Protein AF-A0A9E4B5H1-F1 (afdb_monomer)

Solvent-accessible surface area (backbone atoms only — not comparable to full-atom values): 24694 Å² total; per-residue (Å²): 133,57,71,57,37,45,56,37,97,91,52,79,76,68,51,70,69,56,51,49,55,53,29,56,76,71,68,49,90,57,67,35,64,59,59,46,33,34,41,17,22,42,55,63,68,22,49,75,60,59,65,84,78,33,46,67,73,70,45,76,66,69,77,55,51,50,101,87,58,30,25,60,34,47,54,96,86,67,48,84,44,74,36,77,46,66,65,58,36,51,49,43,36,69,74,55,54,51,64,65,60,54,51,47,52,53,49,26,52,51,26,48,54,46,21,67,71,60,50,68,58,85,73,42,48,52,97,44,33,59,45,23,28,45,40,51,51,49,42,54,52,72,42,93,77,54,56,63,36,58,88,77,44,76,49,58,62,30,71,81,52,66,28,52,62,59,21,50,58,50,41,54,51,37,52,54,61,71,66,52,49,76,60,54,47,57,58,71,54,69,84,82,68,70,87,64,82,88,50,76,65,53,59,30,56,49,54,43,50,50,49,46,47,33,73,74,43,49,48,46,21,51,55,43,22,59,54,47,71,72,36,76,82,69,64,78,61,56,48,74,45,77,42,85,29,94,83,26,89,44,76,44,78,41,63,39,89,52,81,86,51,59,85,36,43,46,70,73,58,67,71,41,57,68,70,61,36,52,49,29,49,75,68,35,69,35,52,24,58,40,32,23,37,75,48,75,26,30,23,33,38,38,36,41,37,52,27,21,46,75,36,66,47,86,63,40,50,33,46,51,46,2,54,51,51,46,58,40,44,36,16,56,73,57,24,24,32,41,37,38,27,42,29,23,69,49,71,55,72,80,44,72,24,68,41,51,69,41,37,35,54,51,52,58,47,61,74,71,57,80,44,74,33,64,63,65,32,60,49,64,42,50,53,57,46,49,56,51,48,55,55,56,49,70,72,60,65,47,40,76,44,33,40,37,40,35,37,63,39,91,58,79,45,85,89,59,57,64,75,81,41,72,83,37,25,28,30,27,41,17,37,75,33,71,39,68,67,52,27,50,50,9,43,70,41,66,36,47,44,43,59,48,97

Structure (mmCIF, N/CA/C/O backbone):
data_AF-A0A9E4B5H1-F1
#
_entry.id   AF-A0A9E4B5H1-F1
#
loop_
_atom_site.group_PDB
_atom_site.id
_atom_site.type_symbol
_atom_site.label_atom_id
_atom_site.label_alt_id
_atom_site.label_comp_id
_atom_site.label_asym_id
_atom_site.label_entity_id
_atom_site.label_seq_id
_atom_site.pdbx_PDB_ins_code
_atom_site.Cartn_x
_atom_site.Cartn_y
_atom_site.Cartn_z
_atom_site.occupancy
_atom_site.B_iso_or_equiv
_atom_site.auth_seq_id
_atom_site.auth_comp_id
_atom_site.auth_asym_id
_atom_site.auth_atom_id
_atom_site.pdbx_PDB_model_num
ATOM 1 N N . MET A 1 1 ? 11.920 0.984 -40.456 1.00 54.81 1 MET A N 1
ATOM 2 C CA . MET A 1 1 ? 11.664 -0.473 -40.418 1.00 54.81 1 MET A CA 1
ATOM 3 C C . MET A 1 1 ? 12.478 -1.022 -39.274 1.00 54.81 1 MET A C 1
ATOM 5 O O . MET A 1 1 ? 13.676 -0.773 -39.239 1.00 54.81 1 MET A O 1
ATOM 9 N N . THR A 1 2 ? 11.833 -1.721 -38.351 1.00 74.06 2 THR A N 1
ATOM 10 C CA . THR A 1 2 ? 12.506 -2.410 -37.251 1.00 74.06 2 THR A CA 1
ATOM 11 C C . THR A 1 2 ? 13.273 -3.606 -37.791 1.00 74.06 2 THR A C 1
ATOM 13 O O . THR A 1 2 ? 12.749 -4.369 -38.599 1.00 74.06 2 THR A O 1
ATOM 16 N N . PHE A 1 3 ? 14.520 -3.772 -37.362 1.00 84.19 3 PHE A N 1
ATOM 17 C CA . PHE A 1 3 ? 15.346 -4.907 -37.779 1.00 84.19 3 PHE A CA 1
ATOM 18 C C . PHE A 1 3 ? 15.515 -5.963 -36.680 1.00 84.19 3 PHE A C 1
ATOM 20 O O . PHE A 1 3 ? 16.004 -7.053 -36.958 1.00 84.19 3 PHE A O 1
ATOM 27 N N . ARG A 1 4 ? 15.122 -5.654 -35.437 1.00 89.00 4 ARG A N 1
ATOM 28 C CA . ARG A 1 4 ? 15.210 -6.563 -34.280 1.00 89.00 4 ARG A CA 1
ATOM 29 C C . ARG A 1 4 ? 13.940 -7.385 -34.078 1.00 89.00 4 ARG A C 1
ATOM 31 O O . ARG A 1 4 ? 13.999 -8.462 -33.496 1.00 89.00 4 ARG A O 1
ATOM 38 N N . THR A 1 5 ? 12.803 -6.887 -34.549 1.00 93.12 5 THR A N 1
ATOM 39 C CA . THR A 1 5 ? 11.483 -7.479 -34.315 1.00 93.12 5 THR A CA 1
ATOM 40 C C . THR A 1 5 ? 10.727 -7.680 -35.619 1.00 93.12 5 THR A C 1
ATOM 42 O O . THR A 1 5 ? 10.898 -6.924 -36.582 1.00 93.12 5 THR A O 1
ATOM 45 N N . LYS A 1 6 ? 9.867 -8.699 -35.634 1.00 93.94 6 LYS A N 1
ATOM 46 C CA . LYS A 1 6 ? 8.944 -8.982 -36.728 1.00 93.94 6 LYS A CA 1
ATOM 47 C C . LYS A 1 6 ? 7.506 -8.757 -36.244 1.00 93.94 6 LYS A C 1
ATOM 49 O O . LYS A 1 6 ? 7.066 -9.494 -35.359 1.00 93.94 6 LYS A O 1
ATOM 54 N N . PRO A 1 7 ? 6.768 -7.776 -36.797 1.00 93.00 7 PRO A N 1
ATOM 55 C CA . PRO A 1 7 ? 5.369 -7.574 -36.436 1.00 93.00 7 PRO A CA 1
ATOM 56 C C . PRO A 1 7 ? 4.504 -8.755 -36.905 1.00 93.00 7 PRO A C 1
ATOM 58 O O . PRO A 1 7 ? 4.847 -9.424 -37.890 1.00 93.00 7 PRO A O 1
ATOM 61 N N . PRO A 1 8 ? 3.366 -9.013 -36.243 1.00 94.12 8 PRO A N 1
ATOM 62 C CA . PRO A 1 8 ? 2.399 -9.988 -36.723 1.00 94.12 8 PRO A CA 1
ATOM 63 C C . PRO A 1 8 ? 1.731 -9.495 -38.015 1.00 94.12 8 PRO A C 1
ATOM 65 O O . PRO A 1 8 ? 1.671 -8.301 -38.293 1.00 94.12 8 PRO A O 1
ATOM 68 N N . ILE A 1 9 ? 1.182 -10.422 -38.806 1.00 93.44 9 ILE A N 1
ATOM 69 C CA . ILE A 1 9 ? 0.656 -10.150 -40.164 1.00 93.44 9 ILE A CA 1
ATOM 70 C C . ILE A 1 9 ? -0.420 -9.049 -40.183 1.00 93.44 9 ILE A C 1
ATOM 72 O O . ILE A 1 9 ? -0.563 -8.333 -41.168 1.00 93.44 9 ILE A O 1
ATOM 76 N N . HIS A 1 10 ? -1.180 -8.919 -39.098 1.00 92.75 10 HIS A N 1
ATOM 77 C CA . HIS A 1 10 ? -2.293 -7.983 -38.972 1.00 92.75 10 HIS A CA 1
ATOM 78 C C . HIS A 1 10 ? -1.895 -6.629 -38.360 1.00 92.75 10 HIS A C 1
ATOM 80 O O . HIS A 1 10 ? -2.763 -5.781 -38.166 1.00 92.75 10 HIS A O 1
ATOM 86 N N . TYR A 1 11 ? -0.614 -6.417 -38.042 1.00 93.31 11 TYR A N 1
ATOM 87 C CA . TYR A 1 11 ? -0.126 -5.186 -37.431 1.00 93.31 11 TYR A CA 1
ATOM 88 C C . TYR A 1 11 ? 0.875 -4.481 -38.341 1.00 93.31 11 TYR A C 1
ATOM 90 O O . TYR A 1 11 ? 1.849 -5.069 -38.812 1.00 93.31 11 TYR A O 1
ATOM 98 N N . ILE A 1 12 ? 0.640 -3.193 -38.567 1.00 93.38 12 ILE A N 1
ATOM 99 C CA . ILE A 1 12 ? 1.554 -2.328 -39.306 1.00 93.38 12 ILE A CA 1
ATOM 100 C C . ILE A 1 12 ? 2.384 -1.574 -38.273 1.00 93.38 12 ILE A C 1
ATOM 102 O O . ILE A 1 12 ? 1.826 -0.878 -37.425 1.00 93.38 12 ILE A O 1
ATOM 106 N N . SER A 1 13 ? 3.709 -1.720 -38.340 1.00 91.94 13 SER A N 1
ATOM 107 C CA . SER A 1 13 ? 4.610 -1.002 -37.440 1.00 91.94 13 SER A CA 1
ATOM 108 C C . SER A 1 13 ? 4.390 0.512 -37.549 1.00 91.94 13 SER A C 1
ATOM 110 O O . SER A 1 13 ? 4.266 1.028 -38.665 1.00 91.94 13 SER A O 1
ATOM 112 N N . PRO A 1 14 ? 4.380 1.230 -36.417 1.00 92.62 14 PRO A N 1
ATOM 113 C CA . PRO A 1 14 ? 4.049 2.644 -36.393 1.00 92.62 14 PRO A CA 1
ATOM 114 C C . PRO A 1 14 ? 5.117 3.479 -37.105 1.00 92.62 14 PRO A C 1
ATOM 116 O O . PRO A 1 14 ? 6.317 3.191 -37.063 1.00 92.62 14 PRO A O 1
ATOM 119 N N . THR A 1 15 ? 4.672 4.543 -37.762 1.00 92.56 15 THR A N 1
ATOM 120 C CA . THR A 1 15 ? 5.540 5.514 -38.429 1.00 92.56 15 THR A CA 1
ATOM 121 C C . THR A 1 15 ? 6.195 6.462 -37.415 1.00 92.56 15 THR A C 1
ATOM 123 O O . THR A 1 15 ? 5.629 6.720 -36.350 1.00 92.56 15 THR A O 1
ATOM 126 N N . PRO A 1 16 ? 7.359 7.068 -37.728 1.00 89.50 16 PRO A N 1
ATOM 127 C CA . PRO A 1 16 ? 8.006 8.034 -36.831 1.00 89.50 16 PRO A CA 1
ATOM 128 C C . PRO A 1 16 ? 7.109 9.218 -36.436 1.00 89.50 16 PRO A C 1
ATOM 130 O O . PRO A 1 16 ? 7.220 9.738 -35.328 1.00 89.50 16 PRO A O 1
ATOM 133 N N . THR A 1 17 ? 6.201 9.634 -37.324 1.00 90.50 17 THR A N 1
ATOM 134 C CA . THR A 1 17 ? 5.218 10.695 -37.068 1.00 90.50 17 THR A CA 1
ATOM 135 C C . THR A 1 17 ? 4.154 10.277 -36.057 1.00 90.50 17 THR A C 1
ATOM 137 O O . THR A 1 17 ? 3.824 11.061 -35.171 1.00 90.50 17 THR A O 1
ATOM 140 N N . GLU A 1 18 ? 3.656 9.040 -36.139 1.00 91.50 18 GLU A N 1
ATOM 141 C CA . GLU A 1 18 ? 2.694 8.495 -35.169 1.00 91.50 18 GLU A CA 1
ATOM 142 C C . GLU A 1 18 ? 3.345 8.298 -33.800 1.00 91.50 18 GLU A C 1
ATOM 144 O O . GLU A 1 18 ? 2.758 8.655 -32.778 1.00 91.50 18 GLU A O 1
ATOM 149 N N . ILE A 1 19 ? 4.586 7.799 -33.781 1.00 90.94 19 ILE A N 1
ATOM 150 C CA . ILE A 1 19 ? 5.362 7.650 -32.548 1.00 90.94 19 ILE A CA 1
ATOM 151 C C . ILE A 1 19 ? 5.563 9.009 -31.875 1.00 90.94 19 ILE A C 1
ATOM 153 O O . ILE A 1 19 ? 5.353 9.127 -30.669 1.00 90.94 19 ILE A O 1
ATOM 157 N N . ARG A 1 20 ? 5.921 10.047 -32.643 1.00 89.81 20 ARG A N 1
ATOM 158 C CA . ARG A 1 20 ? 6.095 11.402 -32.110 1.00 89.81 20 ARG A CA 1
ATOM 159 C C . ARG A 1 20 ? 4.811 11.930 -31.475 1.00 89.81 20 ARG A C 1
ATOM 161 O O . ARG A 1 20 ? 4.860 12.391 -30.340 1.00 89.81 20 ARG A O 1
ATOM 168 N N . GLY A 1 21 ? 3.673 11.797 -32.159 1.00 89.69 21 GLY A N 1
ATOM 169 C CA . GLY A 1 21 ? 2.380 12.221 -31.616 1.00 89.69 21 GLY A CA 1
ATOM 170 C C . GLY A 1 21 ? 2.005 11.481 -30.326 1.00 89.69 21 GLY A C 1
ATOM 171 O O . GLY A 1 21 ? 1.551 12.099 -29.364 1.00 89.69 21 GLY A O 1
ATOM 172 N N . ALA A 1 22 ? 2.253 10.169 -30.262 1.00 87.44 22 ALA A N 1
ATOM 173 C CA . ALA A 1 22 ? 2.010 9.378 -29.056 1.00 87.44 22 ALA A CA 1
ATOM 174 C C . ALA A 1 22 ? 2.952 9.766 -27.899 1.00 87.44 22 ALA A C 1
ATOM 176 O O . ALA A 1 22 ? 2.508 9.903 -26.759 1.00 87.44 22 ALA A O 1
ATOM 177 N N . ALA A 1 23 ? 4.237 9.996 -28.183 1.00 87.31 23 ALA A N 1
ATOM 178 C CA . ALA A 1 23 ? 5.224 10.431 -27.195 1.00 87.31 23 ALA A CA 1
ATOM 179 C C . ALA A 1 23 ? 4.901 11.822 -26.620 1.00 87.31 23 ALA A C 1
ATOM 181 O O . ALA A 1 23 ? 5.008 12.028 -25.408 1.00 87.31 23 ALA A O 1
ATOM 182 N N . GLU A 1 24 ? 4.457 12.759 -27.462 1.00 87.12 24 GLU A N 1
ATOM 183 C CA . GLU A 1 24 ? 4.010 14.093 -27.043 1.00 87.12 24 GLU A CA 1
ATOM 184 C C . GLU A 1 24 ? 2.784 14.019 -26.125 1.00 87.12 24 GLU A C 1
ATOM 186 O O . GLU A 1 24 ? 2.758 14.689 -25.090 1.00 87.12 24 GLU A O 1
ATOM 191 N N . ALA A 1 25 ? 1.818 13.143 -26.429 1.00 85.00 25 ALA A N 1
ATOM 192 C CA . ALA A 1 25 ? 0.627 12.944 -25.599 1.00 85.00 25 ALA A CA 1
ATOM 193 C C . ALA A 1 25 ? 0.961 12.483 -24.166 1.00 85.00 25 ALA A C 1
ATOM 195 O O . ALA A 1 25 ? 0.274 12.852 -23.215 1.00 85.00 25 ALA A O 1
ATOM 196 N N . VAL A 1 26 ? 2.045 11.720 -23.998 1.00 81.31 26 VAL A N 1
ATOM 197 C CA . VAL A 1 26 ? 2.517 11.203 -22.699 1.00 81.31 26 VAL A CA 1
ATOM 198 C C . VAL A 1 26 ? 3.633 12.083 -22.095 1.00 81.31 26 VAL A C 1
ATOM 200 O O . VAL A 1 26 ? 4.179 11.791 -21.030 1.00 81.31 26 VAL A O 1
ATOM 203 N N . LYS A 1 27 ? 3.961 13.217 -22.736 1.00 84.69 27 LYS A N 1
ATOM 204 C CA . LYS A 1 27 ? 5.029 14.152 -22.326 1.00 84.69 27 LYS A CA 1
ATOM 205 C C . LYS A 1 27 ? 6.405 13.476 -22.205 1.00 84.69 27 LYS A C 1
ATOM 207 O O . LYS A 1 27 ? 7.203 13.806 -21.320 1.00 84.69 27 LYS A O 1
ATOM 212 N N . LEU A 1 28 ? 6.699 12.518 -23.084 1.00 81.81 28 LEU A N 1
ATOM 213 C CA . LEU A 1 28 ? 7.984 11.825 -23.132 1.00 81.81 28 LEU A CA 1
ATOM 214 C C . LEU A 1 28 ? 9.022 12.695 -23.861 1.00 81.81 28 LEU A C 1
ATOM 216 O O . LEU A 1 28 ? 8.929 12.920 -25.064 1.00 81.81 28 LEU A O 1
ATOM 220 N N . LYS A 1 29 ? 10.029 13.193 -23.132 1.00 80.06 29 LYS A N 1
ATOM 221 C CA . LYS A 1 29 ? 11.012 14.161 -23.665 1.00 80.06 29 LYS A CA 1
ATOM 222 C C . LYS A 1 29 ? 12.040 13.551 -24.621 1.00 80.06 29 LYS A C 1
ATOM 224 O O . LYS A 1 29 ? 12.571 14.262 -25.467 1.00 80.06 29 LYS A O 1
ATOM 229 N N . LYS A 1 30 ? 12.380 12.272 -24.444 1.00 81.50 30 LYS A N 1
ATOM 230 C CA . LYS A 1 30 ? 13.423 11.581 -25.215 1.00 81.50 30 LYS A CA 1
ATOM 231 C C . LY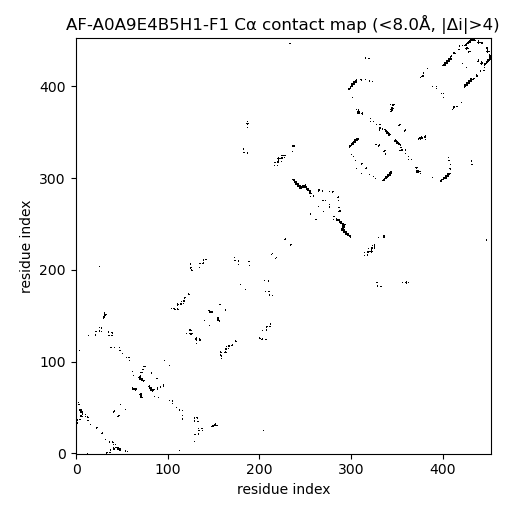S A 1 30 ? 13.003 10.147 -25.502 1.00 81.50 30 LYS A C 1
ATOM 233 O O . LYS A 1 30 ? 12.592 9.444 -24.584 1.00 81.50 30 LYS A O 1
ATOM 238 N N . TRP A 1 31 ? 13.143 9.721 -26.751 1.00 82.31 31 TRP A N 1
ATOM 239 C CA . TRP A 1 31 ? 12.804 8.374 -27.206 1.00 82.31 31 TRP A CA 1
ATOM 240 C C . TRP A 1 31 ? 13.576 8.030 -28.485 1.00 82.31 31 TRP A C 1
ATOM 242 O O . TRP A 1 31 ? 14.011 8.920 -29.214 1.00 82.31 31 TRP A O 1
ATOM 252 N N . SER A 1 32 ? 13.747 6.733 -28.748 1.00 85.00 32 SER A N 1
ATOM 253 C CA . SER A 1 32 ? 14.332 6.219 -29.991 1.00 85.00 32 SER A CA 1
ATOM 254 C C . SER A 1 32 ? 13.217 5.628 -30.863 1.00 85.00 32 SER A C 1
ATOM 256 O O . SER A 1 32 ? 12.546 4.701 -30.399 1.00 85.00 32 SER A O 1
ATOM 258 N N . PRO A 1 33 ? 12.991 6.128 -32.096 1.00 86.81 33 PRO A N 1
ATOM 259 C CA . PRO A 1 33 ? 11.915 5.646 -32.966 1.00 86.81 33 PRO A CA 1
ATOM 260 C C . PRO A 1 33 ? 11.960 4.142 -33.211 1.00 86.81 33 PRO A C 1
ATOM 262 O O . PRO A 1 33 ? 10.936 3.470 -33.118 1.00 86.81 33 PRO A O 1
ATOM 265 N N . ASP A 1 34 ? 13.155 3.609 -33.460 1.00 87.75 34 ASP A N 1
ATOM 266 C CA . ASP A 1 34 ? 13.329 2.187 -33.738 1.00 87.75 34 ASP A CA 1
ATOM 267 C C . ASP A 1 34 ? 13.012 1.336 -32.509 1.00 87.75 34 ASP A C 1
ATOM 269 O O . ASP A 1 34 ? 12.398 0.282 -32.637 1.00 87.75 34 ASP A O 1
ATOM 273 N N . PHE A 1 35 ? 13.375 1.802 -31.309 1.00 88.88 35 PHE A N 1
ATOM 274 C CA . PHE A 1 35 ? 13.068 1.076 -30.078 1.00 88.88 35 PHE A CA 1
ATOM 275 C C . PHE A 1 35 ? 11.575 1.113 -29.736 1.00 88.88 35 PHE A C 1
ATOM 277 O O . PHE A 1 35 ? 11.018 0.090 -29.351 1.00 88.88 35 PHE A O 1
ATOM 284 N N . VAL A 1 36 ? 10.902 2.254 -29.930 1.00 90.88 36 VAL A N 1
ATOM 285 C CA . VAL A 1 36 ? 9.443 2.337 -29.738 1.00 90.88 36 VAL A CA 1
ATOM 286 C C . VAL A 1 36 ? 8.723 1.411 -30.716 1.00 90.8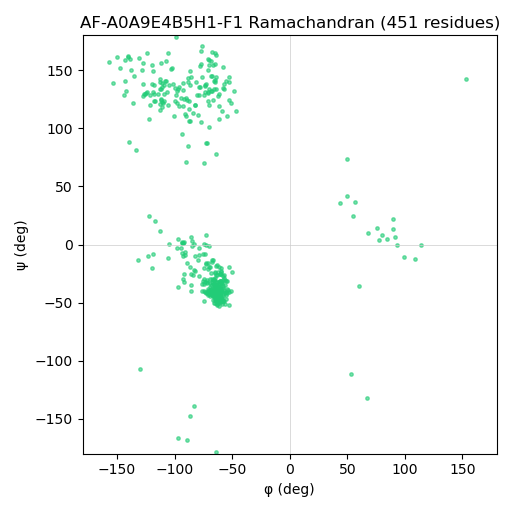8 36 VAL A C 1
ATOM 288 O O . VAL A 1 36 ? 7.789 0.715 -30.329 1.00 90.88 36 VAL A O 1
ATOM 291 N N . ALA A 1 37 ? 9.163 1.376 -31.976 1.00 92.25 37 ALA A N 1
ATOM 292 C CA . ALA A 1 37 ? 8.588 0.486 -32.973 1.00 92.25 37 ALA A CA 1
ATOM 293 C C . ALA A 1 37 ? 8.833 -0.994 -32.628 1.00 92.25 37 ALA A C 1
ATOM 295 O O . ALA A 1 37 ? 7.928 -1.807 -32.798 1.00 92.25 37 ALA A O 1
ATOM 296 N N . ASP A 1 38 ? 10.010 -1.342 -32.094 1.00 93.06 38 ASP A N 1
ATOM 297 C CA . ASP A 1 38 ? 10.290 -2.696 -31.609 1.00 93.06 38 ASP A CA 1
ATOM 298 C C . ASP A 1 38 ? 9.362 -3.092 -30.451 1.00 93.06 38 ASP A C 1
ATOM 300 O O . ASP A 1 38 ? 8.757 -4.162 -30.493 1.00 93.06 38 ASP A O 1
ATOM 304 N N . LEU A 1 39 ? 9.185 -2.211 -29.462 1.00 93.62 39 LEU A N 1
ATOM 305 C CA . LEU A 1 39 ? 8.251 -2.425 -28.353 1.00 93.62 39 LEU A CA 1
ATOM 306 C C . LEU A 1 39 ? 6.809 -2.574 -28.844 1.00 93.62 39 LEU A C 1
ATOM 308 O O . LEU A 1 39 ? 6.105 -3.480 -28.412 1.00 93.62 39 LEU A O 1
ATOM 312 N N . ALA A 1 40 ? 6.374 -1.723 -29.774 1.00 94.69 40 ALA A N 1
ATOM 313 C CA . ALA A 1 40 ? 5.023 -1.772 -30.322 1.00 94.69 40 ALA A CA 1
ATOM 314 C C . ALA A 1 40 ? 4.771 -3.065 -31.117 1.00 94.69 40 ALA A C 1
ATOM 316 O O . ALA A 1 40 ? 3.686 -3.638 -31.034 1.00 94.69 40 ALA A O 1
ATOM 317 N N . ASN A 1 41 ? 5.776 -3.560 -31.846 1.00 94.94 41 ASN A N 1
ATOM 318 C CA . ASN A 1 41 ? 5.690 -4.839 -32.545 1.00 94.94 41 ASN A CA 1
ATOM 319 C C . ASN A 1 41 ? 5.545 -6.011 -31.570 1.00 94.94 41 ASN A C 1
ATOM 321 O O . ASN A 1 41 ? 4.712 -6.882 -31.805 1.00 94.94 41 ASN A O 1
ATOM 325 N N . VAL A 1 42 ? 6.326 -6.033 -30.483 1.00 95.44 42 VAL A N 1
ATOM 326 C CA . VAL A 1 42 ? 6.225 -7.081 -29.452 1.00 95.44 42 VAL A CA 1
ATOM 327 C C . VAL A 1 42 ? 4.885 -6.991 -28.721 1.00 95.44 42 VAL A C 1
ATOM 329 O O . VAL A 1 42 ? 4.194 -7.997 -28.602 1.00 95.44 42 VAL A O 1
ATOM 332 N N . ALA A 1 43 ? 4.449 -5.787 -28.340 1.00 94.50 43 ALA A N 1
ATOM 333 C CA . ALA A 1 43 ? 3.151 -5.554 -27.704 1.00 94.50 43 ALA A CA 1
ATOM 334 C C . ALA A 1 43 ? 1.956 -5.977 -28.582 1.00 94.50 43 ALA A C 1
ATOM 336 O O . ALA A 1 43 ? 0.889 -6.295 -28.062 1.00 94.50 43 ALA A O 1
ATOM 337 N N . ALA A 1 44 ? 2.119 -5.994 -29.910 1.00 95.00 44 ALA A N 1
ATOM 338 C CA . ALA A 1 44 ? 1.118 -6.503 -30.847 1.00 95.00 44 ALA A CA 1
ATOM 339 C C . ALA A 1 44 ? 1.097 -8.044 -30.954 1.00 95.00 44 ALA A C 1
ATOM 341 O O . ALA A 1 44 ? 0.267 -8.583 -31.681 1.00 95.00 44 ALA A O 1
ATOM 342 N N . GLY A 1 45 ? 1.995 -8.759 -30.266 1.00 94.38 45 GLY A N 1
ATOM 343 C CA . GLY A 1 45 ? 2.186 -10.209 -30.394 1.00 94.38 45 GLY A CA 1
ATOM 344 C C . GLY A 1 45 ? 3.209 -10.605 -31.464 1.00 94.38 45 GLY A C 1
ATOM 345 O O . GLY A 1 45 ? 3.147 -11.707 -32.005 1.00 94.38 45 GLY A O 1
ATOM 346 N N . GLY A 1 46 ? 4.109 -9.690 -31.831 1.00 94.06 46 GLY A N 1
ATOM 347 C CA . GLY A 1 46 ? 5.231 -9.960 -32.727 1.00 94.06 46 GLY A CA 1
ATOM 348 C C . GLY A 1 46 ? 6.365 -10.731 -32.051 1.00 94.06 46 GLY A C 1
ATOM 349 O O . GLY A 1 46 ? 6.401 -10.901 -30.836 1.00 94.06 46 GLY A O 1
ATOM 350 N N . GLU A 1 47 ? 7.329 -11.175 -32.853 1.00 94.38 47 GLU A N 1
ATOM 351 C CA . GLU A 1 47 ? 8.461 -11.978 -32.380 1.00 94.38 47 GLU A CA 1
ATOM 352 C C . GLU A 1 47 ? 9.764 -11.169 -32.379 1.00 94.38 47 GLU A C 1
ATOM 354 O O . GLU A 1 47 ? 10.060 -10.415 -33.315 1.00 94.38 47 GLU A O 1
ATOM 359 N N . VAL A 1 48 ? 10.585 -11.366 -31.344 1.00 94.44 48 VAL A N 1
ATOM 360 C CA . VAL A 1 48 ? 11.953 -10.836 -31.286 1.00 94.44 48 VAL A CA 1
ATOM 361 C C . VAL A 1 48 ? 12.882 -11.763 -32.061 1.00 94.44 48 VAL A C 1
ATOM 363 O O . VAL A 1 48 ? 13.052 -12.932 -31.709 1.00 94.44 48 VAL A O 1
ATOM 366 N N . LEU A 1 49 ? 13.537 -11.235 -33.092 1.00 93.44 49 LEU A N 1
ATOM 367 C CA . LEU A 1 49 ? 14.390 -12.025 -33.966 1.00 93.44 49 LEU A CA 1
ATOM 368 C C . LEU A 1 49 ? 15.654 -12.517 -33.226 1.00 93.44 49 LEU A C 1
ATOM 370 O O . LEU A 1 49 ? 16.213 -11.818 -32.371 1.00 93.44 49 LEU A O 1
ATOM 374 N N . PRO A 1 50 ? 16.146 -13.729 -33.530 1.00 91.19 50 PRO A N 1
ATOM 375 C CA . PRO A 1 50 ? 17.397 -14.237 -32.975 1.00 91.19 50 PRO A CA 1
ATOM 376 C C . PRO A 1 50 ? 18.609 -13.486 -33.547 1.00 91.19 50 PRO A C 1
ATOM 378 O O . PRO A 1 50 ? 18.566 -12.995 -34.676 1.00 91.19 50 PRO A O 1
ATOM 381 N N . SER A 1 51 ? 19.721 -13.452 -32.799 1.00 87.06 51 SER A N 1
ATOM 382 C CA . SER A 1 51 ? 20.897 -12.627 -33.128 1.00 87.06 51 SER A CA 1
ATOM 383 C C . SER A 1 51 ? 21.398 -12.811 -34.560 1.00 87.06 51 SER A C 1
ATOM 385 O O . SER A 1 51 ? 21.704 -11.834 -35.230 1.00 87.06 51 SER A O 1
ATOM 387 N N . HIS A 1 52 ? 21.406 -14.033 -35.096 1.00 87.44 52 HIS A N 1
ATOM 388 C CA . HIS A 1 52 ? 21.879 -14.292 -36.462 1.00 87.44 52 HIS A CA 1
ATOM 389 C C . HIS A 1 52 ? 21.080 -13.559 -37.561 1.00 87.44 52 HIS A C 1
ATOM 391 O O . HIS A 1 52 ? 21.627 -13.283 -38.627 1.00 87.44 52 HIS A O 1
ATOM 397 N N . GLN A 1 53 ? 19.811 -13.211 -37.318 1.00 87.12 53 GLN A N 1
ATOM 398 C CA . GLN A 1 53 ? 18.954 -12.557 -38.315 1.00 87.12 53 GLN A CA 1
ATOM 399 C C . GLN A 1 53 ? 19.154 -11.049 -38.398 1.00 87.12 53 GLN A C 1
ATOM 401 O O . GLN A 1 53 ? 18.853 -10.467 -39.432 1.00 87.12 53 GLN A O 1
ATOM 406 N N . TRP A 1 54 ? 19.682 -10.415 -37.354 1.00 86.31 54 TRP A N 1
ATOM 407 C CA . TRP A 1 54 ? 19.872 -8.964 -37.334 1.00 86.31 54 TRP A CA 1
ATOM 408 C C . TRP A 1 54 ? 21.329 -8.545 -37.172 1.00 86.31 54 TRP A C 1
ATOM 410 O O . TRP A 1 54 ? 21.697 -7.432 -37.540 1.00 86.31 54 TRP A O 1
ATOM 420 N N . ARG A 1 55 ? 22.190 -9.430 -36.663 1.00 82.75 55 ARG A N 1
ATOM 421 C CA . ARG A 1 55 ? 23.596 -9.128 -36.386 1.00 82.75 55 ARG A CA 1
ATOM 422 C C . ARG A 1 55 ? 24.345 -8.657 -37.624 1.00 82.75 55 ARG A C 1
ATOM 424 O O . ARG A 1 55 ? 25.111 -7.716 -37.519 1.00 82.75 55 ARG A O 1
ATOM 431 N N . HIS A 1 56 ? 24.036 -9.200 -38.800 1.00 80.50 56 HIS A N 1
ATOM 432 C CA . HIS A 1 56 ? 24.618 -8.762 -40.074 1.00 80.50 56 HIS A CA 1
ATOM 433 C C . HIS A 1 56 ? 24.197 -7.344 -40.519 1.00 80.50 56 HIS A C 1
ATOM 435 O O . HIS A 1 56 ? 24.768 -6.820 -41.470 1.00 80.50 56 HIS A O 1
ATOM 441 N N . LEU A 1 57 ? 23.168 -6.756 -39.896 1.00 77.75 57 LEU A N 1
ATOM 442 C CA . LEU A 1 57 ? 22.705 -5.383 -40.142 1.00 77.75 57 LEU A CA 1
ATOM 443 C C . LEU A 1 57 ? 23.367 -4.380 -39.188 1.00 77.75 57 LEU A C 1
ATOM 445 O O . LEU A 1 57 ? 23.543 -3.221 -39.554 1.00 77.75 57 LEU A O 1
ATOM 449 N N . VAL A 1 58 ? 23.719 -4.829 -37.977 1.00 73.50 58 VAL A N 1
ATOM 450 C CA . VAL A 1 58 ? 24.432 -4.045 -36.950 1.00 73.50 58 VAL A CA 1
ATOM 451 C C . VAL A 1 58 ? 25.939 -4.110 -37.168 1.00 73.50 58 VAL A C 1
ATOM 453 O O . VAL A 1 58 ? 26.644 -3.109 -37.043 1.00 73.50 58 VAL A O 1
ATOM 456 N N . GLU A 1 59 ? 26.439 -5.288 -37.529 1.00 71.44 59 GLU A N 1
ATOM 457 C CA . GLU A 1 59 ? 27.762 -5.423 -38.103 1.00 71.44 59 GLU A CA 1
ATOM 458 C C . GLU A 1 59 ? 27.754 -4.617 -39.397 1.00 71.44 59 GLU A C 1
ATOM 460 O O . GLU A 1 59 ? 26.925 -4.893 -40.265 1.00 71.44 59 GLU A O 1
ATOM 465 N N . PRO A 1 60 ? 28.608 -3.583 -39.531 1.00 62.78 60 PRO A N 1
ATOM 466 C CA . PRO A 1 60 ? 28.599 -2.748 -40.716 1.00 62.78 60 PRO A CA 1
ATOM 467 C C . PRO A 1 60 ? 28.679 -3.679 -41.917 1.00 62.78 60 PRO A C 1
ATOM 469 O O . PRO A 1 60 ? 29.614 -4.485 -41.993 1.00 62.78 60 PRO A O 1
ATOM 472 N N . THR A 1 61 ? 27.686 -3.599 -42.813 1.00 50.16 61 THR A N 1
ATOM 473 C CA . THR A 1 61 ? 27.693 -4.317 -44.091 1.00 50.16 61 THR A CA 1
ATOM 474 C C . THR A 1 61 ? 28.849 -3.801 -44.929 1.00 50.16 61 THR A C 1
ATOM 476 O O . THR A 1 61 ? 28.697 -2.986 -45.833 1.00 50.16 61 THR A O 1
ATOM 479 N N . ALA A 1 62 ? 30.037 -4.268 -44.591 1.00 41.84 62 ALA A N 1
ATOM 480 C CA . ALA A 1 62 ? 31.227 -4.122 -45.377 1.00 41.84 62 ALA A CA 1
ATOM 481 C C . ALA A 1 62 ? 31.055 -4.978 -46.626 1.00 41.84 62 ALA A C 1
ATOM 483 O O . ALA A 1 62 ? 30.654 -6.140 -46.549 1.00 41.84 62 ALA A O 1
ATOM 484 N N . GLY A 1 63 ? 31.348 -4.384 -47.776 1.00 48.12 63 GLY A N 1
ATOM 485 C CA . GLY A 1 63 ? 31.246 -5.073 -49.056 1.00 48.12 63 GLY A CA 1
ATOM 486 C C . GLY A 1 63 ? 29.917 -4.890 -49.780 1.00 48.12 63 GLY A C 1
ATOM 487 O O . GLY A 1 63 ? 29.792 -5.392 -50.895 1.00 48.12 63 GLY A O 1
ATOM 488 N N . LYS A 1 64 ? 28.948 -4.142 -49.226 1.00 51.41 64 LYS A N 1
ATOM 489 C CA . LYS A 1 64 ? 27.859 -3.628 -50.063 1.00 51.41 64 LYS A CA 1
ATOM 490 C C . LYS A 1 64 ? 28.445 -2.559 -50.971 1.00 51.41 64 LYS A C 1
ATOM 492 O O . LYS A 1 64 ? 28.703 -1.440 -50.539 1.00 51.41 64 LYS A O 1
ATOM 497 N N . ARG A 1 65 ? 28.692 -2.962 -52.213 1.00 55.00 65 ARG A N 1
ATOM 498 C CA . ARG A 1 65 ? 28.895 -2.034 -53.314 1.00 55.00 65 ARG A CA 1
ATOM 499 C C . ARG A 1 65 ? 27.662 -1.148 -53.403 1.00 55.00 65 ARG A C 1
ATOM 501 O O . ARG A 1 65 ? 26.537 -1.652 -53.320 1.00 55.00 65 ARG A O 1
ATOM 508 N N . ASP A 1 66 ? 27.871 0.149 -53.543 1.00 69.06 66 ASP A N 1
ATOM 509 C CA . ASP A 1 66 ? 26.797 1.011 -54.011 1.00 69.06 66 ASP A CA 1
ATOM 510 C C . ASP A 1 66 ? 26.405 0.635 -55.457 1.00 69.06 66 ASP A C 1
ATOM 512 O O . ASP A 1 66 ? 26.927 -0.315 -56.054 1.00 69.06 66 ASP A O 1
ATOM 516 N N . ARG A 1 67 ? 25.444 1.362 -56.031 1.00 69.94 67 ARG A N 1
ATOM 517 C CA . ARG A 1 67 ? 25.023 1.127 -57.422 1.00 69.94 67 ARG A CA 1
ATOM 518 C C . ARG A 1 67 ? 26.155 1.356 -58.434 1.00 69.94 67 ARG A C 1
ATOM 520 O O . ARG A 1 67 ? 26.067 0.817 -59.534 1.00 69.94 67 ARG A O 1
ATOM 527 N N . ASP A 1 68 ? 27.200 2.081 -58.042 1.00 76.75 68 ASP A N 1
ATOM 528 C CA . ASP A 1 68 ? 28.340 2.475 -58.867 1.00 76.75 68 ASP A CA 1
ATOM 529 C C . ASP A 1 68 ? 29.567 1.558 -58.673 1.00 76.75 68 ASP A C 1
ATOM 531 O O . ASP A 1 68 ? 30.557 1.674 -59.400 1.00 76.75 68 ASP A O 1
ATOM 535 N N . GLY A 1 69 ? 29.477 0.578 -57.766 1.00 75.25 69 GLY A N 1
ATOM 536 C CA . GLY A 1 69 ? 30.519 -0.411 -57.504 1.00 75.25 69 GLY A CA 1
ATOM 537 C C . GLY A 1 69 ? 31.512 -0.027 -56.406 1.00 75.25 69 GLY A C 1
ATOM 538 O O . GLY A 1 69 ? 32.472 -0.774 -56.195 1.00 75.25 69 GLY A O 1
ATOM 539 N N . ASP A 1 70 ? 31.287 1.081 -55.699 1.00 77.19 70 ASP A N 1
ATOM 540 C CA . ASP A 1 70 ? 32.205 1.613 -54.698 1.00 77.19 70 ASP A CA 1
ATOM 541 C C . ASP A 1 70 ? 31.933 1.004 -53.310 1.00 77.19 70 ASP A C 1
ATOM 543 O O . ASP A 1 70 ? 30.799 0.733 -52.905 1.00 77.19 70 ASP A O 1
ATOM 547 N N . TYR A 1 71 ? 33.006 0.772 -52.559 1.00 72.38 71 TYR A N 1
ATOM 548 C CA . TYR A 1 71 ? 33.004 0.270 -51.192 1.00 72.38 71 TYR A CA 1
ATOM 549 C C . TYR A 1 71 ? 32.997 1.430 -50.199 1.00 72.38 71 TYR A C 1
ATOM 551 O O . TYR A 1 71 ? 33.894 2.273 -50.201 1.00 72.38 71 TYR A O 1
ATOM 559 N N . PHE A 1 72 ? 32.018 1.434 -49.299 1.00 71.38 72 PHE A N 1
ATOM 560 C CA . PHE A 1 72 ? 31.950 2.384 -48.193 1.00 71.38 72 PHE A CA 1
ATOM 561 C C . PHE A 1 72 ? 32.892 1.992 -47.040 1.00 71.38 72 PHE A C 1
ATOM 563 O O . PHE A 1 72 ? 32.908 0.835 -46.610 1.00 71.38 72 PHE A O 1
ATOM 570 N N . TYR A 1 73 ? 33.629 2.958 -46.491 1.00 69.19 73 TYR A N 1
ATOM 571 C CA . TYR A 1 73 ? 34.398 2.830 -45.250 1.00 69.19 73 TYR A CA 1
ATOM 572 C C . TYR A 1 73 ? 34.352 4.139 -44.442 1.00 69.19 73 TYR A C 1
ATOM 574 O O . TYR A 1 73 ? 34.066 5.200 -44.988 1.00 69.19 73 TYR A O 1
ATOM 582 N N . ARG A 1 74 ? 34.622 4.072 -43.132 1.00 63.41 74 ARG A N 1
ATOM 583 C CA . ARG A 1 74 ? 34.801 5.259 -42.276 1.00 63.41 74 ARG A CA 1
ATOM 584 C C . ARG A 1 74 ? 36.265 5.400 -41.887 1.00 63.41 74 ARG A C 1
ATOM 586 O O . ARG A 1 74 ? 36.925 4.389 -41.642 1.00 63.41 74 ARG A O 1
ATOM 593 N N . ASP A 1 75 ? 36.760 6.626 -41.865 1.00 62.31 75 ASP A N 1
ATOM 594 C CA . ASP A 1 75 ? 38.126 6.952 -41.461 1.00 62.31 75 ASP A CA 1
ATOM 595 C C . ASP A 1 75 ? 38.192 7.406 -39.983 1.00 62.31 75 ASP A C 1
ATOM 597 O O . ASP A 1 75 ? 37.254 7.201 -39.206 1.00 62.31 75 ASP A O 1
ATOM 601 N N . GLU A 1 76 ? 39.320 7.996 -39.573 1.00 58.97 76 GLU A N 1
ATOM 602 C CA . GLU A 1 76 ? 39.561 8.463 -38.198 1.00 58.97 76 GLU A CA 1
ATOM 603 C C . GLU A 1 76 ? 38.614 9.588 -37.760 1.00 58.97 76 GLU A C 1
ATOM 605 O O . GLU A 1 76 ? 38.334 9.705 -36.564 1.00 58.97 76 GLU A O 1
ATOM 610 N N . THR A 1 77 ? 38.079 10.384 -38.695 1.00 58.66 77 THR A N 1
ATOM 611 C CA . THR A 1 77 ? 37.155 11.487 -38.385 1.00 58.66 77 THR A CA 1
ATOM 612 C C . THR A 1 77 ? 35.705 11.021 -38.263 1.00 58.66 77 THR A C 1
ATOM 614 O O . THR A 1 77 ? 34.841 11.808 -37.881 1.00 58.66 77 THR A O 1
ATOM 617 N N . ARG A 1 78 ? 35.444 9.718 -38.472 1.00 56.66 78 ARG A N 1
ATOM 618 C CA . ARG A 1 78 ? 34.113 9.085 -38.568 1.00 56.66 78 ARG A CA 1
ATOM 619 C C . ARG A 1 78 ? 33.328 9.492 -39.816 1.00 56.66 78 ARG A C 1
ATOM 621 O O . ARG A 1 78 ? 32.155 9.116 -39.920 1.00 56.66 78 ARG A O 1
ATOM 628 N N . ASP A 1 79 ? 33.961 10.179 -40.761 1.00 60.16 79 ASP A N 1
ATOM 629 C CA . ASP A 1 79 ? 33.327 10.574 -42.008 1.00 60.16 79 ASP A CA 1
ATOM 630 C C . ASP A 1 79 ? 33.223 9.376 -42.958 1.00 60.16 79 ASP A C 1
ATOM 632 O O . ASP A 1 79 ? 34.039 8.450 -42.966 1.00 60.16 79 ASP A O 1
ATOM 636 N N . GLY A 1 80 ? 32.129 9.339 -43.715 1.00 69.56 80 GLY A N 1
ATOM 637 C CA . GLY A 1 80 ? 31.860 8.274 -44.670 1.00 69.56 80 GLY A CA 1
ATOM 638 C C . GLY A 1 80 ? 32.594 8.512 -45.985 1.00 69.56 80 GLY A C 1
ATOM 639 O O . GLY A 1 80 ? 32.319 9.496 -46.667 1.00 69.56 80 GLY A O 1
ATOM 640 N N . HIS A 1 81 ? 33.468 7.589 -46.374 1.00 71.62 81 HIS A N 1
ATOM 641 C CA . HIS A 1 81 ? 34.214 7.635 -47.628 1.00 71.62 81 HIS A CA 1
ATOM 642 C C . HIS A 1 81 ? 33.889 6.434 -48.515 1.00 71.62 81 HIS A C 1
ATOM 644 O O . HIS A 1 81 ? 33.611 5.336 -48.034 1.00 71.62 81 HIS A O 1
ATOM 650 N N . TYR A 1 82 ? 33.959 6.645 -49.827 1.00 78.62 82 TYR A N 1
ATOM 651 C CA . TYR A 1 82 ? 33.756 5.611 -50.837 1.00 78.62 82 TYR A CA 1
ATOM 652 C C . TYR A 1 82 ? 35.072 5.340 -51.565 1.00 78.62 82 TYR A C 1
ATOM 654 O O . TYR A 1 82 ? 35.848 6.256 -51.848 1.00 78.62 82 TYR A O 1
ATOM 662 N N . THR A 1 83 ? 35.359 4.074 -51.853 1.00 76.94 83 THR A N 1
ATOM 663 C CA . THR A 1 83 ? 36.520 3.681 -52.652 1.00 76.94 83 THR A 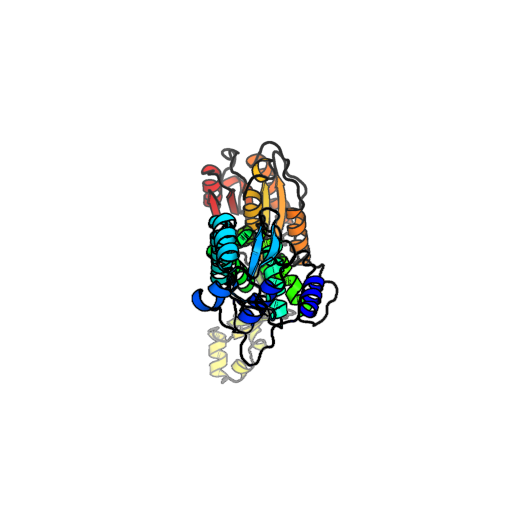CA 1
ATOM 664 C C . THR A 1 83 ? 36.204 2.496 -53.547 1.00 76.94 83 THR A C 1
ATOM 666 O O . THR A 1 83 ? 35.549 1.553 -53.132 1.00 76.94 83 THR A O 1
ATOM 669 N N . ARG A 1 84 ? 36.716 2.504 -54.776 1.00 78.12 84 ARG A N 1
ATOM 670 C CA . ARG A 1 84 ? 36.626 1.359 -55.702 1.00 78.12 84 ARG A CA 1
ATOM 671 C C . ARG A 1 84 ? 37.539 0.201 -55.327 1.00 78.12 84 ARG A C 1
ATOM 673 O O . ARG A 1 84 ? 37.372 -0.908 -55.828 1.00 78.12 84 ARG A O 1
ATOM 680 N N . ASP A 1 85 ? 38.513 0.471 -54.470 1.00 78.56 85 ASP A N 1
ATOM 681 C CA . ASP A 1 85 ? 39.534 -0.482 -54.084 1.00 78.56 85 ASP A CA 1
ATOM 682 C C . ASP A 1 85 ? 39.049 -1.321 -52.894 1.00 78.56 85 ASP A C 1
ATOM 684 O O . ASP A 1 85 ? 38.969 -0.857 -51.752 1.00 78.56 85 ASP A O 1
ATOM 688 N N . ALA A 1 86 ? 38.709 -2.575 -53.193 1.00 73.19 86 ALA A N 1
ATOM 689 C CA . ALA A 1 86 ? 38.222 -3.536 -52.215 1.00 73.19 86 ALA A CA 1
ATOM 690 C C . ALA A 1 86 ? 39.247 -3.798 -51.102 1.00 73.19 86 ALA A C 1
ATOM 692 O O . ALA A 1 86 ? 38.856 -3.930 -49.943 1.00 73.19 86 ALA A O 1
ATOM 693 N N . GLU A 1 87 ? 40.542 -3.843 -51.429 1.00 74.50 87 GLU A N 1
ATOM 694 C CA . GLU A 1 87 ? 41.606 -4.101 -50.456 1.00 74.50 87 GLU A CA 1
ATOM 695 C C . GLU A 1 87 ? 41.796 -2.899 -49.536 1.00 74.50 87 GLU A C 1
ATOM 697 O O . GLU A 1 87 ? 41.888 -3.056 -48.317 1.00 74.50 87 GLU A O 1
ATOM 702 N N . LYS A 1 88 ? 41.750 -1.683 -50.091 1.00 74.06 88 LYS A N 1
ATOM 703 C CA . LYS A 1 88 ? 41.829 -0.445 -49.308 1.00 74.06 88 LYS A CA 1
ATOM 704 C C . LYS A 1 88 ? 40.636 -0.280 -48.369 1.00 74.06 88 LYS A C 1
ATOM 706 O O . LYS A 1 88 ? 40.830 0.072 -47.206 1.00 74.06 88 LYS A O 1
ATOM 711 N N . ALA A 1 89 ? 39.418 -0.576 -48.823 1.00 69.25 89 ALA A N 1
ATOM 712 C CA . ALA A 1 89 ? 38.234 -0.566 -47.963 1.00 69.25 89 ALA A CA 1
ATOM 713 C C . ALA A 1 89 ? 38.351 -1.587 -46.818 1.00 69.25 89 ALA A C 1
ATOM 715 O O . ALA A 1 89 ? 38.005 -1.282 -45.674 1.00 69.25 89 ALA A O 1
ATOM 716 N N . LEU A 1 90 ? 38.883 -2.784 -47.100 1.00 68.31 90 LEU A N 1
ATOM 717 C CA . LEU A 1 90 ? 39.092 -3.829 -46.095 1.00 68.31 90 LEU A CA 1
ATOM 718 C C . LEU A 1 90 ? 40.183 -3.455 -45.081 1.00 68.31 90 LEU A C 1
ATOM 720 O O . LEU A 1 90 ? 40.002 -3.671 -43.884 1.00 68.31 90 LEU A O 1
ATOM 724 N N . ALA A 1 91 ? 41.285 -2.862 -45.542 1.00 68.12 91 ALA A N 1
ATOM 725 C CA . ALA A 1 91 ? 42.399 -2.430 -44.703 1.00 68.12 91 ALA A CA 1
ATOM 726 C C . ALA A 1 91 ? 42.020 -1.235 -43.815 1.00 68.12 91 ALA A C 1
ATOM 728 O O . ALA A 1 91 ? 42.291 -1.251 -42.615 1.00 68.12 91 ALA A O 1
ATOM 729 N N . MET A 1 92 ? 41.331 -0.227 -44.365 1.00 66.94 92 MET A N 1
ATOM 730 C CA . MET A 1 92 ? 40.825 0.913 -43.587 1.00 66.94 92 MET A CA 1
ATOM 731 C C . MET A 1 92 ? 39.774 0.453 -42.573 1.00 66.94 92 MET A C 1
ATOM 733 O O . MET A 1 92 ? 39.772 0.916 -41.436 1.00 66.94 92 MET A O 1
ATOM 737 N N . ARG A 1 93 ? 38.949 -0.542 -42.923 1.00 65.75 93 ARG A N 1
ATOM 738 C CA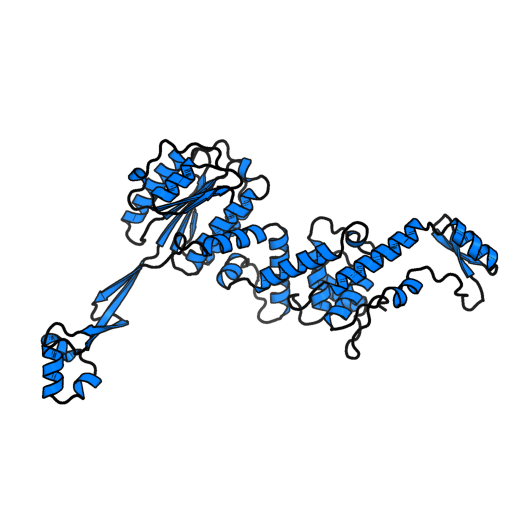 . ARG A 1 93 ? 38.062 -1.201 -41.962 1.00 65.75 93 ARG A CA 1
ATOM 739 C C . ARG A 1 93 ? 38.850 -1.887 -40.853 1.00 65.75 93 ARG A C 1
ATOM 741 O O . ARG A 1 93 ? 38.563 -1.609 -39.707 1.00 65.75 93 ARG A O 1
ATOM 748 N N . GLN A 1 94 ? 39.829 -2.742 -41.141 1.00 65.06 94 GLN A N 1
ATOM 749 C CA . GLN A 1 94 ? 40.614 -3.401 -40.084 1.00 65.06 94 GLN A CA 1
ATOM 750 C C . GLN A 1 94 ? 41.341 -2.397 -39.179 1.00 65.06 94 GLN A C 1
ATOM 752 O O . GLN A 1 94 ? 41.488 -2.635 -37.983 1.00 65.06 94 GLN A O 1
ATOM 757 N N . LYS A 1 95 ? 41.757 -1.262 -39.747 1.00 61.38 95 LYS A N 1
ATOM 758 C CA . LYS A 1 95 ? 42.463 -0.191 -39.045 1.00 61.38 95 LYS A CA 1
ATOM 759 C C . LYS A 1 95 ? 41.545 0.671 -38.164 1.00 61.38 95 LYS A C 1
ATOM 761 O O . LYS A 1 95 ? 41.981 1.100 -37.100 1.00 61.38 95 LYS A O 1
ATOM 766 N N . TYR A 1 96 ? 40.292 0.900 -38.575 1.00 56.28 96 TYR A N 1
ATOM 767 C CA . TYR A 1 96 ? 39.361 1.836 -37.915 1.00 56.28 96 TYR A CA 1
ATOM 768 C C . TYR A 1 96 ? 38.082 1.205 -37.358 1.00 56.28 96 TYR A C 1
ATOM 770 O O . TYR A 1 96 ? 37.351 1.846 -36.601 1.00 56.28 96 TYR A O 1
ATOM 778 N N . SER A 1 97 ? 37.818 -0.072 -37.643 1.00 59.12 97 SER A N 1
ATOM 779 C CA . SER A 1 97 ? 36.843 -0.868 -36.907 1.00 59.12 97 SER A CA 1
ATOM 780 C C . SER A 1 97 ? 37.452 -1.154 -35.549 1.00 59.12 97 SER A C 1
ATOM 782 O O . SER A 1 97 ? 38.133 -2.155 -35.360 1.00 59.12 97 SER A O 1
ATOM 784 N N . ASN A 1 98 ? 37.255 -0.251 -34.598 1.00 61.84 98 ASN A N 1
ATOM 785 C CA . ASN A 1 98 ? 37.574 -0.546 -33.217 1.00 61.84 98 ASN A CA 1
ATOM 786 C C . ASN A 1 98 ? 36.689 -1.741 -32.806 1.00 61.84 98 ASN A C 1
ATOM 788 O O . ASN A 1 98 ? 35.474 -1.560 -32.669 1.00 61.84 98 ASN A O 1
ATOM 792 N N . PRO A 1 99 ? 37.244 -2.959 -32.635 1.00 66.44 99 PRO A N 1
ATOM 793 C CA . PRO A 1 99 ? 36.446 -4.148 -32.345 1.00 66.44 99 PRO A CA 1
ATOM 794 C C . PRO A 1 99 ? 35.659 -3.975 -31.043 1.00 66.44 99 PRO A C 1
ATOM 796 O O . PRO A 1 99 ? 34.597 -4.564 -30.885 1.00 66.44 99 PRO A O 1
ATOM 799 N N . LYS A 1 100 ? 36.125 -3.095 -30.145 1.00 67.12 100 LYS A N 1
ATOM 800 C CA . LYS A 1 100 ? 35.403 -2.725 -28.928 1.00 67.12 100 LYS A CA 1
ATOM 801 C C . LYS A 1 100 ? 34.090 -2.003 -29.227 1.00 67.12 100 LYS A C 1
ATOM 803 O O . LYS A 1 100 ? 33.086 -2.366 -28.641 1.00 67.12 100 LYS A O 1
ATOM 808 N N . ILE A 1 101 ? 34.063 -1.045 -30.159 1.00 66.75 101 ILE A N 1
ATOM 809 C CA . ILE A 1 101 ? 32.838 -0.294 -30.502 1.00 66.75 101 ILE A CA 1
ATOM 810 C C . ILE A 1 101 ? 31.815 -1.217 -31.168 1.00 66.75 101 ILE A C 1
ATOM 812 O O . ILE A 1 101 ? 30.631 -1.155 -30.854 1.00 66.75 101 ILE A O 1
ATOM 816 N N . LEU A 1 102 ? 32.278 -2.098 -32.058 1.00 70.00 102 LEU A N 1
ATOM 817 C CA . LEU A 1 102 ? 31.411 -3.075 -32.711 1.00 70.00 102 LEU A CA 1
ATOM 818 C C . LEU A 1 102 ? 30.825 -4.073 -31.706 1.00 70.00 102 LEU A C 1
ATOM 820 O O . LEU A 1 102 ? 29.620 -4.302 -31.705 1.00 70.00 102 LEU A O 1
ATOM 824 N N . ASN A 1 103 ? 31.669 -4.639 -30.840 1.00 75.88 103 ASN A N 1
ATOM 825 C CA . ASN A 1 103 ? 31.222 -5.564 -29.804 1.00 75.88 103 ASN A CA 1
ATOM 826 C C . ASN A 1 103 ? 30.268 -4.882 -28.823 1.00 75.88 103 ASN A C 1
ATOM 828 O O . ASN A 1 103 ? 29.261 -5.484 -28.475 1.00 75.88 103 ASN A O 1
ATOM 832 N N . MET A 1 104 ? 30.529 -3.625 -28.448 1.00 74.38 104 MET A N 1
ATOM 833 C CA . MET A 1 104 ? 29.603 -2.832 -27.639 1.00 74.38 104 MET A CA 1
ATOM 834 C C . MET A 1 104 ? 28.260 -2.659 -28.348 1.00 74.38 104 MET A C 1
ATOM 836 O O . MET A 1 104 ? 27.240 -2.957 -27.750 1.00 74.38 104 MET A O 1
ATOM 840 N N . ALA A 1 105 ? 28.234 -2.273 -29.628 1.00 75.69 105 ALA A N 1
ATOM 841 C CA . ALA A 1 105 ? 26.981 -2.123 -30.370 1.00 75.69 105 ALA A CA 1
ATOM 842 C C . ALA A 1 105 ? 26.192 -3.442 -30.447 1.00 75.69 105 ALA A C 1
ATOM 844 O O . ALA A 1 105 ? 24.998 -3.467 -30.148 1.00 75.69 105 ALA A O 1
ATOM 845 N N . VAL A 1 106 ? 26.853 -4.553 -30.792 1.00 82.69 106 VAL A N 1
ATOM 846 C CA . VAL A 1 106 ? 26.222 -5.883 -30.823 1.00 82.69 106 VAL A CA 1
ATOM 847 C C . VAL A 1 106 ? 25.684 -6.259 -29.444 1.00 82.69 106 VAL A C 1
ATOM 849 O O . VAL A 1 106 ? 24.524 -6.645 -29.344 1.00 82.69 106 VAL A O 1
ATOM 852 N N . GLN A 1 107 ? 26.478 -6.082 -28.387 1.00 83.75 107 GLN A N 1
ATOM 853 C CA . GLN A 1 107 ? 26.074 -6.359 -27.009 1.00 83.75 107 GLN A CA 1
ATOM 854 C C . GLN A 1 107 ? 24.875 -5.504 -26.586 1.00 83.75 107 GLN A C 1
ATOM 856 O O . GLN A 1 107 ? 23.925 -6.017 -26.005 1.00 83.75 107 GLN A O 1
ATOM 861 N N . THR A 1 108 ? 24.855 -4.221 -26.943 1.00 81.94 108 THR A N 1
ATOM 862 C CA . THR A 1 108 ? 23.723 -3.335 -26.670 1.00 81.94 108 THR A CA 1
ATOM 863 C C . THR A 1 108 ? 22.456 -3.797 -27.393 1.00 81.94 108 THR A C 1
ATOM 865 O O . THR A 1 108 ? 21.380 -3.820 -26.799 1.00 81.94 108 THR A O 1
ATOM 868 N N . HIS A 1 109 ? 22.548 -4.213 -28.659 1.00 85.69 109 HIS A N 1
ATOM 869 C CA . HIS A 1 109 ? 21.393 -4.753 -29.382 1.00 85.69 109 HIS A CA 1
ATOM 870 C C . HIS A 1 109 ? 20.947 -6.125 -28.850 1.00 85.69 109 HIS A C 1
ATOM 872 O O . HIS A 1 109 ? 19.745 -6.396 -28.831 1.00 85.69 109 HIS A O 1
ATOM 878 N N . GLU A 1 110 ? 21.870 -6.967 -28.376 1.00 88.00 110 GLU A N 1
ATOM 879 C CA . GLU A 1 110 ? 21.550 -8.215 -27.672 1.00 88.00 110 GLU A CA 1
ATOM 880 C C . GLU A 1 110 ? 20.814 -7.939 -26.357 1.00 88.00 110 GLU A C 1
ATOM 882 O O . GLU A 1 110 ? 19.789 -8.568 -26.101 1.00 88.00 110 GLU A O 1
ATOM 887 N N . ASN A 1 111 ? 21.265 -6.951 -25.585 1.00 88.44 111 ASN A N 1
ATOM 888 C CA . ASN A 1 111 ? 20.613 -6.492 -24.361 1.00 88.44 111 ASN A CA 1
ATOM 889 C C . ASN A 1 111 ? 19.201 -5.959 -24.635 1.00 88.44 111 ASN A C 1
ATOM 891 O O . ASN A 1 111 ? 18.258 -6.351 -23.954 1.00 88.44 111 ASN A O 1
ATOM 895 N N . VAL A 1 112 ? 19.020 -5.157 -25.692 1.00 88.56 112 VAL A N 1
ATOM 896 C CA . VAL A 1 112 ? 17.684 -4.726 -26.138 1.00 88.56 112 VAL A CA 1
ATOM 897 C C . VAL A 1 112 ? 16.806 -5.929 -26.486 1.00 88.56 112 VAL A C 1
ATOM 899 O O . VAL A 1 112 ? 15.659 -5.991 -26.063 1.00 88.56 112 VAL A O 1
ATOM 902 N N . CYS A 1 113 ? 17.320 -6.907 -27.236 1.00 90.50 113 CYS A N 1
ATOM 903 C CA . CYS A 1 113 ? 16.543 -8.101 -27.575 1.00 90.50 113 CYS A CA 1
ATOM 904 C C . CYS A 1 113 ? 16.212 -8.952 -26.343 1.00 90.50 113 CYS A C 1
ATOM 906 O O . CYS A 1 113 ? 15.150 -9.566 -26.316 1.00 90.50 113 CYS A O 1
ATOM 908 N N . ARG A 1 114 ? 17.101 -9.011 -25.341 1.00 90.56 114 ARG A N 1
ATOM 909 C CA . ARG A 1 114 ? 16.838 -9.697 -24.070 1.00 90.56 114 ARG A CA 1
ATOM 910 C C . ARG A 1 114 ? 15.708 -8.996 -23.318 1.00 90.56 114 ARG A C 1
ATOM 912 O O . ARG A 1 114 ? 14.718 -9.649 -23.024 1.00 90.56 114 ARG A O 1
ATOM 919 N N . PHE A 1 115 ? 15.794 -7.676 -23.149 1.00 91.62 115 PHE A N 1
ATOM 920 C CA . PHE A 1 115 ? 14.727 -6.858 -22.564 1.00 91.62 115 PHE A CA 1
ATOM 921 C C . PHE A 1 115 ? 13.380 -7.087 -23.261 1.00 91.62 115 PHE A C 1
ATOM 923 O O . PHE A 1 115 ? 12.400 -7.443 -22.619 1.00 91.62 115 PHE A O 1
ATOM 930 N N . LEU A 1 116 ? 13.346 -6.984 -24.595 1.00 92.19 116 LEU A N 1
ATOM 931 C CA . LEU A 1 116 ? 12.127 -7.172 -25.389 1.00 92.19 116 LEU A CA 1
ATOM 932 C C . LEU A 1 116 ? 11.491 -8.563 -25.240 1.00 92.19 116 LEU A C 1
ATOM 934 O O . LEU A 1 116 ? 10.302 -8.701 -25.498 1.00 92.19 116 LEU A O 1
ATOM 938 N N . ARG A 1 117 ? 12.263 -9.596 -24.884 1.00 93.31 117 ARG A N 1
ATOM 939 C CA . ARG A 1 117 ? 11.734 -10.950 -24.644 1.00 93.31 117 ARG A CA 1
ATOM 940 C C . ARG A 1 117 ? 11.190 -11.134 -23.232 1.00 93.31 117 ARG A C 1
ATOM 942 O O . ARG A 1 117 ? 10.369 -12.022 -23.040 1.00 93.31 117 ARG A O 1
ATOM 949 N N . THR A 1 118 ? 11.687 -10.358 -22.275 1.00 92.75 118 THR A N 1
ATOM 950 C CA . THR A 1 118 ? 11.336 -10.482 -20.856 1.00 92.75 118 THR A CA 1
ATOM 951 C C . THR A 1 118 ? 10.159 -9.590 -20.472 1.00 92.75 118 THR A C 1
ATOM 953 O O . THR A 1 118 ? 9.379 -9.964 -19.604 1.00 92.75 118 THR A O 1
ATOM 956 N N . VAL A 1 119 ? 10.009 -8.425 -21.107 1.00 92.25 119 VAL A N 1
ATOM 957 C CA . VAL A 1 119 ? 8.909 -7.493 -20.812 1.00 92.25 119 VAL A CA 1
ATOM 958 C C . VAL A 1 119 ? 7.551 -8.125 -21.098 1.00 92.25 119 VAL A C 1
ATOM 960 O O . VAL A 1 119 ? 7.307 -8.598 -22.211 1.00 92.25 119 VAL A O 1
ATOM 963 N N . ASP A 1 120 ? 6.650 -8.036 -20.121 1.00 91.88 120 ASP A N 1
ATOM 964 C CA . ASP A 1 120 ? 5.236 -8.340 -20.295 1.00 91.88 120 ASP A CA 1
ATOM 965 C C . ASP A 1 120 ? 4.428 -7.055 -20.558 1.00 91.88 120 ASP A C 1
ATOM 967 O O . ASP A 1 120 ? 4.609 -6.014 -19.929 1.00 91.88 120 ASP A O 1
ATOM 971 N N . PHE A 1 121 ? 3.524 -7.121 -21.536 1.00 89.94 121 PHE A N 1
ATOM 972 C CA . PHE A 1 121 ? 2.650 -6.021 -21.946 1.00 89.94 121 PHE A CA 1
ATOM 973 C C . PHE A 1 121 ? 1.199 -6.191 -21.480 1.00 89.94 121 PHE A C 1
ATOM 975 O O . PHE A 1 121 ? 0.354 -5.345 -21.812 1.00 89.94 121 PHE A O 1
ATOM 982 N N . THR A 1 122 ? 0.876 -7.274 -20.769 1.00 87.88 122 THR A N 1
ATOM 983 C CA . THR A 1 122 ? -0.473 -7.553 -20.253 1.00 87.88 122 THR A CA 1
ATOM 984 C C . THR A 1 122 ? -0.977 -6.405 -19.375 1.00 87.88 122 THR A C 1
ATOM 986 O O . THR A 1 122 ? -2.014 -5.828 -19.718 1.00 87.88 122 THR A O 1
ATOM 989 N N . GLY A 1 123 ? -0.187 -5.977 -18.384 1.00 82.00 123 GLY A N 1
ATOM 990 C CA . GLY A 1 123 ? -0.538 -4.898 -17.450 1.00 82.00 123 GLY A CA 1
ATOM 991 C C . GLY A 1 123 ? -0.112 -3.483 -17.830 1.00 82.00 123 GLY A C 1
ATOM 992 O O . GLY A 1 123 ? -0.378 -2.515 -17.114 1.00 82.00 123 GLY A O 1
ATOM 993 N N . VAL A 1 124 ? 0.511 -3.311 -18.996 1.00 87.88 124 VAL A N 1
ATOM 994 C CA . VAL A 1 124 ? 0.919 -1.984 -19.467 1.00 87.88 124 VAL A CA 1
ATOM 995 C C . VAL A 1 124 ? -0.305 -1.199 -19.946 1.00 87.88 124 VAL A C 1
ATOM 997 O O . VAL A 1 124 ? -1.047 -1.677 -20.815 1.00 87.88 124 VAL A O 1
ATOM 1000 N N . PRO A 1 125 ? -0.512 0.039 -19.464 1.00 85.31 125 PRO A N 1
ATOM 1001 C CA . PRO A 1 125 ? -1.681 0.813 -19.836 1.00 85.31 125 PRO A CA 1
ATOM 1002 C C . PRO A 1 125 ? -1.612 1.295 -21.296 1.00 85.31 125 PRO A C 1
ATOM 1004 O O . PRO A 1 125 ? -0.628 1.898 -21.735 1.00 85.31 125 PRO A O 1
ATOM 1007 N N . GLY A 1 126 ? -2.695 1.076 -22.041 1.00 85.69 126 GLY A N 1
ATOM 1008 C CA . GLY A 1 126 ? -2.877 1.559 -23.412 1.00 85.69 126 GLY A CA 1
ATOM 1009 C C . GLY A 1 126 ? -3.828 0.672 -24.215 1.00 85.69 126 GLY A C 1
ATOM 1010 O O . GLY A 1 126 ? -3.796 -0.551 -24.083 1.00 85.69 126 GLY A O 1
ATOM 1011 N N . ASP A 1 127 ? -4.649 1.287 -25.070 1.00 89.44 127 ASP A N 1
ATOM 1012 C CA . ASP A 1 127 ? -5.622 0.572 -25.910 1.00 89.44 127 ASP A CA 1
ATOM 1013 C C . ASP A 1 127 ? -4.972 0.010 -27.185 1.00 89.44 127 ASP A C 1
ATOM 1015 O O . ASP A 1 127 ? -5.474 -0.934 -27.794 1.00 89.44 127 ASP A O 1
ATOM 1019 N N . SER A 1 128 ? -3.839 0.586 -27.601 1.00 92.50 128 SER A N 1
ATOM 1020 C CA . SER A 1 128 ? -3.075 0.145 -28.768 1.00 92.50 128 SER A CA 1
ATOM 1021 C C . SER A 1 128 ? -1.648 -0.280 -28.399 1.00 92.50 128 SER A C 1
ATOM 1023 O O . SER A 1 128 ? -1.085 0.239 -27.431 1.00 92.50 128 SER A O 1
ATOM 1025 N N . PRO A 1 129 ? -1.005 -1.160 -29.195 1.00 94.50 129 PRO A N 1
ATOM 1026 C CA . PRO A 1 129 ? 0.383 -1.569 -28.960 1.00 94.50 129 PRO A CA 1
ATOM 1027 C C . PRO A 1 129 ? 1.366 -0.390 -28.899 1.00 94.50 129 PRO A C 1
ATOM 1029 O O . PRO A 1 129 ? 2.292 -0.388 -28.092 1.00 94.50 129 PRO A O 1
ATOM 1032 N N . LEU A 1 130 ? 1.124 0.655 -29.699 1.00 93.81 130 LEU A N 1
ATOM 1033 C CA . LEU A 1 130 ? 1.917 1.885 -29.671 1.00 93.81 130 LEU A CA 1
ATOM 1034 C C . LEU A 1 130 ? 1.731 2.653 -28.356 1.00 93.81 130 LEU A C 1
ATOM 1036 O O . LEU A 1 130 ? 2.709 3.121 -27.780 1.00 93.81 130 LEU A O 1
ATOM 1040 N N . GLN A 1 131 ? 0.492 2.781 -27.873 1.00 91.62 131 GLN A N 1
ATOM 1041 C CA . GLN A 1 131 ? 0.230 3.440 -26.593 1.00 91.62 131 GLN A CA 1
ATOM 1042 C C . GLN A 1 131 ? 0.886 2.679 -25.444 1.00 91.62 131 GLN A C 1
ATOM 1044 O O . GLN A 1 131 ? 1.554 3.304 -24.629 1.00 91.62 131 GLN A O 1
ATOM 1049 N N . LYS A 1 132 ? 0.785 1.343 -25.431 1.00 92.38 132 LYS A N 1
ATOM 1050 C CA . LYS A 1 132 ? 1.465 0.509 -24.433 1.00 92.38 132 LYS A CA 1
ATOM 1051 C C . LYS A 1 132 ? 2.980 0.724 -24.460 1.00 92.38 132 LYS A C 1
ATOM 1053 O O . LYS A 1 132 ? 3.578 1.005 -23.427 1.00 92.38 132 LYS A O 1
ATOM 1058 N N . ALA A 1 133 ? 3.595 0.692 -25.643 1.00 92.12 133 ALA A N 1
ATOM 1059 C CA . ALA A 1 133 ? 5.028 0.934 -25.804 1.00 92.12 133 ALA A CA 1
ATOM 1060 C C . ALA A 1 133 ? 5.473 2.309 -25.268 1.00 92.12 133 ALA A C 1
ATOM 1062 O O . ALA A 1 133 ? 6.484 2.410 -24.575 1.00 92.12 133 ALA A O 1
ATOM 1063 N N . VAL A 1 134 ? 4.717 3.373 -25.555 1.00 90.75 134 VAL A N 1
ATOM 1064 C CA . VAL A 1 134 ? 5.043 4.730 -25.083 1.00 90.75 134 VAL A CA 1
ATOM 1065 C C . VAL A 1 134 ? 4.824 4.876 -23.576 1.00 90.75 134 VAL A C 1
ATOM 1067 O O . VAL A 1 134 ? 5.651 5.491 -22.903 1.00 90.75 134 VAL A O 1
ATOM 1070 N N . SER A 1 135 ? 3.753 4.295 -23.033 1.00 89.44 135 SER A N 1
ATOM 1071 C CA . SER A 1 135 ? 3.482 4.267 -21.592 1.00 89.44 135 SER A CA 1
ATOM 1072 C C . SER A 1 135 ? 4.594 3.559 -20.822 1.00 89.44 135 SER A C 1
ATOM 1074 O O . SER A 1 135 ? 5.091 4.101 -19.837 1.00 89.44 135 SER A O 1
ATOM 1076 N N . LEU A 1 136 ? 5.048 2.402 -21.310 1.00 89.62 136 LEU A N 1
ATOM 1077 C CA . LEU A 1 136 ? 6.171 1.669 -20.731 1.00 89.62 136 LEU A CA 1
ATOM 1078 C C . LEU A 1 136 ? 7.440 2.528 -20.702 1.00 89.62 136 LEU A C 1
ATOM 1080 O O . LEU A 1 136 ? 8.074 2.682 -19.662 1.00 89.62 136 LEU A O 1
ATOM 1084 N N . LEU A 1 137 ? 7.774 3.166 -21.828 1.00 87.56 137 LEU A N 1
ATOM 1085 C CA . LEU A 1 137 ? 8.925 4.065 -21.910 1.00 87.56 137 LEU A CA 1
ATOM 1086 C C . LEU A 1 137 ? 8.807 5.260 -20.971 1.00 87.56 137 LEU A C 1
ATOM 1088 O O . LEU A 1 137 ? 9.817 5.721 -20.444 1.00 87.56 137 LEU A O 1
ATOM 1092 N N . LYS A 1 138 ? 7.594 5.771 -20.752 1.00 87.31 138 LYS A N 1
ATOM 1093 C CA . LYS A 1 138 ? 7.372 6.850 -19.793 1.00 87.31 138 LYS A CA 1
ATOM 1094 C C . LYS A 1 138 ? 7.663 6.401 -18.366 1.00 87.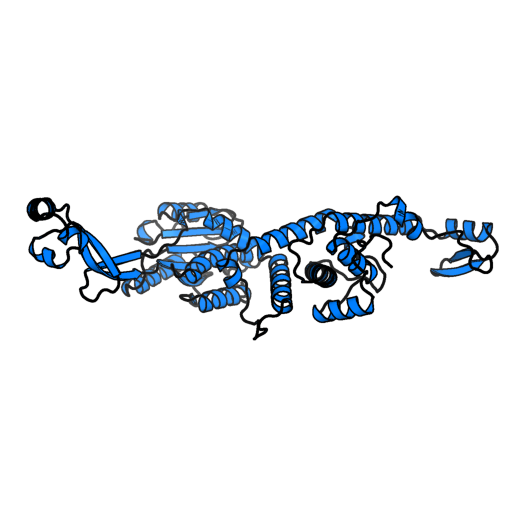31 138 LYS A C 1
ATOM 1096 O O . LYS A 1 138 ? 8.327 7.152 -17.653 1.00 87.31 138 LYS A O 1
ATOM 1101 N N . ILE A 1 139 ? 7.226 5.202 -17.983 1.00 85.69 139 ILE A N 1
ATOM 1102 C CA . ILE A 1 139 ? 7.523 4.611 -16.670 1.00 85.69 139 ILE A CA 1
ATOM 1103 C C . ILE A 1 139 ? 9.039 4.449 -16.508 1.00 85.69 139 ILE A C 1
ATOM 1105 O O . ILE A 1 139 ? 9.610 4.952 -15.545 1.00 85.69 139 ILE A O 1
ATOM 1109 N N . MET A 1 140 ? 9.714 3.866 -17.505 1.00 83.00 140 MET A N 1
ATOM 1110 C CA . MET A 1 140 ? 11.173 3.704 -17.482 1.00 83.00 140 MET A CA 1
ATOM 1111 C C . MET A 1 140 ? 11.926 5.039 -17.439 1.00 83.00 140 MET A C 1
ATOM 1113 O O . MET A 1 140 ? 13.000 5.123 -16.851 1.00 83.00 140 MET A O 1
ATOM 1117 N N . SER A 1 141 ? 11.380 6.091 -18.060 1.00 80.50 141 SER A N 1
ATOM 1118 C CA . SER A 1 141 ? 12.082 7.370 -18.188 1.00 80.50 141 SER A CA 1
ATOM 1119 C C . SER A 1 141 ? 12.268 8.154 -16.891 1.00 80.50 141 SER A C 1
ATOM 1121 O O . SER A 1 141 ? 13.123 9.036 -16.857 1.00 80.50 141 SER A O 1
ATOM 1123 N N . GLU A 1 142 ? 11.482 7.855 -15.855 1.00 74.75 142 GLU A N 1
ATOM 1124 C CA . GLU A 1 142 ? 11.597 8.499 -14.539 1.00 74.75 142 GLU A CA 1
ATOM 1125 C C . GLU A 1 142 ? 12.508 7.726 -13.576 1.00 74.75 142 GLU A C 1
ATOM 1127 O O . GLU A 1 142 ? 12.845 8.241 -12.514 1.00 74.75 142 GLU A O 1
ATOM 1132 N N . ARG A 1 143 ? 12.931 6.505 -13.925 1.00 71.81 143 ARG A N 1
ATOM 1133 C CA . ARG A 1 143 ? 13.870 5.739 -13.102 1.00 71.81 143 ARG A CA 1
ATOM 1134 C C . ARG A 1 143 ? 15.258 6.381 -13.188 1.00 71.81 143 ARG A C 1
ATOM 1136 O O . ARG A 1 143 ? 15.758 6.672 -14.283 1.00 71.81 143 ARG A O 1
ATOM 1143 N N . ASP A 1 144 ? 15.878 6.613 -12.031 1.00 52.97 144 ASP A N 1
ATOM 1144 C CA . ASP A 1 144 ? 17.209 7.214 -11.935 1.00 52.97 144 ASP A CA 1
ATOM 1145 C C . ASP A 1 144 ? 18.217 6.450 -12.808 1.00 52.97 144 ASP A C 1
ATOM 1147 O O . ASP A 1 144 ? 18.377 5.238 -12.698 1.00 52.97 144 ASP A O 1
ATOM 1151 N N . GLY A 1 145 ? 18.885 7.170 -13.715 1.00 54.75 145 GLY A N 1
ATOM 1152 C CA . GLY A 1 145 ? 19.807 6.588 -14.701 1.00 54.75 145 GLY A CA 1
ATOM 1153 C C . GLY A 1 145 ? 19.294 6.605 -16.144 1.00 54.75 145 GLY A C 1
ATOM 1154 O O . GLY A 1 145 ? 20.097 6.472 -17.073 1.00 54.75 145 GLY A O 1
ATOM 1155 N N . TRP A 1 146 ? 18.006 6.888 -16.378 1.00 52.81 146 TRP A N 1
ATOM 1156 C CA . TRP A 1 146 ? 17.482 7.069 -17.732 1.00 52.81 146 TRP A CA 1
ATOM 1157 C C . TRP A 1 146 ? 17.934 8.398 -18.359 1.00 52.81 146 TRP A C 1
ATOM 1159 O O . TRP A 1 146 ? 17.259 9.429 -18.335 1.00 52.81 146 TRP A O 1
ATOM 1169 N N . ARG A 1 147 ? 19.103 8.390 -19.000 1.00 51.47 147 ARG A N 1
ATOM 1170 C CA . ARG A 1 147 ? 19.511 9.466 -19.912 1.00 51.47 147 ARG A CA 1
ATOM 1171 C C . ARG A 1 147 ? 19.111 9.063 -21.319 1.00 51.47 147 ARG A C 1
ATOM 1173 O O . ARG A 1 147 ? 19.850 8.354 -21.979 1.00 51.47 147 ARG A O 1
ATOM 1180 N N . GLY A 1 148 ? 17.949 9.503 -21.798 1.00 49.19 148 GLY A N 1
ATOM 1181 C CA . GLY A 1 148 ? 17.559 9.227 -23.186 1.00 49.19 148 GLY A CA 1
ATOM 1182 C C . GLY A 1 148 ? 18.693 9.569 -24.168 1.00 49.19 148 GLY A C 1
ATOM 1183 O O . GLY A 1 148 ? 19.306 10.641 -24.050 1.00 49.19 148 GLY A O 1
ATOM 1184 N N . GLY A 1 149 ? 18.981 8.634 -25.078 1.00 47.25 149 GLY A N 1
ATOM 1185 C CA . GLY A 1 149 ? 19.968 8.793 -26.145 1.00 47.25 149 GLY A CA 1
ATOM 1186 C C . GLY A 1 149 ? 19.559 9.879 -27.140 1.00 47.25 149 GLY A C 1
ATOM 1187 O O . GLY A 1 149 ? 18.410 10.333 -27.145 1.00 47.25 149 GLY A O 1
ATOM 1188 N N . ALA A 1 150 ? 20.511 10.325 -27.961 1.00 44.94 150 ALA A N 1
ATOM 1189 C CA . ALA A 1 150 ? 20.197 11.130 -29.136 1.00 44.94 150 ALA A CA 1
ATOM 1190 C C . ALA A 1 150 ? 19.359 10.307 -30.135 1.00 44.94 150 ALA A C 1
ATOM 1192 O O . ALA A 1 150 ? 19.277 9.082 -30.038 1.00 44.94 150 ALA A O 1
ATOM 1193 N N . GLU A 1 151 ? 18.706 10.984 -31.079 1.00 41.12 151 GLU A N 1
ATOM 1194 C CA . GLU A 1 151 ? 17.870 10.358 -32.107 1.00 41.12 151 GLU A CA 1
ATOM 1195 C C . GLU A 1 151 ? 18.676 9.281 -32.865 1.00 41.12 151 GLU A C 1
ATOM 1197 O O . GLU A 1 151 ? 19.631 9.593 -33.572 1.00 41.12 151 GLU A O 1
ATOM 1202 N N . GLY A 1 152 ? 18.324 8.005 -32.666 1.00 44.59 152 GLY A N 1
ATOM 1203 C CA . GLY A 1 152 ? 18.991 6.854 -33.292 1.00 44.59 152 GLY A CA 1
ATOM 1204 C C . GLY A 1 152 ? 20.026 6.115 -32.432 1.00 44.59 152 GLY A C 1
ATOM 1205 O O . GLY A 1 152 ? 20.403 5.004 -32.802 1.00 44.59 152 GLY A O 1
ATOM 1206 N N . ASP A 1 153 ? 20.430 6.645 -31.273 1.00 53.12 153 ASP A N 1
ATOM 1207 C CA . ASP A 1 153 ? 21.361 5.943 -30.381 1.00 53.12 153 ASP A CA 1
ATOM 1208 C C . ASP A 1 153 ? 20.620 4.988 -29.425 1.00 53.12 153 ASP A C 1
ATOM 1210 O O . ASP A 1 153 ? 19.570 5.340 -28.867 1.00 53.12 153 ASP A O 1
ATOM 1214 N N . PRO A 1 154 ? 21.134 3.760 -29.216 1.00 52.66 154 PRO A N 1
ATOM 1215 C CA . PRO A 1 154 ? 20.563 2.838 -28.249 1.00 52.66 154 PRO A CA 1
ATOM 1216 C C . PRO A 1 154 ? 20.687 3.401 -26.825 1.00 52.66 154 PRO A C 1
ATOM 1218 O O . PRO A 1 154 ? 21.649 4.086 -26.479 1.00 52.66 154 PRO A O 1
ATOM 1221 N N . LEU A 1 155 ? 19.669 3.142 -26.004 1.00 64.38 155 LEU A N 1
ATOM 1222 C CA . LEU A 1 155 ? 19.523 3.763 -24.688 1.00 64.38 155 LEU A CA 1
ATOM 1223 C C . LEU A 1 155 ? 20.665 3.341 -23.740 1.00 64.38 155 LEU A C 1
ATOM 1225 O O . LEU A 1 155 ? 21.013 2.158 -23.724 1.00 64.38 155 LEU A O 1
ATOM 1229 N N . PRO A 1 156 ? 21.212 4.254 -22.908 1.00 56.97 156 PRO A N 1
ATOM 1230 C CA . PRO A 1 156 ? 22.363 3.964 -22.043 1.00 56.97 156 PRO A CA 1
ATOM 1231 C C . PRO A 1 156 ? 22.154 2.806 -21.067 1.00 56.97 156 PRO A C 1
ATOM 1233 O O . PRO A 1 156 ? 23.114 2.120 -20.734 1.00 56.97 156 PRO A O 1
ATOM 1236 N N . ILE A 1 157 ? 20.905 2.539 -20.668 1.00 65.50 157 ILE A N 1
ATOM 1237 C CA . ILE A 1 157 ? 20.552 1.404 -19.802 1.00 65.50 157 ILE A CA 1
ATOM 1238 C C . ILE A 1 157 ? 20.993 0.049 -20.381 1.00 65.50 157 ILE A C 1
ATOM 1240 O O . ILE A 1 157 ? 21.279 -0.880 -19.636 1.00 65.50 157 ILE A O 1
ATOM 1244 N N . PHE A 1 158 ? 21.124 -0.056 -21.707 1.00 70.31 158 PHE A N 1
ATOM 1245 C CA . PHE A 1 158 ? 21.513 -1.287 -22.392 1.00 70.31 158 PHE A CA 1
ATOM 1246 C C . PHE A 1 158 ? 23.019 -1.380 -22.671 1.00 70.31 158 PHE A C 1
ATOM 1248 O O . PHE A 1 158 ? 23.469 -2.386 -23.225 1.00 70.31 158 PHE A O 1
ATOM 1255 N N . ALA A 1 159 ? 23.799 -0.345 -22.339 1.00 65.56 159 ALA A N 1
ATOM 1256 C CA . ALA A 1 159 ? 25.240 -0.313 -22.580 1.00 65.56 159 ALA A CA 1
ATOM 1257 C C . ALA A 1 159 ? 26.047 -0.973 -21.450 1.00 65.56 159 ALA A C 1
ATOM 1259 O O . ALA A 1 159 ? 27.063 -1.604 -21.732 1.00 65.56 159 ALA A O 1
ATOM 1260 N N . GLU A 1 160 ? 25.598 -0.846 -20.197 1.00 62.59 160 GLU A N 1
ATOM 1261 C CA . GLU A 1 160 ? 26.390 -1.236 -19.015 1.00 62.59 160 GLU A CA 1
ATOM 1262 C C . GLU A 1 160 ? 25.629 -2.103 -17.990 1.00 62.59 160 GLU A C 1
ATOM 1264 O O . GLU A 1 160 ? 26.274 -2.711 -17.139 1.00 62.59 160 GLU A O 1
ATOM 1269 N N . GLY A 1 161 ? 24.294 -2.208 -18.073 1.00 64.00 161 GLY A N 1
ATOM 1270 C CA . GLY A 1 161 ? 23.457 -2.963 -17.124 1.00 64.00 161 GLY A CA 1
ATOM 1271 C C . GLY A 1 161 ? 22.907 -4.290 -17.663 1.00 64.00 161 GLY A C 1
ATOM 1272 O O . GLY A 1 161 ? 22.906 -4.528 -18.877 1.00 64.00 161 GLY A O 1
ATOM 1273 N N . ASP A 1 162 ? 22.416 -5.149 -16.758 1.00 75.06 162 ASP A N 1
ATOM 1274 C CA . ASP A 1 162 ? 21.647 -6.335 -17.144 1.00 75.06 162 ASP A CA 1
ATOM 1275 C C . ASP A 1 162 ? 20.220 -5.923 -17.515 1.00 75.06 162 ASP A C 1
ATOM 1277 O O . ASP A 1 162 ? 19.382 -5.575 -16.686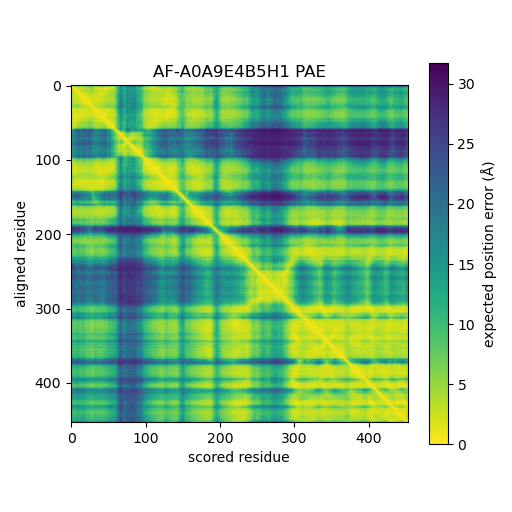 1.00 75.06 162 ASP A O 1
ATOM 1281 N N . ALA A 1 163 ? 19.957 -5.926 -18.816 1.00 79.94 163 ALA A N 1
ATOM 1282 C CA . ALA A 1 163 ? 18.672 -5.555 -19.382 1.00 79.94 163 ALA A CA 1
ATOM 1283 C C . ALA A 1 163 ? 17.531 -6.493 -18.950 1.00 79.94 163 ALA A C 1
ATOM 1285 O O . ALA A 1 163 ? 16.366 -6.146 -19.119 1.00 79.94 163 ALA A O 1
ATOM 1286 N N . GLN A 1 164 ? 17.857 -7.684 -18.443 1.00 83.94 164 GLN A N 1
ATOM 1287 C CA . GLN A 1 164 ? 16.870 -8.619 -17.923 1.00 83.94 164 GLN A CA 1
ATOM 1288 C C . GLN A 1 164 ? 16.333 -8.176 -16.560 1.00 83.94 164 GLN A C 1
ATOM 1290 O O . GLN A 1 164 ? 15.119 -8.079 -16.415 1.00 83.94 164 GLN A O 1
ATOM 1295 N N . ASP A 1 165 ? 17.211 -7.825 -15.620 1.00 83.94 165 ASP A N 1
ATOM 1296 C CA . ASP A 1 165 ? 16.828 -7.371 -14.276 1.00 83.94 165 ASP A CA 1
ATOM 1297 C C . ASP A 1 165 ? 15.917 -6.129 -14.342 1.00 83.94 165 ASP A C 1
ATOM 1299 O O . ASP A 1 165 ? 14.942 -5.990 -13.603 1.00 83.94 165 ASP A O 1
ATOM 1303 N N . GLU A 1 166 ? 16.188 -5.226 -15.288 1.00 83.50 166 GLU A N 1
ATOM 1304 C CA . GLU A 1 166 ? 15.350 -4.046 -15.540 1.00 83.50 166 GLU A CA 1
ATOM 1305 C C . GLU A 1 166 ? 13.960 -4.400 -16.094 1.00 83.50 166 GLU A C 1
ATOM 1307 O O . GLU A 1 166 ? 12.983 -3.722 -15.782 1.00 83.50 166 GLU A O 1
ATOM 1312 N N . ALA A 1 167 ? 13.842 -5.457 -16.901 1.00 86.12 167 ALA A N 1
ATOM 1313 C CA . ALA A 1 167 ? 12.544 -5.932 -17.375 1.00 86.12 167 ALA A CA 1
ATOM 1314 C C . ALA A 1 167 ? 11.762 -6.649 -16.264 1.00 86.12 167 ALA A C 1
ATOM 1316 O O . ALA A 1 167 ? 10.564 -6.426 -16.134 1.00 86.12 167 ALA A O 1
ATOM 1317 N N . GLU A 1 168 ? 12.434 -7.470 -15.454 1.00 87.75 168 GLU A N 1
ATOM 1318 C CA . GLU A 1 168 ? 11.818 -8.190 -14.331 1.00 87.75 168 GLU A CA 1
ATOM 1319 C C . GLU A 1 168 ? 11.284 -7.211 -13.282 1.00 87.75 168 GLU A C 1
ATOM 1321 O O . GLU A 1 168 ? 10.100 -7.241 -12.970 1.00 87.75 168 GLU A O 1
ATOM 1326 N N . THR A 1 169 ? 12.100 -6.245 -12.854 1.00 85.50 169 THR A N 1
ATOM 1327 C CA . THR A 1 169 ? 11.662 -5.201 -11.905 1.00 85.50 169 THR A CA 1
ATOM 1328 C C . THR A 1 169 ? 10.497 -4.355 -12.429 1.00 85.50 169 THR A C 1
ATOM 1330 O O . THR A 1 169 ? 9.674 -3.878 -11.651 1.00 85.50 169 THR A O 1
ATOM 1333 N N . LEU A 1 170 ? 10.410 -4.149 -13.746 1.00 86.38 170 LEU A N 1
ATOM 1334 C CA . LEU A 1 170 ? 9.297 -3.435 -14.366 1.00 86.38 170 LEU A CA 1
ATOM 1335 C C . LEU A 1 170 ? 8.019 -4.278 -14.402 1.00 86.38 170 LEU A C 1
ATOM 1337 O O . LEU A 1 170 ? 6.943 -3.737 -14.161 1.00 86.38 170 LEU A O 1
ATOM 1341 N N . ASN A 1 171 ? 8.138 -5.574 -14.691 1.00 89.69 171 ASN A N 1
ATOM 1342 C CA . ASN A 1 171 ? 7.013 -6.503 -14.633 1.00 89.69 171 ASN A CA 1
ATOM 1343 C C . ASN A 1 171 ? 6.487 -6.619 -13.195 1.00 89.69 171 ASN A C 1
ATOM 1345 O O . ASN A 1 171 ? 5.292 -6.441 -12.991 1.00 89.69 171 ASN A O 1
ATOM 1349 N N . ASP A 1 172 ? 7.372 -6.789 -12.205 1.00 88.31 172 ASP A N 1
ATOM 1350 C CA . ASP A 1 172 ? 7.005 -6.853 -10.782 1.00 88.31 172 ASP A CA 1
ATOM 1351 C C . ASP A 1 172 ? 6.232 -5.598 -10.344 1.00 88.31 172 ASP A C 1
ATOM 1353 O O . ASP A 1 172 ? 5.211 -5.682 -9.663 1.00 88.31 172 ASP A O 1
ATOM 1357 N N . LEU A 1 173 ? 6.674 -4.419 -10.795 1.00 86.62 173 LEU A N 1
ATOM 1358 C CA . LEU A 1 173 ? 5.989 -3.160 -10.514 1.00 86.62 173 LEU A CA 1
ATOM 1359 C C . LEU A 1 173 ? 4.593 -3.097 -11.149 1.00 86.62 173 LEU A C 1
ATOM 1361 O O . LEU A 1 173 ? 3.660 -2.575 -10.539 1.00 86.62 173 LEU A O 1
ATOM 1365 N N . LEU A 1 174 ? 4.437 -3.583 -12.382 1.00 87.12 174 LEU A N 1
ATOM 1366 C CA . LEU A 1 174 ? 3.135 -3.611 -13.050 1.00 87.12 174 LEU A CA 1
ATOM 1367 C C . LEU A 1 174 ? 2.187 -4.600 -12.365 1.00 87.12 174 LEU A C 1
ATOM 1369 O O . LEU A 1 174 ? 1.035 -4.242 -12.118 1.00 87.12 174 LEU A O 1
ATOM 1373 N N . ASP A 1 175 ? 2.681 -5.773 -11.979 1.00 88.81 175 ASP A N 1
ATOM 1374 C CA . ASP A 1 175 ? 1.933 -6.768 -11.207 1.00 88.81 175 ASP A CA 1
ATOM 1375 C C . ASP A 1 175 ? 1.491 -6.203 -9.844 1.00 88.81 175 ASP A C 1
ATOM 1377 O O . ASP A 1 175 ? 0.364 -6.425 -9.383 1.00 88.81 175 ASP A O 1
ATOM 1381 N N . ASP A 1 176 ? 2.342 -5.401 -9.200 1.00 86.44 176 ASP A N 1
ATOM 1382 C CA . ASP A 1 176 ? 1.994 -4.718 -7.958 1.00 86.44 176 ASP A CA 1
ATOM 1383 C C . ASP A 1 176 ? 0.874 -3.691 -8.144 1.00 86.44 176 ASP A C 1
ATOM 1385 O O . ASP A 1 176 ? -0.003 -3.600 -7.283 1.00 86.44 176 ASP A O 1
ATOM 1389 N N . ILE A 1 177 ? 0.851 -2.968 -9.269 1.00 86.25 177 ILE A N 1
ATOM 1390 C CA . ILE A 1 177 ? -0.240 -2.041 -9.609 1.00 86.25 177 ILE A CA 1
ATOM 1391 C C . ILE A 1 177 ? -1.535 -2.793 -9.907 1.00 86.25 177 ILE A C 1
ATOM 1393 O O . ILE A 1 177 ? -2.604 -2.369 -9.467 1.00 86.25 177 ILE A O 1
ATOM 1397 N N . GLU A 1 178 ? -1.463 -3.894 -10.653 1.00 86.12 178 GLU A N 1
ATOM 1398 C CA . GLU A 1 178 ? -2.640 -4.708 -10.963 1.00 86.12 178 GLU A CA 1
ATOM 1399 C C . GLU A 1 178 ? -3.234 -5.378 -9.721 1.00 86.12 178 GLU A C 1
ATOM 1401 O O . GLU A 1 178 ? -4.448 -5.575 -9.644 1.00 86.12 178 GLU A O 1
ATOM 1406 N N . SER A 1 179 ? -2.396 -5.697 -8.734 1.00 88.62 179 SER A N 1
ATOM 1407 C CA . SER A 1 179 ? -2.816 -6.325 -7.480 1.00 88.62 179 SER A CA 1
ATOM 1408 C C . SER A 1 179 ? -3.347 -5.347 -6.423 1.00 88.62 179 SER A C 1
ATOM 1410 O O . SER A 1 179 ? -3.696 -5.787 -5.322 1.00 88.62 179 SER A O 1
ATOM 1412 N N . LEU A 1 180 ? -3.405 -4.040 -6.708 1.00 88.12 180 LEU A N 1
ATOM 1413 C CA . LEU A 1 180 ? -3.938 -3.048 -5.771 1.00 88.12 180 LEU A CA 1
ATOM 1414 C C . LEU A 1 180 ? -5.423 -3.270 -5.500 1.00 88.12 180 LEU A C 1
ATOM 1416 O O . LEU A 1 180 ? -6.230 -3.428 -6.417 1.00 88.12 180 LEU A O 1
ATOM 1420 N N . ASP A 1 181 ? -5.794 -3.224 -4.221 1.00 88.50 181 ASP A N 1
ATOM 1421 C CA . ASP A 1 181 ? -7.202 -3.241 -3.837 1.00 88.50 181 ASP A CA 1
ATOM 1422 C C . ASP A 1 181 ? -7.871 -1.862 -4.052 1.00 88.50 181 ASP A C 1
ATOM 1424 O O . ASP A 1 181 ? -7.215 -0.833 -4.268 1.00 88.50 181 ASP A O 1
ATOM 1428 N N . ASP A 1 182 ? -9.206 -1.825 -4.007 1.00 86.50 182 ASP A N 1
ATOM 1429 C CA . ASP A 1 182 ? -9.972 -0.588 -4.218 1.00 86.50 182 ASP A CA 1
ATOM 1430 C C . ASP A 1 182 ? -9.639 0.499 -3.178 1.00 86.50 182 ASP A C 1
ATOM 1432 O O . ASP A 1 182 ? -9.697 1.691 -3.486 1.00 86.50 182 ASP A O 1
ATOM 1436 N N . LEU A 1 183 ? -9.289 0.116 -1.944 1.00 87.81 183 LEU A N 1
ATOM 1437 C CA . LEU A 1 183 ? -8.954 1.052 -0.865 1.00 87.81 183 LEU A CA 1
ATOM 1438 C C . LEU A 1 183 ? -7.552 1.640 -1.068 1.00 87.81 183 LEU A C 1
ATOM 1440 O O . LEU A 1 183 ? -7.339 2.833 -0.850 1.00 87.81 183 LEU A O 1
ATOM 1444 N N . GLU A 1 184 ? -6.606 0.811 -1.500 1.00 88.69 184 GLU A N 1
ATOM 1445 C CA . GLU A 1 184 ? -5.233 1.178 -1.833 1.00 88.69 184 GLU A CA 1
ATOM 1446 C C . GLU A 1 184 ? -5.215 2.133 -3.020 1.00 88.69 184 GLU A C 1
ATOM 1448 O O . GLU A 1 184 ? -4.596 3.196 -2.948 1.00 88.69 184 GLU A O 1
ATOM 1453 N N . THR A 1 185 ? -5.977 1.804 -4.064 1.00 86.06 185 THR A N 1
ATOM 1454 C CA . THR A 1 185 ? -6.155 2.661 -5.237 1.00 86.06 185 THR A CA 1
ATOM 1455 C C . THR A 1 185 ? -6.727 4.015 -4.827 1.00 86.06 185 THR A C 1
ATOM 1457 O O . THR A 1 185 ? -6.168 5.049 -5.179 1.00 86.06 185 THR A O 1
ATOM 1460 N N . GLN A 1 186 ? -7.781 4.041 -4.004 1.00 84.94 186 GLN A N 1
ATOM 1461 C CA . GLN A 1 186 ? -8.365 5.300 -3.538 1.00 84.94 186 GLN A CA 1
ATOM 1462 C C . GLN A 1 186 ? -7.368 6.169 -2.760 1.00 84.94 186 GLN A C 1
ATOM 1464 O O . GLN A 1 186 ? -7.374 7.384 -2.940 1.00 84.94 186 GLN A O 1
ATOM 1469 N N . LEU A 1 187 ? -6.521 5.589 -1.905 1.00 85.25 187 LEU A N 1
ATOM 1470 C CA . LEU A 1 187 ? -5.556 6.354 -1.105 1.00 85.25 187 LEU A CA 1
ATOM 1471 C C . LEU A 1 187 ? -4.352 6.859 -1.904 1.00 85.25 187 LEU A C 1
ATOM 1473 O O . LEU A 1 187 ? -3.793 7.899 -1.551 1.00 85.25 187 LEU A O 1
ATOM 1477 N N . LEU A 1 188 ? -3.933 6.122 -2.934 1.00 84.06 188 LEU A N 1
ATOM 1478 C CA . LEU A 1 188 ? -2.803 6.499 -3.782 1.00 84.06 188 LEU A CA 1
ATOM 1479 C C . LEU A 1 188 ? -3.212 7.443 -4.920 1.00 84.06 188 LEU A C 1
ATOM 1481 O O . LEU A 1 188 ? -2.386 8.226 -5.380 1.00 84.06 188 LEU A O 1
ATOM 1485 N N . GLU A 1 189 ? -4.475 7.421 -5.349 1.00 78.56 189 GLU A N 1
ATOM 1486 C CA . GLU A 1 189 ? -4.985 8.352 -6.352 1.00 78.56 189 GLU A CA 1
ATOM 1487 C C . GLU A 1 189 ? -5.104 9.785 -5.803 1.00 78.56 189 GLU A C 1
ATOM 1489 O O . GLU A 1 189 ? -5.895 10.067 -4.895 1.00 78.56 189 GLU A O 1
ATOM 1494 N N . GLU A 1 190 ? -4.383 10.721 -6.425 1.00 67.06 190 GLU A N 1
ATOM 1495 C CA . GLU A 1 190 ? -4.627 12.154 -6.252 1.00 67.06 190 GLU A CA 1
ATOM 1496 C C . GLU A 1 190 ? -5.907 12.597 -6.980 1.00 67.06 190 GLU A C 1
ATOM 1498 O O . GLU A 1 190 ? -6.151 12.224 -8.130 1.00 67.06 190 GLU A O 1
ATOM 1503 N N . ASP A 1 191 ? -6.709 13.442 -6.324 1.00 58.53 191 ASP A N 1
ATOM 1504 C CA . ASP A 1 191 ? -8.005 13.924 -6.831 1.00 58.53 191 ASP A CA 1
ATOM 1505 C C . ASP A 1 191 ? -7.885 14.907 -8.023 1.00 58.53 191 ASP A C 1
ATOM 1507 O O . ASP A 1 191 ? -8.896 15.309 -8.598 1.00 58.53 191 ASP A O 1
ATOM 1511 N N . ASP A 1 192 ? -6.664 15.240 -8.458 1.00 49.88 192 ASP A N 1
ATOM 1512 C CA . ASP A 1 192 ? -6.378 16.165 -9.569 1.00 49.88 192 ASP A CA 1
ATOM 1513 C C . ASP A 1 192 ? -6.696 15.592 -10.966 1.00 49.88 192 ASP A C 1
ATOM 1515 O O . ASP A 1 192 ? -6.414 16.219 -11.990 1.00 49.88 192 ASP A O 1
ATOM 1519 N N . ALA A 1 193 ? -7.339 14.423 -11.051 1.00 47.69 193 ALA A N 1
ATOM 1520 C CA . ALA A 1 193 ? -7.982 13.979 -12.284 1.00 47.69 193 ALA A CA 1
ATOM 1521 C C . ALA A 1 193 ? -9.282 14.773 -12.516 1.00 47.69 193 ALA A C 1
ATOM 1523 O O . ALA A 1 193 ? -10.395 14.247 -12.429 1.00 47.69 193 ALA A O 1
ATOM 1524 N N . GLU A 1 194 ? -9.136 16.061 -12.835 1.00 43.31 194 GLU A N 1
ATOM 1525 C CA . GLU A 1 194 ? -10.192 16.876 -13.418 1.00 43.31 194 GLU A CA 1
ATOM 1526 C C . GLU A 1 194 ? -10.863 16.115 -14.573 1.00 43.31 194 GLU A C 1
ATOM 1528 O O . GLU A 1 194 ? -10.252 15.841 -15.601 1.00 43.31 194 GLU A O 1
ATOM 1533 N N . LYS A 1 195 ? -12.149 15.790 -14.399 1.00 41.28 195 LYS A N 1
ATOM 1534 C CA . LYS A 1 195 ? -13.204 15.811 -15.434 1.00 41.28 195 LYS A CA 1
ATOM 1535 C C . LYS A 1 195 ? -12.854 15.240 -16.824 1.00 41.28 195 LYS A C 1
ATOM 1537 O O . LYS A 1 195 ? -13.385 15.700 -17.831 1.00 41.28 195 LYS A O 1
ATOM 1542 N N . GLY A 1 196 ? -12.051 14.185 -16.899 1.00 41.50 196 GLY A N 1
ATOM 1543 C CA . GLY A 1 196 ? -11.874 13.373 -18.101 1.00 41.50 196 GLY A CA 1
ATOM 1544 C C . GLY A 1 196 ? -12.877 12.226 -18.124 1.00 41.50 196 GLY A C 1
ATOM 1545 O O . GLY A 1 196 ? -12.512 11.078 -17.890 1.00 41.50 196 GLY A O 1
ATOM 1546 N N . ALA A 1 197 ? -14.157 12.529 -18.339 1.00 38.19 197 ALA A N 1
ATOM 1547 C CA . ALA A 1 197 ? -15.198 11.514 -18.443 1.00 38.19 197 ALA A CA 1
ATOM 1548 C C . ALA A 1 197 ? -14.894 10.532 -19.597 1.00 38.19 197 ALA A C 1
ATOM 1550 O O . ALA A 1 197 ? -14.907 10.906 -20.766 1.00 38.19 197 ALA A O 1
ATOM 1551 N N . GLY A 1 198 ? -14.648 9.264 -19.262 1.00 43.06 198 GLY A N 1
ATOM 1552 C CA . GLY A 1 198 ? -14.957 8.124 -20.129 1.00 43.06 198 GLY A CA 1
ATOM 1553 C C . GLY A 1 198 ? -14.001 7.763 -21.273 1.00 43.06 198 GLY A C 1
ATOM 1554 O O . GLY A 1 198 ? -14.365 6.887 -22.051 1.00 43.06 198 GLY A O 1
ATOM 1555 N N . SER A 1 199 ? -12.807 8.354 -21.402 1.00 47.91 199 SER A N 1
ATOM 1556 C CA . SER A 1 199 ? -11.829 7.920 -22.419 1.00 47.91 199 SER A CA 1
ATOM 1557 C C . SER A 1 199 ? -10.672 7.123 -21.798 1.00 47.91 199 SER A C 1
ATOM 1559 O O . SER A 1 199 ? -10.135 7.500 -20.755 1.00 47.91 199 SER A O 1
ATOM 1561 N N . GLY A 1 200 ? -10.260 6.020 -22.443 1.00 54.00 200 GLY A N 1
ATOM 1562 C CA . GLY A 1 200 ? -9.158 5.144 -21.998 1.00 54.00 200 GLY A CA 1
ATOM 1563 C C . GLY A 1 200 ? -7.835 5.876 -21.715 1.00 54.00 200 GLY A C 1
ATOM 1564 O O . GLY A 1 200 ? -7.013 5.417 -20.923 1.00 54.00 200 GLY A O 1
ATOM 1565 N N . HIS A 1 201 ? -7.677 7.089 -22.253 1.00 57.56 201 HIS A N 1
ATOM 1566 C CA . HIS A 1 201 ? -6.531 7.965 -22.024 1.00 57.56 201 HIS A CA 1
ATOM 1567 C C . HIS A 1 201 ? -6.375 8.423 -20.561 1.00 57.56 201 HIS A C 1
ATOM 1569 O O . HIS A 1 201 ? -5.252 8.535 -20.073 1.00 57.56 201 HIS A O 1
ATOM 1575 N N . GLY A 1 202 ? -7.480 8.644 -19.837 1.00 62.28 202 GLY A N 1
ATOM 1576 C CA . GLY A 1 202 ? -7.433 9.061 -18.429 1.00 62.28 202 GLY A CA 1
ATOM 1577 C C . GLY A 1 202 ? -6.920 7.953 -17.506 1.00 62.28 202 GLY A C 1
ATOM 1578 O O . GLY A 1 202 ? -6.109 8.206 -16.619 1.00 62.28 202 GLY A O 1
ATOM 1579 N N . ARG A 1 203 ? -7.325 6.702 -17.762 1.00 67.88 203 ARG A N 1
ATOM 1580 C CA . ARG A 1 203 ? -6.828 5.531 -17.022 1.00 67.88 203 ARG A CA 1
ATOM 1581 C C . ARG A 1 203 ? -5.334 5.319 -17.266 1.00 67.88 203 ARG A C 1
ATOM 1583 O O . ARG A 1 203 ? -4.598 5.051 -16.325 1.00 67.88 203 ARG A O 1
ATOM 1590 N N . MET A 1 204 ? -4.882 5.518 -18.504 1.00 69.75 204 MET A N 1
ATOM 1591 C CA . MET A 1 204 ? -3.475 5.369 -18.866 1.00 69.75 204 MET A CA 1
ATOM 1592 C C . MET A 1 204 ? -2.567 6.347 -18.117 1.00 69.75 204 MET A C 1
ATOM 1594 O O . MET A 1 204 ? -1.567 5.933 -17.537 1.00 69.75 204 MET A O 1
ATOM 1598 N N . GLN A 1 205 ? -2.932 7.630 -18.072 1.00 73.56 205 GLN A N 1
ATOM 1599 C CA . GLN A 1 205 ? -2.151 8.631 -17.340 1.00 73.56 205 GLN A CA 1
ATOM 1600 C C . GLN A 1 205 ? -2.110 8.348 -15.833 1.00 73.56 205 GLN A C 1
ATOM 1602 O O . GLN A 1 205 ? -1.064 8.532 -15.214 1.00 73.56 205 GLN A O 1
ATOM 1607 N N . LYS A 1 206 ? -3.212 7.851 -15.257 1.00 76.88 206 LYS A N 1
ATOM 1608 C CA . LYS A 1 206 ? -3.271 7.452 -13.844 1.00 76.88 206 LYS A CA 1
ATOM 1609 C C . LYS A 1 206 ? -2.321 6.302 -13.523 1.00 76.88 206 LYS A C 1
ATOM 1611 O O . LYS A 1 206 ? -1.515 6.432 -12.612 1.00 76.88 206 LYS A O 1
ATOM 1616 N N . THR A 1 207 ? -2.378 5.210 -14.285 1.00 77.88 207 THR A N 1
ATOM 1617 C CA . THR A 1 207 ? -1.516 4.037 -14.068 1.00 77.88 207 THR A CA 1
ATOM 1618 C C . THR A 1 207 ? -0.041 4.386 -14.244 1.00 77.88 207 THR A C 1
ATOM 1620 O O . THR A 1 207 ? 0.781 4.002 -13.420 1.00 77.88 207 THR A O 1
ATOM 1623 N N . VAL A 1 208 ? 0.299 5.172 -15.271 1.00 80.19 208 VAL A N 1
ATOM 1624 C CA . VAL A 1 208 ? 1.678 5.637 -15.481 1.00 80.19 208 VAL A CA 1
ATOM 1625 C C . VAL A 1 208 ? 2.148 6.498 -14.311 1.00 80.19 208 VAL A C 1
ATOM 1627 O O . VAL A 1 208 ? 3.264 6.321 -13.841 1.00 80.19 208 VAL A O 1
ATOM 1630 N N . ARG A 1 209 ? 1.309 7.406 -13.807 1.00 81.56 209 ARG A N 1
ATOM 1631 C CA . ARG A 1 209 ? 1.654 8.236 -12.650 1.00 81.56 209 ARG A CA 1
ATOM 1632 C C . ARG A 1 209 ? 1.847 7.400 -11.383 1.00 81.56 209 ARG A C 1
ATOM 1634 O O . ARG A 1 209 ? 2.818 7.593 -10.664 1.00 81.56 209 ARG A O 1
ATOM 1641 N N . LEU A 1 210 ? 0.956 6.448 -11.137 1.00 82.88 210 LEU A N 1
ATOM 1642 C CA . LEU A 1 210 ? 1.049 5.547 -9.993 1.00 82.88 210 LEU A CA 1
ATOM 1643 C C . LEU A 1 210 ? 2.328 4.700 -10.042 1.00 82.88 210 LEU A C 1
ATOM 1645 O O . LEU A 1 210 ? 3.025 4.590 -9.038 1.00 82.88 210 LEU A O 1
ATOM 1649 N N . ALA A 1 211 ? 2.685 4.196 -11.226 1.00 82.62 211 ALA A N 1
ATOM 1650 C CA . ALA A 1 211 ? 3.949 3.507 -11.463 1.00 82.62 211 ALA A CA 1
ATOM 1651 C C . ALA A 1 211 ? 5.165 4.386 -11.137 1.00 82.62 211 ALA A C 1
ATOM 1653 O O . ALA A 1 211 ? 6.109 3.933 -10.495 1.00 82.62 211 ALA A O 1
ATOM 1654 N N . GLN A 1 212 ? 5.131 5.663 -11.525 1.00 81.44 212 GLN A N 1
ATOM 1655 C CA . GLN A 1 212 ? 6.195 6.617 -11.194 1.00 81.44 212 GLN A CA 1
ATOM 1656 C C . GLN A 1 212 ? 6.321 6.832 -9.683 1.00 81.44 212 GLN A C 1
ATOM 1658 O O . GLN A 1 212 ? 7.425 6.887 -9.148 1.00 81.44 212 GLN A O 1
ATOM 1663 N N . GLU A 1 213 ? 5.197 6.924 -8.981 1.00 81.94 213 GLU A N 1
ATOM 1664 C CA . GLU A 1 213 ? 5.183 7.111 -7.532 1.00 81.94 213 GLU A CA 1
ATOM 1665 C C . GLU A 1 213 ? 5.613 5.842 -6.769 1.00 81.94 213 GLU A C 1
ATOM 1667 O O . GLU A 1 213 ? 6.231 5.929 -5.705 1.00 81.94 213 GLU A O 1
ATOM 1672 N N . MET A 1 214 ? 5.343 4.653 -7.314 1.00 82.75 214 MET A N 1
ATOM 1673 C CA . MET A 1 214 ? 5.883 3.396 -6.788 1.00 82.75 214 MET A CA 1
ATOM 1674 C C . MET A 1 214 ? 7.404 3.338 -6.927 1.00 82.75 214 MET A C 1
ATOM 1676 O O . MET A 1 214 ? 8.072 3.059 -5.930 1.00 82.75 214 MET A O 1
ATOM 1680 N N . LEU A 1 215 ? 7.945 3.717 -8.094 1.00 79.75 215 LEU A N 1
ATOM 1681 C CA . LEU A 1 215 ? 9.394 3.820 -8.323 1.00 79.75 215 LEU A CA 1
ATOM 1682 C C . LEU A 1 215 ? 10.073 4.808 -7.367 1.00 79.75 215 LEU A C 1
ATOM 1684 O O . LEU A 1 215 ? 11.215 4.587 -6.975 1.00 79.75 215 LEU A O 1
ATOM 1688 N N . SER A 1 216 ? 9.382 5.874 -6.948 1.00 78.00 216 SER A N 1
ATOM 1689 C CA . SER A 1 216 ? 9.927 6.824 -5.970 1.00 78.00 216 SER A CA 1
ATOM 1690 C C . SER A 1 216 ? 9.951 6.294 -4.528 1.00 78.00 216 SER A C 1
ATOM 1692 O O . SER A 1 216 ? 10.356 7.024 -3.633 1.00 78.00 216 SER A O 1
ATOM 1694 N N . GLY A 1 217 ? 9.507 5.057 -4.273 1.00 80.44 217 GLY A N 1
ATOM 1695 C CA . GLY A 1 217 ? 9.570 4.406 -2.959 1.00 80.44 217 GLY A CA 1
ATOM 1696 C C . GLY A 1 217 ? 8.216 4.121 -2.302 1.00 80.44 217 GLY A C 1
ATOM 1697 O O . GLY A 1 217 ? 8.188 3.525 -1.223 1.00 80.44 217 GLY A O 1
ATOM 1698 N N . LYS A 1 218 ? 7.079 4.481 -2.926 1.00 86.06 218 LYS A N 1
ATOM 1699 C CA . LYS A 1 218 ? 5.749 4.132 -2.379 1.00 86.06 218 LYS A CA 1
ATOM 1700 C C . LYS A 1 218 ? 5.459 2.630 -2.417 1.00 86.06 218 LYS A C 1
ATOM 1702 O O . LYS A 1 218 ? 4.579 2.179 -1.691 1.00 86.06 218 LYS A O 1
ATOM 1707 N N . GLU A 1 219 ? 6.216 1.840 -3.176 1.00 86.81 219 GLU A N 1
ATOM 1708 C CA . GLU A 1 219 ? 6.156 0.371 -3.120 1.00 86.81 219 GLU A CA 1
ATOM 1709 C C . GLU A 1 219 ? 6.332 -0.150 -1.680 1.00 86.81 219 GLU A C 1
ATOM 1711 O O . GLU A 1 219 ? 5.569 -0.989 -1.200 1.00 86.81 219 GLU A O 1
ATOM 1716 N N . ILE A 1 220 ? 7.257 0.452 -0.925 1.00 90.12 220 ILE A N 1
ATOM 1717 C CA . ILE A 1 220 ? 7.523 0.103 0.478 1.00 90.12 220 ILE A CA 1
ATOM 1718 C C . ILE A 1 220 ? 6.273 0.317 1.344 1.00 90.12 220 ILE A C 1
ATOM 1720 O O . ILE A 1 220 ? 6.044 -0.426 2.301 1.00 90.12 220 ILE A O 1
ATOM 1724 N N . TRP A 1 221 ? 5.426 1.297 1.009 1.00 90.75 221 TRP A N 1
ATOM 1725 C CA . TRP A 1 221 ? 4.184 1.541 1.747 1.00 90.75 221 TRP A CA 1
ATOM 1726 C C . TRP A 1 221 ? 3.246 0.348 1.644 1.00 90.75 221 TRP A C 1
ATOM 1728 O O . TRP A 1 221 ? 2.673 -0.081 2.647 1.00 90.75 221 TRP A O 1
ATOM 1738 N N . LEU A 1 222 ? 3.117 -0.196 0.435 1.00 90.94 222 LEU A N 1
ATOM 1739 C CA . LEU A 1 222 ? 2.256 -1.331 0.141 1.00 90.94 222 LEU A CA 1
ATOM 1740 C C . LEU A 1 222 ? 2.809 -2.607 0.750 1.00 90.94 222 LEU A C 1
ATOM 1742 O O . LEU A 1 222 ? 2.059 -3.339 1.391 1.00 90.94 222 LEU A O 1
ATOM 1746 N N . GLN A 1 223 ? 4.117 -2.841 0.639 1.00 91.69 223 GLN A N 1
ATOM 1747 C CA . GLN A 1 223 ? 4.764 -3.988 1.271 1.00 91.69 223 GLN A CA 1
ATOM 1748 C C . GLN A 1 223 ? 4.527 -4.000 2.789 1.00 91.69 223 GLN A C 1
ATOM 1750 O O . GLN A 1 223 ? 4.079 -5.010 3.343 1.00 91.69 223 GLN A O 1
ATOM 1755 N N . VAL A 1 224 ? 4.749 -2.863 3.462 1.00 93.50 224 VAL A N 1
ATOM 1756 C CA . VAL A 1 224 ? 4.493 -2.721 4.903 1.00 93.50 224 VAL A CA 1
ATOM 1757 C C . VAL A 1 224 ? 3.005 -2.878 5.205 1.00 93.50 224 VAL A C 1
ATOM 1759 O O . VAL A 1 224 ? 2.646 -3.659 6.084 1.00 93.50 224 VAL A O 1
ATOM 1762 N N . SER A 1 225 ? 2.121 -2.207 4.467 1.00 93.56 225 SER A N 1
ATOM 1763 C CA . SER A 1 225 ? 0.676 -2.294 4.697 1.00 93.56 225 SER A CA 1
ATOM 1764 C C . SER A 1 225 ? 0.149 -3.723 4.554 1.00 93.56 225 SER A C 1
ATOM 1766 O O . SER A 1 225 ? -0.497 -4.240 5.467 1.00 93.56 225 SER A O 1
ATOM 1768 N N . ARG A 1 226 ? 0.501 -4.414 3.467 1.00 92.62 226 ARG A N 1
ATOM 1769 C CA . ARG A 1 226 ? 0.127 -5.815 3.223 1.00 92.62 226 ARG A CA 1
ATOM 1770 C C . ARG A 1 226 ? 0.728 -6.753 4.273 1.00 92.62 226 ARG A C 1
ATOM 1772 O O . ARG A 1 226 ? 0.113 -7.761 4.625 1.00 92.62 226 ARG A O 1
ATOM 1779 N N . HIS A 1 227 ? 1.915 -6.447 4.806 1.00 93.56 227 HIS A N 1
ATOM 1780 C CA . HIS A 1 227 ? 2.478 -7.185 5.938 1.00 93.56 227 HIS A CA 1
ATOM 1781 C C . HIS A 1 227 ? 1.637 -6.998 7.211 1.00 93.56 227 HIS A C 1
ATOM 1783 O O . HIS A 1 227 ? 1.332 -7.980 7.891 1.00 93.56 227 HIS A O 1
ATOM 1789 N N . LEU A 1 228 ? 1.204 -5.769 7.506 1.00 92.50 228 LEU A N 1
ATOM 1790 C CA . LEU A 1 228 ? 0.364 -5.467 8.668 1.00 92.50 228 LEU A CA 1
ATOM 1791 C C . LEU A 1 228 ? -1.045 -6.064 8.563 1.00 92.50 228 LEU A C 1
ATOM 1793 O O . LEU A 1 228 ? -1.584 -6.503 9.579 1.00 92.50 228 LEU A O 1
ATOM 1797 N N . ASP A 1 229 ? -1.612 -6.181 7.360 1.00 90.38 229 ASP A N 1
ATOM 1798 C CA . ASP A 1 229 ? -2.925 -6.810 7.130 1.00 90.38 229 ASP A CA 1
ATOM 1799 C C . ASP A 1 229 ? -2.953 -8.305 7.512 1.00 90.38 229 ASP A C 1
ATOM 1801 O O . ASP A 1 229 ? -3.992 -8.851 7.915 1.00 90.38 229 ASP A O 1
ATOM 1805 N N . LYS A 1 230 ? -1.791 -8.975 7.477 1.00 91.38 230 LYS A N 1
ATOM 1806 C CA . LYS A 1 230 ? -1.634 -10.365 7.944 1.00 91.38 230 LYS A CA 1
ATOM 1807 C C . LYS A 1 230 ? -1.743 -10.480 9.469 1.00 91.38 230 LYS A C 1
ATOM 1809 O O . LYS A 1 230 ? -2.011 -11.564 9.989 1.00 91.38 230 LYS A O 1
ATOM 1814 N N . LEU A 1 231 ? -1.566 -9.383 10.206 1.00 91.44 231 LEU A N 1
ATOM 1815 C CA . LEU A 1 231 ? -1.576 -9.374 11.665 1.00 91.44 231 LEU A CA 1
ATOM 1816 C C . LEU A 1 231 ? -3.007 -9.226 12.187 1.00 91.44 231 LEU A C 1
ATOM 1818 O O . LEU A 1 231 ? -3.585 -8.143 12.203 1.00 91.44 231 LEU A O 1
ATOM 1822 N N . ALA A 1 232 ? -3.571 -10.316 12.714 1.00 84.06 232 ALA A N 1
ATOM 1823 C CA . ALA A 1 232 ? -4.946 -10.334 13.225 1.00 84.06 232 ALA A CA 1
ATOM 1824 C C . ALA A 1 232 ? -5.234 -9.251 14.287 1.00 84.06 232 ALA A C 1
ATOM 1826 O O . ALA A 1 232 ? -6.351 -8.746 14.368 1.00 84.06 232 ALA A O 1
ATOM 1827 N N . ARG A 1 233 ? -4.225 -8.871 15.082 1.00 87.81 233 ARG A N 1
ATOM 1828 C CA . ARG A 1 233 ? -4.333 -7.837 16.126 1.00 87.81 233 ARG A CA 1
ATOM 1829 C C . ARG A 1 233 ? -4.419 -6.407 15.587 1.00 87.81 233 ARG A C 1
ATOM 1831 O O . ARG A 1 233 ? -4.806 -5.530 16.344 1.00 87.81 233 ARG A O 1
ATOM 1838 N N . MET A 1 234 ? -4.071 -6.188 14.319 1.00 88.44 234 MET A N 1
ATOM 1839 C CA . MET A 1 234 ? -4.166 -4.890 13.645 1.00 88.44 234 MET A CA 1
ATOM 1840 C C . MET A 1 234 ? -5.520 -4.695 12.945 1.00 88.44 234 MET A C 1
ATOM 1842 O O . MET A 1 234 ? -5.789 -3.609 12.433 1.00 88.44 234 MET A O 1
ATOM 1846 N N . ARG A 1 235 ? -6.381 -5.721 12.894 1.00 87.94 235 ARG A N 1
ATOM 1847 C CA . ARG A 1 235 ? -7.683 -5.627 12.223 1.00 87.94 235 ARG A CA 1
ATOM 1848 C C . ARG A 1 235 ? -8.640 -4.735 13.008 1.00 87.94 235 ARG A C 1
ATOM 1850 O O . ARG A 1 235 ? -8.943 -5.002 14.174 1.00 87.94 235 ARG A O 1
ATOM 1857 N N . THR A 1 236 ? -9.141 -3.709 12.337 1.00 86.75 236 THR A N 1
ATOM 1858 C CA . THR A 1 236 ? -10.159 -2.795 12.854 1.00 86.75 236 THR A CA 1
ATOM 1859 C C . THR A 1 236 ? -11.552 -3.339 12.588 1.00 86.75 236 THR A C 1
ATOM 1861 O O . THR A 1 236 ? -11.769 -4.058 11.615 1.00 86.75 236 THR A O 1
ATOM 1864 N N . ALA A 1 237 ? -12.501 -3.022 13.465 1.00 84.19 237 ALA A N 1
ATOM 1865 C CA . ALA A 1 237 ? -13.900 -3.376 13.250 1.00 84.19 237 ALA A CA 1
ATOM 1866 C C . ALA A 1 237 ? -14.828 -2.400 13.971 1.00 84.19 237 ALA A C 1
ATOM 1868 O O . ALA A 1 237 ? -14.605 -2.077 15.144 1.00 84.19 237 ALA A O 1
ATOM 1869 N N . LYS A 1 238 ? -15.921 -2.011 13.306 1.00 85.12 238 LYS A N 1
ATOM 1870 C CA . LYS A 1 238 ? -16.993 -1.236 13.939 1.00 85.12 238 LYS A CA 1
ATOM 1871 C C . LYS A 1 238 ? -17.674 -2.061 15.016 1.00 85.12 238 LYS A C 1
ATOM 1873 O O . LYS A 1 238 ? -17.939 -3.256 14.856 1.00 85.12 238 LYS A O 1
ATOM 1878 N N . ARG A 1 239 ? -18.024 -1.409 16.120 1.00 82.81 239 ARG A N 1
ATOM 1879 C CA . ARG A 1 239 ? -18.895 -2.007 17.126 1.00 82.81 239 ARG A CA 1
ATOM 1880 C C . ARG A 1 239 ? -20.336 -1.662 16.788 1.00 82.81 239 ARG A C 1
ATOM 1882 O O . ARG A 1 239 ? -20.752 -0.524 16.967 1.00 82.81 239 ARG A O 1
ATOM 1889 N N . VAL A 1 240 ? -21.103 -2.664 16.376 1.00 82.62 240 VAL A N 1
ATOM 1890 C CA . VAL A 1 240 ? -22.547 -2.524 16.162 1.00 82.62 240 VAL A CA 1
ATOM 1891 C C . VAL A 1 240 ? -23.267 -2.875 17.461 1.00 82.62 240 VAL A C 1
ATOM 1893 O O . VAL A 1 240 ? -23.235 -4.023 17.911 1.00 82.62 240 VAL A O 1
ATOM 1896 N N . LYS A 1 241 ? -23.892 -1.886 18.103 1.00 82.06 241 LYS A N 1
ATOM 1897 C CA . LYS A 1 241 ? -24.848 -2.124 19.189 1.00 82.06 241 LYS A CA 1
ATOM 1898 C C . LYS A 1 241 ? -26.255 -2.056 18.619 1.00 82.06 241 LYS A C 1
ATOM 1900 O O . LYS A 1 241 ? -26.595 -1.138 17.885 1.00 82.06 241 LYS A O 1
ATOM 1905 N N . VAL A 1 242 ? -27.063 -3.050 18.958 1.00 82.88 242 VAL A N 1
ATOM 1906 C CA . VAL A 1 242 ? -28.438 -3.169 18.480 1.00 82.88 242 VAL A CA 1
ATOM 1907 C C . VAL A 1 242 ? -29.357 -2.937 19.669 1.00 82.88 242 VAL A C 1
ATOM 1909 O O . VAL A 1 242 ? -29.290 -3.694 20.639 1.00 82.88 242 VAL A O 1
ATOM 1912 N N . PHE A 1 243 ? -30.189 -1.903 19.599 1.00 84.31 243 PHE A N 1
ATOM 1913 C CA . PHE A 1 243 ? -31.171 -1.578 20.631 1.00 84.31 243 PHE A CA 1
ATOM 1914 C C . PHE A 1 243 ? -32.586 -1.837 20.108 1.00 84.31 243 PHE A C 1
ATOM 1916 O O . PHE A 1 243 ? -32.851 -1.540 18.942 1.00 84.31 243 PHE A O 1
ATOM 1923 N N . PRO A 1 244 ? -33.495 -2.399 20.921 1.00 82.00 244 PRO A N 1
ATOM 1924 C CA . PRO A 1 244 ? -34.891 -2.534 20.531 1.00 82.00 244 PRO A CA 1
ATOM 1925 C C . PRO A 1 244 ? -35.523 -1.143 20.428 1.00 82.00 244 PRO A C 1
ATOM 1927 O O . PRO A 1 244 ? -35.484 -0.370 21.383 1.00 82.00 244 PRO A O 1
ATOM 1930 N N . ASP A 1 245 ? -36.097 -0.833 19.269 1.00 83.62 245 ASP A N 1
ATOM 1931 C CA . ASP A 1 245 ? -36.754 0.445 19.001 1.00 83.62 245 ASP A CA 1
ATOM 1932 C C . ASP A 1 245 ? -37.966 0.203 18.098 1.00 83.62 245 ASP A C 1
ATOM 1934 O O . ASP A 1 245 ? -37.863 -0.451 17.062 1.00 83.62 245 ASP A O 1
ATOM 1938 N N . ILE A 1 246 ? -39.131 0.712 18.493 1.00 79.31 246 ILE A N 1
ATOM 1939 C CA . ILE A 1 246 ? -40.394 0.517 17.767 1.00 79.31 246 ILE A CA 1
ATOM 1940 C C . ILE A 1 246 ? -40.341 1.212 16.394 1.00 79.31 246 ILE A C 1
ATOM 1942 O O . ILE A 1 246 ? -40.947 0.729 15.430 1.00 79.31 246 ILE A O 1
ATOM 1946 N N . GLU A 1 247 ? -39.573 2.298 16.294 1.00 80.31 247 GLU A N 1
ATOM 1947 C CA . GLU A 1 247 ? -39.337 3.050 15.058 1.00 80.31 247 GLU A CA 1
ATOM 1948 C C . GLU A 1 247 ? -38.090 2.578 14.297 1.00 80.31 247 GLU A C 1
ATOM 1950 O O . GLU A 1 247 ? -37.784 3.107 13.233 1.00 80.31 247 GLU A O 1
ATOM 1955 N N . GLY A 1 248 ? -37.390 1.554 14.799 1.00 79.06 248 GLY A N 1
ATOM 1956 C CA . GLY A 1 248 ? -36.200 1.008 14.156 1.00 79.06 248 GLY A CA 1
ATOM 1957 C C . GLY A 1 248 ? -36.470 0.520 12.729 1.00 79.06 248 GLY A C 1
ATOM 1958 O O . GLY A 1 248 ? -37.460 -0.172 12.469 1.00 79.06 248 GLY A O 1
ATOM 1959 N N . GLU A 1 249 ? -35.571 0.869 11.810 1.00 81.19 249 GLU A N 1
ATOM 1960 C CA . GLU A 1 249 ? -35.657 0.477 10.396 1.00 81.19 249 GLU A CA 1
ATOM 1961 C C . GLU A 1 249 ? -35.316 -1.004 10.187 1.00 81.19 249 GLU A C 1
ATOM 1963 O O . GLU A 1 249 ? -35.897 -1.672 9.329 1.00 81.19 249 GLU A O 1
ATOM 1968 N N . ASP A 1 250 ? -34.420 -1.546 11.014 1.00 83.69 250 ASP A N 1
ATOM 1969 C CA . ASP A 1 250 ? -33.991 -2.934 10.931 1.00 83.69 250 ASP A CA 1
ATOM 1970 C C . ASP A 1 250 ? -34.927 -3.869 11.696 1.00 83.69 250 ASP A C 1
ATOM 1972 O O . ASP A 1 250 ? -35.416 -3.557 12.781 1.00 83.69 250 ASP A O 1
ATOM 1976 N N . VAL A 1 251 ? -35.126 -5.079 11.168 1.00 87.06 251 VAL A N 1
ATOM 1977 C CA . VAL A 1 251 ? -35.921 -6.125 11.825 1.00 87.06 251 VAL A CA 1
ATOM 1978 C C . VAL A 1 251 ? -35.016 -7.276 12.240 1.00 87.06 251 VAL A C 1
ATOM 1980 O O . VAL A 1 251 ? -34.386 -7.931 11.412 1.00 87.06 251 VAL A O 1
ATOM 1983 N N . ARG A 1 252 ? -34.990 -7.567 13.540 1.00 88.56 252 ARG A N 1
ATOM 1984 C CA . ARG A 1 252 ? -34.352 -8.750 14.112 1.00 88.56 252 ARG A CA 1
ATOM 1985 C C . ARG A 1 252 ? -35.410 -9.797 14.442 1.00 88.56 252 ARG A C 1
ATOM 1987 O O . ARG A 1 252 ? -36.463 -9.493 14.997 1.00 88.56 252 ARG A O 1
ATOM 1994 N N . HIS A 1 253 ? -35.102 -11.054 14.145 1.00 89.75 253 HIS A N 1
ATOM 1995 C CA . HIS A 1 253 ? -35.884 -12.188 14.619 1.00 89.75 253 HIS A CA 1
ATOM 1996 C C . HIS A 1 253 ? -35.276 -12.726 15.909 1.00 89.75 253 HIS A C 1
AT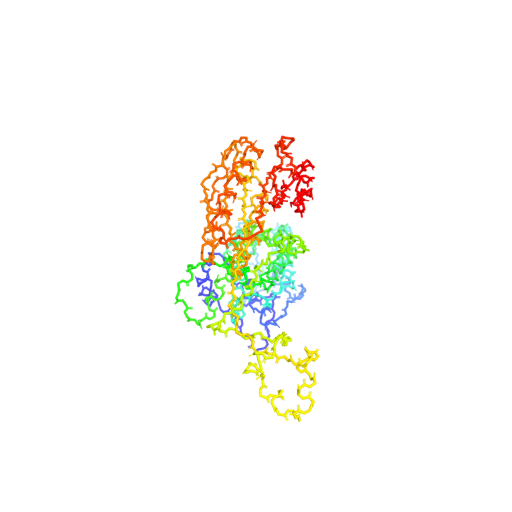OM 1998 O O . HIS A 1 253 ? -34.086 -13.044 15.953 1.00 89.75 253 HIS A O 1
ATOM 2004 N N . ARG A 1 254 ? -36.090 -12.839 16.958 1.00 91.62 254 ARG A N 1
ATOM 2005 C CA . ARG A 1 254 ? -35.684 -13.467 18.219 1.00 91.62 254 ARG A CA 1
ATOM 2006 C C . ARG A 1 254 ? -36.796 -14.347 18.786 1.00 91.62 254 ARG A C 1
ATOM 2008 O O . ARG A 1 254 ? -37.950 -14.147 18.411 1.00 91.62 254 ARG A O 1
ATOM 2015 N N . PRO A 1 255 ? -36.482 -15.296 19.678 1.00 93.06 255 PRO A N 1
ATOM 2016 C CA . PRO A 1 255 ? -37.487 -16.027 20.439 1.00 93.06 255 PRO A CA 1
ATOM 2017 C C . PRO A 1 255 ? -38.457 -15.095 21.175 1.00 93.06 255 PRO A C 1
ATOM 2019 O O . PRO A 1 255 ? -38.065 -14.035 21.671 1.00 93.06 255 PRO A O 1
ATOM 2022 N N . ILE A 1 256 ? -39.722 -15.504 21.246 1.00 93.56 256 ILE A N 1
ATOM 2023 C CA . ILE A 1 256 ? -40.742 -14.829 22.050 1.00 93.56 256 ILE A CA 1
ATOM 2024 C C . ILE A 1 256 ? -40.427 -14.982 23.542 1.00 93.56 256 ILE A C 1
ATOM 2026 O O . ILE A 1 256 ? -40.152 -16.086 24.014 1.00 93.56 256 ILE A O 1
ATOM 2030 N N . GLU A 1 257 ? -40.479 -13.887 24.297 1.00 91.25 257 GLU A N 1
ATOM 2031 C CA . GLU A 1 257 ? -40.243 -13.926 25.750 1.00 91.25 257 GLU A CA 1
ATOM 2032 C C . GLU A 1 257 ? -41.553 -13.984 26.537 1.00 91.25 257 GLU A C 1
ATOM 2034 O O . GLU A 1 257 ? -41.648 -14.684 27.551 1.00 91.25 257 GLU A O 1
ATOM 2039 N N . SER A 1 258 ? -42.572 -13.281 26.034 1.00 90.50 258 SER A N 1
ATOM 2040 C CA . SER A 1 258 ? -43.882 -13.126 26.663 1.00 90.50 258 SER A CA 1
ATOM 2041 C C . SER A 1 258 ? -45.020 -13.237 25.649 1.00 90.50 258 SER A C 1
ATOM 2043 O O . SER A 1 258 ? -44.903 -12.823 24.497 1.00 90.50 258 SER A O 1
ATOM 2045 N N . PHE A 1 259 ? -46.177 -13.720 26.106 1.00 89.75 259 PHE A N 1
ATOM 2046 C CA . PHE A 1 259 ? -47.406 -13.789 25.309 1.00 89.75 259 PHE A CA 1
ATOM 2047 C C . PHE A 1 259 ? -47.891 -12.420 24.806 1.00 89.75 259 PHE A C 1
ATOM 2049 O O . PHE A 1 259 ? -48.592 -12.361 23.796 1.00 89.75 259 PHE A O 1
ATOM 2056 N N . SER A 1 260 ? -47.502 -11.314 25.451 1.00 89.44 260 SER A N 1
ATOM 2057 C CA . SER A 1 260 ? -47.829 -9.959 24.982 1.00 89.44 260 SER A CA 1
ATOM 2058 C C . SER A 1 260 ? -47.224 -9.640 23.608 1.00 89.44 260 SER A C 1
ATOM 2060 O O . SER A 1 260 ? -47.764 -8.820 22.865 1.00 89.44 260 SER A O 1
ATOM 2062 N N . GLU A 1 261 ? -46.149 -10.327 23.220 1.00 89.69 261 GLU A N 1
ATOM 2063 C CA . GLU A 1 261 ? -45.447 -10.131 21.948 1.00 89.69 261 GLU A CA 1
ATOM 2064 C C . GLU A 1 261 ? -46.075 -10.916 20.787 1.00 89.69 261 GLU A C 1
ATOM 2066 O O . GLU A 1 261 ? -45.584 -10.859 19.663 1.00 89.69 261 GLU A O 1
ATOM 2071 N N . MET A 1 262 ? -47.186 -11.626 21.014 1.00 90.25 262 MET A N 1
ATOM 2072 C CA . MET A 1 262 ? -47.842 -12.462 20.000 1.00 90.25 262 MET A CA 1
ATOM 2073 C C . MET A 1 262 ? -48.245 -11.674 18.739 1.00 90.25 262 MET A C 1
ATOM 2075 O O . MET A 1 262 ? -48.212 -12.210 17.633 1.00 90.25 262 MET A O 1
ATOM 2079 N N . HIS A 1 263 ? -48.557 -10.381 18.878 1.00 89.00 263 HIS A N 1
ATOM 2080 C CA . HIS A 1 263 ? -48.844 -9.484 17.752 1.00 89.00 263 HIS A CA 1
ATOM 2081 C C . HIS A 1 263 ? -47.640 -9.270 16.811 1.00 89.00 263 HIS A C 1
ATOM 2083 O O . HIS A 1 263 ? -47.822 -8.864 15.668 1.00 89.00 263 HIS A O 1
ATOM 2089 N N . ARG A 1 264 ? -46.417 -9.563 17.272 1.00 89.62 264 ARG A N 1
ATOM 2090 C CA . ARG A 1 264 ? -45.159 -9.426 16.519 1.00 89.62 264 ARG A CA 1
ATOM 2091 C C . ARG A 1 264 ? -44.737 -10.710 15.803 1.00 89.62 264 ARG A C 1
ATOM 2093 O O . ARG A 1 264 ? -43.672 -10.745 15.185 1.00 89.62 264 ARG A O 1
ATOM 2100 N N . LEU A 1 265 ? -45.522 -11.782 15.896 1.00 92.81 265 LEU A N 1
ATOM 2101 C CA . LEU A 1 265 ? -45.215 -13.035 15.209 1.00 92.81 265 LEU A CA 1
ATOM 2102 C C . LEU A 1 265 ? -45.287 -12.859 13.681 1.00 92.81 265 LEU A C 1
ATOM 2104 O O . LEU A 1 265 ? -46.190 -12.184 13.177 1.00 92.81 265 LEU A O 1
ATOM 2108 N N . PRO A 1 266 ? -44.371 -13.475 12.916 1.00 92.31 266 PRO A N 1
ATOM 2109 C CA . PRO A 1 266 ? -44.444 -13.482 11.465 1.00 92.31 266 PRO A CA 1
ATOM 2110 C C . PRO A 1 266 ? -45.687 -14.249 10.998 1.00 92.31 266 PRO A C 1
ATOM 2112 O O . PRO A 1 266 ? -46.177 -15.156 11.671 1.00 92.31 266 PRO A O 1
ATOM 2115 N N . GLN A 1 267 ? -46.175 -13.929 9.798 1.00 91.88 267 GLN A N 1
ATOM 2116 C CA . GLN A 1 267 ? -47.351 -14.589 9.214 1.00 91.88 267 GLN A CA 1
ATOM 2117 C C . GLN A 1 267 ? -47.186 -16.114 9.092 1.00 91.88 267 GLN A C 1
ATOM 2119 O O . GLN A 1 267 ? -48.163 -16.847 9.206 1.00 91.88 267 GLN A O 1
ATOM 2124 N N . THR A 1 268 ? -45.953 -16.599 8.934 1.00 92.69 268 THR A N 1
ATOM 2125 C CA . THR A 1 268 ? -45.633 -18.031 8.900 1.00 92.69 268 THR A CA 1
ATOM 2126 C C . THR A 1 268 ? -45.965 -18.743 10.212 1.00 92.69 268 THR A C 1
ATOM 2128 O O . THR A 1 268 ? -46.502 -19.844 10.180 1.00 92.69 268 THR A O 1
ATOM 2131 N N . GLU A 1 269 ? -45.725 -18.111 11.366 1.00 91.81 269 GLU A N 1
ATOM 2132 C CA . GLU A 1 269 ? -46.119 -18.662 12.672 1.00 91.81 269 GLU A CA 1
ATOM 2133 C C . GLU A 1 269 ? -47.644 -18.592 12.856 1.00 91.81 269 GLU A C 1
ATOM 2135 O O . GLU A 1 269 ? -48.240 -19.490 13.449 1.00 91.81 269 GLU A O 1
ATOM 2140 N N . TRP A 1 270 ? -48.310 -17.575 12.292 1.00 91.56 270 TRP A N 1
ATOM 2141 C CA . TRP A 1 270 ? -49.776 -17.479 12.299 1.00 91.56 270 TRP A CA 1
ATOM 2142 C C . TRP A 1 270 ? -50.466 -18.546 11.446 1.00 91.56 270 TRP A C 1
ATOM 2144 O O . TRP A 1 270 ? -51.569 -18.960 11.805 1.00 91.56 270 TRP A O 1
ATOM 2154 N N . ALA A 1 271 ? -49.816 -19.016 10.380 1.00 94.31 271 ALA A N 1
ATOM 2155 C CA . ALA A 1 271 ? -50.322 -20.073 9.508 1.00 94.31 271 ALA A CA 1
ATOM 2156 C C . ALA A 1 271 ? -50.326 -21.469 10.164 1.00 94.31 271 ALA A C 1
ATOM 2158 O O . ALA A 1 271 ? -51.002 -22.374 9.676 1.00 94.31 271 ALA A O 1
ATOM 2159 N N . LEU A 1 272 ? -49.598 -21.663 11.273 1.00 94.06 272 LEU A N 1
ATOM 2160 C CA . LEU A 1 272 ? -49.565 -22.939 11.988 1.00 94.06 272 LEU A CA 1
ATOM 2161 C C . LEU A 1 272 ? -50.892 -23.230 12.717 1.00 94.06 272 LEU A C 1
ATOM 2163 O O . LEU A 1 272 ? -51.550 -22.303 13.208 1.00 94.06 272 LEU A O 1
ATOM 2167 N N . PRO A 1 273 ? -51.261 -24.519 12.886 1.00 96.00 273 PRO A N 1
ATOM 2168 C CA . PRO A 1 273 ? -52.405 -24.909 13.704 1.00 96.00 273 PRO A CA 1
ATOM 2169 C C . PRO A 1 273 ? -52.326 -24.310 15.112 1.00 96.00 273 PRO A C 1
ATOM 2171 O O . PRO A 1 273 ? -51.262 -24.292 15.733 1.00 96.00 273 PRO A O 1
ATOM 2174 N N . ARG A 1 274 ? -53.465 -23.852 15.648 1.00 93.12 274 ARG A N 1
ATOM 2175 C CA . ARG A 1 274 ? -53.526 -23.107 16.921 1.00 93.12 274 ARG A CA 1
ATOM 2176 C C . ARG A 1 274 ? -52.875 -23.854 18.093 1.00 93.12 274 ARG A C 1
ATOM 2178 O O . ARG A 1 274 ? -52.214 -23.220 18.910 1.00 93.12 274 ARG A O 1
ATOM 2185 N N . SER A 1 275 ? -53.033 -25.177 18.162 1.00 94.19 275 SER A N 1
ATOM 2186 C CA . SER A 1 275 ? -52.406 -26.029 19.183 1.00 94.19 275 SER A CA 1
ATOM 2187 C C . SER A 1 275 ? -50.877 -25.992 19.103 1.00 94.19 275 SER A C 1
ATOM 2189 O O . SER A 1 275 ? -50.210 -25.747 20.105 1.00 94.19 275 SER A O 1
ATOM 2191 N N . LEU A 1 276 ? -50.328 -26.157 17.899 1.00 93.94 276 LEU A N 1
ATOM 2192 C CA . LEU A 1 276 ? -48.890 -26.178 17.646 1.00 93.94 276 LEU A CA 1
ATOM 2193 C C . LEU A 1 276 ? -48.262 -24.785 17.801 1.00 93.94 276 LEU A C 1
ATOM 2195 O O . LEU A 1 276 ? -47.184 -24.660 18.379 1.00 93.94 276 LEU A O 1
ATOM 2199 N N . ARG A 1 277 ? -48.960 -23.727 17.371 1.00 93.62 277 ARG A N 1
ATOM 2200 C CA . ARG A 1 277 ? -48.537 -22.335 17.583 1.00 93.62 277 ARG A CA 1
ATOM 2201 C C . ARG A 1 277 ? -48.467 -21.984 19.068 1.00 93.62 277 ARG A C 1
ATOM 2203 O O . ARG A 1 277 ? -47.449 -21.480 19.526 1.00 93.62 277 ARG A O 1
ATOM 2210 N N . ASN A 1 278 ? -49.522 -22.272 19.831 1.00 93.06 278 ASN A N 1
ATOM 2211 C CA . ASN A 1 278 ? -49.553 -21.977 21.265 1.00 93.06 278 ASN A CA 1
ATOM 2212 C C . ASN A 1 278 ? -48.483 -22.761 22.030 1.00 93.06 278 ASN A C 1
ATOM 2214 O O . ASN A 1 278 ? -47.850 -22.202 22.921 1.00 93.06 278 ASN A O 1
ATOM 2218 N N . TYR A 1 279 ? -48.250 -24.022 21.651 1.00 94.06 279 TYR A N 1
ATOM 2219 C CA . TYR A 1 279 ? -47.155 -24.821 22.192 1.00 94.06 279 TYR A CA 1
ATOM 2220 C C . TYR A 1 279 ? -45.801 -24.150 21.930 1.00 94.06 279 TYR A C 1
ATOM 2222 O O . TYR A 1 279 ? -45.064 -23.892 22.875 1.00 94.06 279 TYR A O 1
ATOM 2230 N N . ARG A 1 280 ? -45.515 -23.758 20.679 1.00 93.44 280 ARG A N 1
ATOM 2231 C CA . ARG A 1 280 ? -44.266 -23.063 20.318 1.00 93.44 280 ARG A CA 1
ATOM 2232 C C . ARG A 1 280 ? -44.094 -21.725 21.033 1.00 93.44 280 ARG A C 1
ATOM 2234 O O . ARG A 1 280 ? -42.970 -21.375 21.381 1.00 93.44 280 ARG A O 1
ATOM 2241 N N . ILE A 1 281 ? -45.172 -20.972 21.255 1.00 93.44 281 ILE A N 1
ATOM 2242 C CA . ILE A 1 281 ? -45.121 -19.723 22.028 1.00 93.44 281 ILE A CA 1
ATOM 2243 C C . ILE A 1 281 ? -44.791 -20.021 23.495 1.00 93.44 281 ILE A C 1
ATOM 2245 O O . ILE A 1 281 ? -43.880 -19.412 24.049 1.00 93.44 281 ILE A O 1
ATOM 2249 N N . ALA A 1 282 ? -45.479 -20.988 24.108 1.00 92.50 282 ALA A N 1
ATOM 2250 C CA . ALA A 1 282 ? -45.259 -21.369 25.502 1.00 92.50 282 ALA A CA 1
ATOM 2251 C C . ALA A 1 282 ? -43.837 -21.903 25.746 1.00 92.50 282 ALA A C 1
ATOM 2253 O O . ALA A 1 282 ? -43.237 -21.611 26.777 1.00 92.50 282 ALA A O 1
ATOM 2254 N N . THR A 1 283 ? -43.272 -22.637 24.782 1.00 93.62 283 THR A N 1
ATOM 2255 C CA . THR A 1 283 ? -41.894 -23.147 24.843 1.00 93.62 283 THR A CA 1
ATOM 2256 C C . THR A 1 283 ? -40.848 -22.148 24.344 1.00 93.62 283 THR A C 1
ATOM 2258 O O . THR A 1 283 ? -39.689 -22.527 24.194 1.00 93.62 283 THR A O 1
ATOM 2261 N N . ARG A 1 284 ? -41.230 -20.896 24.037 1.00 92.25 284 ARG A N 1
ATOM 2262 C CA . ARG A 1 284 ? -40.349 -19.855 23.470 1.00 92.25 284 ARG A CA 1
ATOM 2263 C C . ARG A 1 284 ? -39.634 -20.270 22.173 1.00 92.25 284 ARG A C 1
ATOM 2265 O O . ARG A 1 284 ? -38.580 -19.747 21.839 1.00 92.25 284 ARG A O 1
ATOM 2272 N N . ALA A 1 285 ? -40.199 -21.215 21.426 1.00 92.62 285 ALA A N 1
ATOM 2273 C CA . ALA A 1 285 ? -39.677 -21.665 20.135 1.00 92.62 285 ALA A CA 1
ATOM 2274 C C . ALA A 1 285 ? -40.187 -20.806 18.961 1.00 92.62 285 ALA A C 1
ATOM 2276 O O . ALA A 1 285 ? -39.606 -20.821 17.873 1.00 92.62 285 ALA A O 1
ATOM 2277 N N . ALA A 1 286 ? -41.283 -20.068 19.165 1.00 92.25 286 ALA A N 1
ATOM 2278 C CA . ALA A 1 286 ? -41.793 -19.112 18.190 1.00 92.25 286 ALA A CA 1
ATOM 2279 C C . ALA A 1 286 ? -40.896 -17.866 18.136 1.00 92.25 286 ALA A C 1
ATOM 2281 O O . ALA A 1 286 ? -40.468 -17.356 19.171 1.00 92.25 286 ALA A O 1
ATOM 2282 N N . HIS A 1 287 ? -40.631 -17.368 16.929 1.00 93.38 287 HIS A N 1
ATOM 2283 C CA . HIS A 1 287 ? -39.815 -16.171 16.727 1.00 93.38 287 HIS A CA 1
ATOM 2284 C C . HIS A 1 287 ? -40.702 -14.949 16.489 1.00 93.38 287 HIS A C 1
ATOM 2286 O O . HIS A 1 287 ? -41.627 -15.008 15.683 1.00 93.38 287 HIS A O 1
ATOM 2292 N N . VAL A 1 288 ? -40.400 -13.832 17.143 1.00 93.19 288 VAL A N 1
ATOM 2293 C CA . VAL A 1 288 ? -41.053 -12.533 16.943 1.00 93.19 288 VAL A CA 1
ATOM 2294 C C . VAL A 1 288 ? -40.174 -11.605 16.113 1.00 93.19 288 VAL A C 1
ATOM 2296 O O . VAL A 1 288 ? -38.946 -11.710 16.124 1.00 93.19 288 VAL A O 1
ATOM 2299 N N . ARG A 1 289 ? -40.822 -10.702 15.373 1.00 90.56 289 ARG A N 1
ATOM 2300 C CA . ARG A 1 289 ? -40.183 -9.588 14.671 1.00 90.56 289 ARG A CA 1
ATOM 2301 C C . ARG A 1 289 ? -40.012 -8.432 15.647 1.00 90.56 289 ARG A C 1
ATOM 2303 O O . ARG A 1 289 ? -40.993 -7.842 16.091 1.00 90.56 289 ARG A O 1
ATOM 2310 N N . GLU A 1 290 ? -38.774 -8.105 15.970 1.00 89.75 290 GLU A N 1
ATOM 2311 C CA . GLU A 1 290 ? -38.431 -6.943 16.777 1.00 89.75 290 GLU A CA 1
ATOM 2312 C C . GLU A 1 290 ? -37.757 -5.912 15.886 1.00 89.75 290 GLU A C 1
ATOM 2314 O O . GLU A 1 290 ? -36.767 -6.212 15.219 1.00 89.75 290 GLU A O 1
ATOM 2319 N N . ARG A 1 291 ? -38.319 -4.705 15.851 1.00 87.69 291 ARG A N 1
ATOM 2320 C CA . ARG A 1 291 ? -37.648 -3.577 15.219 1.00 87.69 291 ARG A CA 1
ATOM 2321 C C . ARG A 1 291 ? -36.508 -3.118 16.114 1.00 87.69 291 ARG A C 1
ATOM 2323 O O . ARG A 1 291 ? -36.636 -3.095 17.340 1.00 87.69 291 ARG A O 1
ATOM 2330 N N . VAL A 1 292 ? -35.372 -2.841 15.496 1.00 90.06 292 VAL A N 1
ATOM 2331 C CA . VAL A 1 292 ? -34.146 -2.487 16.192 1.00 90.06 292 VAL A CA 1
ATOM 2332 C C . VAL A 1 292 ? -33.478 -1.299 15.522 1.00 90.06 292 VAL A C 1
ATOM 2334 O O . VAL A 1 292 ? -33.489 -1.164 14.300 1.00 90.06 292 VAL A O 1
ATOM 2337 N N . LYS A 1 293 ? -32.857 -0.454 16.338 1.00 87.38 293 LYS A N 1
ATOM 2338 C CA . LYS A 1 293 ? -31.963 0.606 15.892 1.00 87.38 293 LYS A CA 1
ATOM 2339 C C . LYS A 1 293 ? -30.524 0.127 16.035 1.00 87.38 293 LYS A C 1
ATOM 2341 O O . LYS A 1 293 ? -30.129 -0.371 17.095 1.00 87.38 293 LYS A O 1
ATOM 2346 N N . ARG A 1 294 ? -29.747 0.243 14.958 1.00 83.38 294 ARG A N 1
ATOM 2347 C CA . ARG A 1 294 ? -28.311 -0.043 14.972 1.00 83.38 294 ARG A CA 1
ATOM 2348 C C . ARG A 1 294 ? -27.553 1.243 15.253 1.00 83.38 294 ARG A C 1
ATOM 2350 O O . ARG A 1 294 ? -27.645 2.201 14.497 1.00 83.38 294 ARG A O 1
ATOM 2357 N N . GLU A 1 295 ? -26.806 1.248 16.345 1.00 85.06 295 GLU A N 1
ATOM 2358 C CA . GLU A 1 295 ? -25.788 2.256 16.602 1.00 85.06 295 GLU A CA 1
ATOM 2359 C C . GLU A 1 295 ? -24.430 1.660 16.258 1.00 85.06 295 GLU A C 1
ATOM 2361 O O . GLU A 1 295 ? -23.931 0.754 16.936 1.00 85.06 295 GLU A O 1
ATOM 2366 N N . GLU A 1 296 ? -23.839 2.167 15.185 1.00 86.19 296 GLU A N 1
ATOM 2367 C CA . GLU A 1 296 ? -22.479 1.829 14.798 1.00 86.19 296 GLU A CA 1
ATOM 2368 C C . GLU A 1 296 ? -21.517 2.803 15.468 1.00 86.19 296 GLU A C 1
ATOM 2370 O O . GLU A 1 296 ? -21.639 4.018 15.321 1.00 86.19 296 GLU A O 1
ATOM 2375 N N . LYS A 1 297 ? -20.553 2.270 16.221 1.00 89.19 297 LYS A N 1
ATOM 2376 C CA . LYS A 1 297 ? -19.454 3.062 16.772 1.00 89.19 297 LYS A CA 1
ATOM 2377 C C . LYS A 1 297 ? -18.152 2.666 16.105 1.00 89.19 297 LYS A C 1
ATOM 2379 O O . LYS A 1 297 ? -17.770 1.491 16.130 1.00 89.19 297 LYS A O 1
ATOM 2384 N N . GLN A 1 298 ? -17.481 3.659 15.535 1.00 93.38 298 GLN A N 1
ATOM 2385 C CA . GLN A 1 298 ? -16.173 3.498 14.917 1.00 93.38 298 GLN A CA 1
ATOM 2386 C C . GLN A 1 298 ? -15.094 3.265 15.978 1.00 93.38 298 GLN A C 1
ATOM 2388 O O . GLN A 1 298 ? -15.268 3.547 17.172 1.00 93.38 298 GLN A O 1
ATOM 2393 N N . GLN A 1 299 ? -13.978 2.701 15.534 1.00 94.25 299 GLN A N 1
ATOM 2394 C CA . GLN A 1 299 ? -12.806 2.506 16.369 1.00 94.25 299 GLN A CA 1
ATOM 2395 C C . GLN A 1 299 ? -11.968 3.796 16.459 1.00 94.25 299 GLN A C 1
ATOM 2397 O O . GLN A 1 299 ? -11.812 4.488 15.457 1.00 94.25 299 GLN A O 1
ATOM 2402 N N . LEU A 1 300 ? -11.424 4.118 17.640 1.00 95.94 300 LEU A N 1
ATOM 2403 C CA . LEU A 1 300 ? -10.469 5.224 17.812 1.00 95.94 300 LEU A CA 1
ATOM 2404 C C . LEU A 1 300 ? -9.045 4.725 17.558 1.00 95.94 300 LEU A C 1
ATOM 2406 O O . LEU A 1 300 ? -8.538 3.894 18.312 1.00 95.94 300 LEU A O 1
ATOM 2410 N N . LEU A 1 301 ? -8.396 5.267 16.532 1.00 96.81 301 LEU A N 1
ATOM 2411 C CA . LEU A 1 301 ? -6.973 5.091 16.277 1.00 96.81 301 LEU A CA 1
ATOM 2412 C C . LEU A 1 301 ? -6.253 6.406 16.568 1.00 96.81 301 LEU A C 1
ATOM 2414 O O . LEU A 1 301 ? -6.637 7.458 16.067 1.00 96.81 301 LEU A O 1
ATOM 2418 N N . TYR A 1 302 ? -5.192 6.347 17.355 1.00 97.56 302 TYR A N 1
ATOM 2419 C CA . TYR A 1 302 ? -4.307 7.476 17.593 1.00 97.56 302 TYR A CA 1
ATOM 2420 C C . TYR A 1 302 ? -2.902 7.076 17.174 1.00 97.56 302 TYR A C 1
ATOM 2422 O O . TYR A 1 302 ? -2.417 6.026 17.580 1.00 97.56 302 TYR A O 1
ATOM 2430 N N . MET A 1 303 ? -2.241 7.878 16.354 1.00 97.31 303 MET A N 1
ATOM 2431 C CA . MET A 1 303 ? -0.944 7.564 15.784 1.00 97.31 303 MET A CA 1
ATOM 2432 C C . MET A 1 303 ? 0.063 8.662 16.097 1.00 97.31 303 MET A C 1
ATOM 2434 O O . MET A 1 303 ? -0.186 9.843 15.874 1.00 97.31 303 MET A O 1
ATOM 2438 N N . MET A 1 304 ? 1.217 8.247 16.594 1.00 95.56 304 MET A N 1
ATOM 2439 C CA . MET A 1 304 ? 2.384 9.080 16.813 1.00 95.56 304 MET A CA 1
ATOM 2440 C C . MET A 1 304 ? 3.467 8.659 15.827 1.00 95.56 304 MET A C 1
ATOM 2442 O O . MET A 1 304 ? 3.864 7.491 15.817 1.00 95.56 304 MET A O 1
ATOM 2446 N N . ILE A 1 305 ? 3.942 9.599 15.012 1.00 94.44 305 ILE A N 1
ATOM 2447 C CA . ILE A 1 305 ? 5.014 9.347 14.046 1.00 94.44 305 ILE A CA 1
ATOM 2448 C C . ILE A 1 305 ? 6.227 10.200 14.393 1.00 94.44 305 ILE A C 1
ATOM 2450 O O . ILE A 1 305 ? 6.131 11.422 14.489 1.00 94.44 305 ILE A O 1
ATOM 2454 N N . ASP A 1 306 ? 7.358 9.539 14.586 1.00 92.06 306 ASP A N 1
ATOM 2455 C CA . ASP A 1 306 ? 8.636 10.178 14.861 1.00 92.06 306 ASP A CA 1
ATOM 2456 C C . ASP A 1 306 ? 9.045 11.057 13.676 1.00 92.06 306 ASP A C 1
ATOM 2458 O O . ASP A 1 306 ? 9.023 10.616 12.522 1.00 92.06 306 ASP A O 1
ATOM 2462 N N . CYS A 1 307 ? 9.367 12.317 13.962 1.00 89.12 307 CYS A N 1
ATOM 2463 C CA . CYS A 1 307 ? 9.839 13.282 12.979 1.00 89.12 307 CYS A CA 1
ATOM 2464 C C . CYS A 1 307 ? 11.264 13.787 13.240 1.00 89.12 307 CYS A C 1
ATOM 2466 O O . CYS A 1 307 ? 11.638 14.858 12.749 1.00 89.12 307 CYS A O 1
ATOM 2468 N N . SER A 1 308 ? 12.051 13.048 14.026 1.00 85.69 308 SER A N 1
ATOM 2469 C CA . SER A 1 308 ? 13.479 13.308 14.224 1.00 85.69 308 SER A CA 1
ATOM 2470 C C . SER A 1 308 ? 14.250 13.277 12.898 1.00 85.69 308 SER A C 1
ATOM 2472 O O . SER A 1 308 ? 13.863 12.607 11.940 1.00 85.69 308 SER A O 1
ATOM 2474 N N . GLY A 1 309 ? 15.363 14.012 12.819 1.00 81.19 309 GLY A N 1
ATOM 2475 C CA . GLY A 1 309 ? 16.169 14.099 11.593 1.00 81.19 309 GLY A CA 1
ATOM 2476 C C . GLY A 1 309 ? 16.720 12.753 11.097 1.00 81.19 309 GLY A C 1
ATOM 2477 O O . GLY A 1 309 ? 17.048 12.615 9.923 1.00 81.19 309 GLY A O 1
ATOM 2478 N N . SER A 1 310 ? 16.794 11.731 11.954 1.00 82.06 310 SER A N 1
ATOM 2479 C CA . SER A 1 310 ? 17.185 10.370 11.569 1.00 82.06 310 SER A CA 1
ATOM 2480 C C . SER A 1 310 ? 16.116 9.653 10.731 1.00 82.06 310 SER A C 1
ATOM 2482 O O . SER A 1 310 ? 16.459 8.720 9.998 1.00 82.06 310 SER A O 1
ATOM 2484 N N . MET A 1 311 ? 14.852 10.084 10.790 1.00 83.19 311 MET A N 1
ATOM 2485 C CA . MET A 1 311 ? 13.741 9.537 10.000 1.00 83.19 311 MET A CA 1
ATOM 2486 C C . MET A 1 311 ? 13.777 9.963 8.527 1.00 83.19 311 MET A C 1
ATOM 2488 O O . MET A 1 311 ? 13.207 9.265 7.689 1.00 83.19 311 MET A O 1
ATOM 2492 N N . ASP A 1 312 ? 14.489 11.048 8.202 1.00 80.69 312 ASP A N 1
ATOM 2493 C CA . ASP A 1 312 ? 14.676 11.548 6.828 1.00 80.69 312 ASP A CA 1
ATOM 2494 C C . ASP A 1 312 ? 15.671 10.697 6.011 1.00 80.69 312 ASP A C 1
ATOM 2496 O O . ASP A 1 312 ? 15.837 10.867 4.806 1.00 80.69 312 ASP A O 1
ATOM 2500 N N . SER A 1 313 ? 16.357 9.750 6.660 1.00 75.31 313 SER A N 1
ATOM 2501 C CA . SER A 1 313 ? 17.358 8.905 6.008 1.00 75.31 313 SER A CA 1
ATOM 2502 C C . SER A 1 313 ? 16.782 7.582 5.486 1.00 75.31 313 SER A C 1
ATOM 2504 O O . SER A 1 313 ? 16.086 6.847 6.191 1.00 75.31 313 SER A O 1
ATOM 2506 N N . GLY A 1 314 ? 17.129 7.247 4.239 1.00 80.25 314 GLY A N 1
ATOM 2507 C CA . GLY A 1 314 ? 16.881 5.934 3.644 1.00 80.25 314 GLY A CA 1
ATOM 2508 C C . GLY A 1 314 ? 15.400 5.615 3.435 1.00 80.25 314 GLY A C 1
ATOM 2509 O O . GLY A 1 314 ? 14.646 6.403 2.871 1.00 80.25 314 GLY A O 1
ATOM 2510 N N . GLN A 1 315 ? 14.987 4.419 3.860 1.00 86.50 315 GLN A N 1
ATOM 2511 C CA . GLN A 1 315 ? 13.627 3.912 3.652 1.00 86.50 315 GLN A CA 1
ATOM 2512 C C . GLN A 1 315 ? 12.688 4.196 4.834 1.00 86.50 315 GLN A C 1
ATOM 2514 O O . GLN A 1 315 ? 11.528 3.777 4.819 1.00 86.50 315 GLN A O 1
ATOM 2519 N N . ARG A 1 316 ? 13.163 4.895 5.873 1.00 89.56 316 ARG A N 1
ATOM 2520 C CA . ARG A 1 316 ? 12.451 5.002 7.153 1.00 89.56 316 ARG A CA 1
ATOM 2521 C C . ARG A 1 316 ? 11.125 5.734 7.039 1.00 89.56 316 ARG A C 1
ATOM 2523 O O . ARG A 1 316 ? 10.100 5.230 7.501 1.00 89.56 316 ARG A O 1
ATOM 2530 N N . ILE A 1 317 ? 11.144 6.875 6.355 1.00 88.94 317 ILE A N 1
ATOM 2531 C CA . ILE A 1 317 ? 9.949 7.660 6.048 1.00 88.94 317 ILE A CA 1
ATOM 2532 C C . ILE A 1 317 ? 8.918 6.835 5.273 1.00 88.94 317 ILE A C 1
ATOM 2534 O O . ILE A 1 317 ? 7.725 6.892 5.575 1.00 88.94 317 ILE A O 1
ATOM 2538 N N . TYR A 1 318 ? 9.367 5.996 4.333 1.00 90.50 318 TYR A N 1
ATOM 2539 C CA . TYR A 1 318 ? 8.466 5.160 3.553 1.00 90.50 318 TYR A CA 1
ATOM 2540 C C . TYR A 1 318 ? 7.847 4.054 4.407 1.00 90.50 318 TYR A C 1
ATOM 2542 O O . TYR A 1 318 ? 6.640 3.833 4.359 1.00 90.50 318 TYR A O 1
ATOM 2550 N N . LYS A 1 319 ? 8.628 3.408 5.270 1.00 93.00 319 LYS A N 1
ATOM 2551 C CA . LYS A 1 319 ? 8.098 2.393 6.186 1.00 93.00 319 LYS A CA 1
ATOM 2552 C C . LYS A 1 319 ? 7.085 2.982 7.167 1.00 93.00 319 LYS A C 1
ATOM 2554 O O . LYS A 1 319 ? 6.025 2.393 7.370 1.00 93.00 319 LYS A O 1
ATOM 2559 N N . ALA A 1 320 ? 7.356 4.172 7.707 1.00 93.00 320 ALA A N 1
ATOM 2560 C CA . ALA A 1 320 ? 6.402 4.900 8.542 1.00 93.00 320 ALA A CA 1
ATOM 2561 C C . ALA A 1 320 ? 5.123 5.271 7.776 1.00 93.00 320 ALA A C 1
ATOM 2563 O O . ALA A 1 320 ? 4.015 5.059 8.280 1.00 93.00 320 ALA A O 1
ATOM 2564 N N . GLY A 1 321 ? 5.278 5.734 6.532 1.00 92.69 321 GLY A N 1
ATOM 2565 C CA . GLY A 1 321 ? 4.180 5.973 5.599 1.00 92.69 321 GLY A CA 1
ATOM 2566 C C . GLY A 1 321 ? 3.335 4.723 5.359 1.00 92.69 321 GLY A C 1
ATOM 2567 O O . GLY A 1 321 ? 2.114 4.812 5.389 1.00 92.69 321 GLY A O 1
ATOM 2568 N N . GLY A 1 322 ? 3.949 3.544 5.236 1.00 93.62 322 GLY A N 1
ATOM 2569 C CA . GLY A 1 322 ? 3.249 2.264 5.097 1.00 93.62 322 GLY A CA 1
ATOM 2570 C C . GLY A 1 322 ? 2.398 1.880 6.308 1.00 93.62 322 GLY A C 1
ATOM 2571 O O . GLY A 1 322 ? 1.273 1.401 6.148 1.00 93.62 322 GLY A O 1
ATOM 2572 N N . VAL A 1 323 ? 2.879 2.146 7.530 1.00 95.50 323 VAL A N 1
ATOM 2573 C CA . VAL A 1 323 ? 2.067 1.956 8.746 1.00 95.50 323 VAL A CA 1
ATOM 2574 C C . VAL A 1 323 ? 0.872 2.911 8.737 1.00 95.50 323 VAL A C 1
ATOM 2576 O O . VAL A 1 323 ? -0.254 2.492 9.006 1.00 95.50 323 VAL A O 1
ATOM 2579 N N . LEU A 1 324 ? 1.097 4.185 8.402 1.00 95.75 324 LEU A N 1
ATOM 2580 C CA . LEU A 1 324 ? 0.037 5.192 8.340 1.00 95.75 324 LEU A CA 1
ATOM 2581 C C . LEU A 1 324 ? -0.999 4.836 7.268 1.00 95.75 324 LEU A C 1
ATOM 2583 O O . LEU A 1 324 ? -2.198 4.851 7.535 1.00 95.75 324 LEU A O 1
ATOM 2587 N N . PHE A 1 325 ? -0.533 4.448 6.084 1.00 94.81 325 PHE A N 1
ATOM 2588 C CA . PHE A 1 325 ? -1.344 4.014 4.954 1.00 94.81 325 PHE A CA 1
ATOM 2589 C C . PHE A 1 325 ? -2.270 2.861 5.348 1.00 94.81 325 PHE A C 1
ATOM 2591 O O . PHE A 1 325 ? -3.480 2.933 5.143 1.00 94.81 325 PHE A O 1
ATOM 2598 N N . ASN A 1 326 ? -1.730 1.855 6.035 1.00 95.38 326 ASN A N 1
ATOM 2599 C CA . ASN A 1 326 ? -2.505 0.734 6.543 1.00 95.38 326 ASN A CA 1
ATOM 2600 C C . ASN A 1 326 ? -3.619 1.158 7.517 1.00 95.38 326 ASN A C 1
ATOM 2602 O O . ASN A 1 326 ? -4.734 0.640 7.460 1.00 95.38 326 ASN A O 1
ATOM 2606 N N . ARG A 1 327 ? -3.345 2.114 8.413 1.00 95.50 327 ARG A N 1
ATOM 2607 C CA . ARG A 1 327 ? -4.363 2.635 9.341 1.00 95.50 327 ARG A CA 1
ATOM 2608 C C . ARG A 1 327 ? -5.402 3.502 8.626 1.00 95.50 327 ARG A C 1
ATOM 2610 O O . ARG A 1 327 ? -6.573 3.459 8.989 1.00 95.50 327 ARG A O 1
ATOM 2617 N N . LEU A 1 328 ? -5.012 4.235 7.585 1.00 95.56 328 LEU A N 1
ATOM 2618 C CA . LEU A 1 328 ? -5.937 5.022 6.769 1.00 95.56 328 LEU A CA 1
ATOM 2619 C C . LEU A 1 328 ? -6.866 4.148 5.918 1.00 95.56 328 LEU A C 1
ATOM 2621 O O . LEU A 1 328 ? -8.017 4.538 5.735 1.00 95.56 328 LEU A O 1
ATOM 2625 N N . LYS A 1 329 ? -6.451 2.941 5.493 1.00 94.44 329 LYS A N 1
ATOM 2626 C CA . LYS A 1 329 ? -7.360 1.966 4.846 1.00 94.44 329 LYS A CA 1
ATOM 2627 C C . LYS A 1 329 ? -8.599 1.697 5.713 1.00 94.44 329 LYS A C 1
ATOM 2629 O O . LYS A 1 329 ? -9.714 1.654 5.197 1.00 94.44 329 LYS A O 1
ATOM 2634 N N . ALA A 1 330 ? -8.429 1.606 7.036 1.00 93.50 330 ALA A N 1
ATOM 2635 C CA . ALA A 1 330 ? -9.540 1.428 7.976 1.00 93.50 330 ALA A CA 1
ATOM 2636 C C . ALA A 1 330 ? -10.487 2.641 8.041 1.00 93.50 330 ALA A C 1
ATOM 2638 O O . ALA A 1 330 ? -11.684 2.475 8.274 1.00 93.50 330 ALA A O 1
ATOM 2639 N N . VAL A 1 331 ? -9.974 3.855 7.822 1.00 94.56 331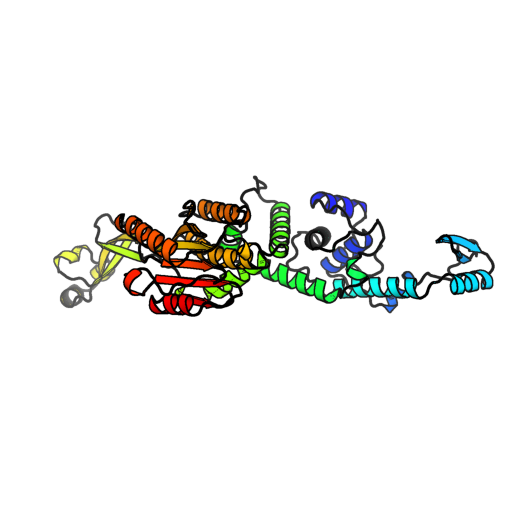 VAL A N 1
ATOM 2640 C CA . VAL A 1 331 ? -10.787 5.081 7.748 1.00 94.56 331 VAL A CA 1
ATOM 2641 C C . VAL A 1 331 ? -11.574 5.122 6.444 1.00 94.56 331 VAL A C 1
ATOM 2643 O O . VAL A 1 331 ? -12.764 5.423 6.458 1.00 94.56 331 VAL A O 1
ATOM 2646 N N . VAL A 1 332 ? -10.950 4.747 5.323 1.00 93.44 332 VAL A N 1
ATOM 2647 C CA . VAL A 1 332 ? -11.628 4.671 4.018 1.00 93.44 332 VAL A CA 1
ATOM 2648 C C . VAL A 1 332 ? -12.742 3.618 4.030 1.00 93.44 332 VAL A C 1
ATOM 2650 O O . VAL A 1 332 ? -13.838 3.886 3.545 1.00 93.44 332 VAL A O 1
ATOM 2653 N N . ALA A 1 333 ? -12.519 2.468 4.675 1.00 92.00 333 ALA A N 1
ATOM 2654 C CA . ALA A 1 333 ? -13.561 1.463 4.924 1.00 92.00 333 ALA A CA 1
ATOM 2655 C C . ALA A 1 333 ? -14.661 1.946 5.904 1.00 92.00 333 ALA A C 1
ATOM 2657 O O . ALA A 1 333 ? -15.723 1.331 6.045 1.00 92.00 333 ALA A O 1
ATOM 2658 N N . GLY A 1 334 ? -14.421 3.060 6.601 1.00 91.06 334 GLY A N 1
ATOM 2659 C CA . GLY A 1 334 ? -15.313 3.645 7.596 1.00 91.06 334 GLY A CA 1
ATOM 2660 C C . GLY A 1 334 ? -15.320 2.908 8.934 1.00 91.06 334 GLY A C 1
ATOM 2661 O O . GLY A 1 334 ? -16.236 3.132 9.728 1.00 91.06 334 GLY A O 1
ATOM 2662 N N . ASP A 1 335 ? -14.357 2.019 9.184 1.00 93.00 335 ASP A N 1
ATOM 2663 C CA . ASP A 1 335 ? -14.255 1.209 10.404 1.00 93.00 335 ASP A CA 1
ATOM 2664 C C . ASP A 1 335 ? -13.689 1.981 11.594 1.00 93.00 335 ASP A C 1
ATOM 2666 O O . ASP A 1 335 ? -13.995 1.675 12.753 1.00 93.00 335 ASP A O 1
ATOM 2670 N N . ALA A 1 336 ? -12.876 2.993 11.309 1.00 94.56 336 ALA A N 1
ATOM 2671 C CA . ALA A 1 336 ? -12.143 3.747 12.304 1.00 94.56 336 ALA A CA 1
ATOM 2672 C C . ALA A 1 336 ? -12.098 5.242 11.984 1.00 94.56 336 ALA A C 1
ATOM 2674 O O . ALA A 1 336 ? -12.275 5.654 10.842 1.00 94.56 336 ALA A O 1
ATOM 2675 N N . GLN A 1 337 ? -11.803 6.031 13.012 1.00 96.00 337 GLN A N 1
ATOM 2676 C CA . GLN A 1 337 ? -11.299 7.392 12.873 1.00 96.00 337 GLN A CA 1
ATOM 2677 C C . GLN A 1 337 ? -9.862 7.428 13.370 1.00 96.00 337 GLN A C 1
ATOM 2679 O O . GLN A 1 337 ? -9.538 6.759 14.358 1.00 96.00 337 GLN A O 1
ATOM 2684 N N . ILE A 1 338 ? -9.015 8.203 12.699 1.00 96.56 338 ILE A N 1
ATOM 2685 C CA . ILE A 1 338 ? -7.606 8.330 13.061 1.00 96.56 338 ILE A CA 1
ATOM 2686 C C . ILE A 1 338 ? -7.256 9.760 13.456 1.00 96.56 338 ILE A C 1
ATOM 2688 O O . ILE A 1 338 ? -7.646 10.723 12.797 1.00 96.56 338 ILE A O 1
ATOM 2692 N N . PHE A 1 339 ? -6.474 9.875 14.521 1.00 96.94 339 PHE A N 1
ATOM 2693 C CA . PHE A 1 339 ? -5.792 11.092 14.932 1.00 96.94 339 PHE A CA 1
ATOM 2694 C C . PHE A 1 339 ? -4.295 10.850 14.795 1.00 96.94 339 PHE A C 1
ATOM 2696 O O . PHE A 1 339 ? -3.796 9.835 15.268 1.00 96.94 339 PHE A O 1
ATOM 2703 N N . VAL A 1 340 ? -3.576 11.742 14.128 1.00 96.81 340 VAL A N 1
ATOM 2704 C CA . VAL A 1 340 ? -2.145 11.609 13.853 1.00 96.81 340 VAL A CA 1
ATOM 2705 C C . VAL A 1 340 ? -1.427 12.830 14.398 1.00 96.81 340 VAL A C 1
ATOM 2707 O O . VAL A 1 340 ? -1.827 13.960 14.125 1.00 96.81 340 VAL A O 1
ATOM 2710 N N . ARG A 1 341 ? -0.352 12.606 15.149 1.00 95.00 341 ARG A N 1
ATOM 2711 C CA . ARG A 1 341 ? 0.594 13.645 15.557 1.00 95.00 341 ARG A CA 1
ATOM 2712 C C . ARG A 1 341 ? 2.004 13.228 15.196 1.00 95.00 341 ARG A C 1
ATOM 2714 O O . ARG A 1 341 ? 2.409 12.090 15.430 1.00 95.00 341 ARG A O 1
ATOM 2721 N N . PHE A 1 342 ? 2.766 14.179 14.681 1.00 92.81 342 PHE A N 1
ATOM 2722 C CA . PHE A 1 342 ? 4.212 14.034 14.630 1.00 92.81 342 PHE A CA 1
ATOM 2723 C C . PHE A 1 342 ? 4.804 14.309 16.010 1.00 92.81 342 PHE A C 1
ATOM 2725 O O . PHE A 1 342 ? 4.209 15.051 16.804 1.00 92.81 342 PHE A O 1
ATOM 2732 N N . PHE A 1 343 ? 5.962 13.727 16.307 1.00 91.75 343 PHE A N 1
ATOM 2733 C CA . PHE A 1 343 ? 6.649 13.989 17.565 1.00 91.75 343 PHE A CA 1
ATOM 2734 C C . PHE A 1 343 ? 8.171 13.936 17.444 1.00 91.75 343 PHE A C 1
ATOM 2736 O O . PHE A 1 343 ? 8.725 13.212 16.623 1.00 91.75 343 PHE A O 1
ATOM 2743 N N . ASP A 1 344 ? 8.825 14.701 18.312 1.00 88.56 344 ASP A N 1
ATOM 2744 C CA . ASP A 1 344 ? 10.253 14.622 18.615 1.00 88.56 344 ASP A CA 1
ATOM 2745 C C . ASP A 1 344 ? 10.436 14.550 20.149 1.00 88.56 344 ASP A C 1
ATOM 2747 O O . ASP A 1 344 ? 10.077 13.561 20.791 1.00 88.56 344 ASP A O 1
ATOM 2751 N N . SER A 1 345 ? 10.901 15.625 20.783 1.00 86.69 345 SER A N 1
ATOM 2752 C CA . SER A 1 345 ? 10.837 15.858 22.226 1.00 86.69 345 SER A CA 1
ATOM 2753 C C . SER A 1 345 ? 9.481 16.427 22.685 1.00 86.69 345 SER A C 1
ATOM 2755 O O . SER A 1 345 ? 9.233 16.541 23.894 1.00 86.69 345 SER A O 1
ATOM 2757 N N . ARG A 1 346 ? 8.613 16.827 21.744 1.00 89.81 346 ARG A N 1
ATOM 2758 C CA . ARG A 1 346 ? 7.241 17.305 21.978 1.00 89.81 346 ARG A CA 1
ATOM 2759 C C . ARG A 1 346 ? 6.275 16.791 20.907 1.00 89.81 346 ARG A C 1
ATOM 2761 O O . ARG A 1 346 ? 6.692 16.413 19.817 1.00 89.81 346 ARG A O 1
ATOM 2768 N N . LEU A 1 347 ? 4.978 16.838 21.207 1.00 91.62 347 LEU A N 1
ATOM 2769 C CA . LEU A 1 347 ? 3.920 16.608 20.224 1.00 91.62 347 LEU A CA 1
ATOM 2770 C C . LEU A 1 347 ? 3.710 17.851 19.344 1.00 91.62 347 LEU A C 1
ATOM 2772 O O . LEU A 1 347 ? 3.638 18.973 19.853 1.00 91.62 347 LEU A O 1
ATOM 2776 N N . PHE A 1 348 ? 3.578 17.640 18.036 1.00 91.75 348 PHE A N 1
ATOM 2777 C CA . PHE A 1 348 ? 3.183 18.668 17.069 1.00 91.75 348 PHE A CA 1
ATOM 2778 C C . PHE A 1 348 ? 1.652 18.725 16.897 1.00 91.75 348 PHE A C 1
ATOM 2780 O O . PHE A 1 348 ? 0.899 18.173 17.703 1.00 91.75 348 PHE A O 1
ATOM 2787 N N . GLU A 1 349 ? 1.194 19.449 15.872 1.00 92.12 349 GLU A N 1
ATOM 2788 C CA . GLU A 1 349 ? -0.223 19.618 15.539 1.00 92.12 349 GLU A CA 1
ATOM 2789 C C . GLU A 1 349 ? -0.939 18.269 15.347 1.00 92.12 349 GLU A C 1
ATOM 2791 O O . GLU A 1 349 ? -0.388 17.322 14.784 1.00 92.12 349 GLU A O 1
ATOM 2796 N N . GLU A 1 350 ? -2.180 18.197 15.837 1.00 94.94 350 GLU A N 1
ATOM 2797 C CA . GLU A 1 350 ? -3.078 17.059 15.639 1.00 94.94 350 GLU A CA 1
ATOM 2798 C C . GLU A 1 350 ? -3.736 17.131 14.268 1.00 94.94 350 GLU A C 1
ATOM 2800 O O . GLU A 1 350 ? -4.359 18.129 13.910 1.00 94.94 350 GLU A O 1
ATOM 2805 N N . HIS A 1 351 ? -3.654 16.039 13.522 1.00 95.00 351 HIS A N 1
ATOM 2806 C CA . HIS A 1 351 ? -4.380 15.857 12.278 1.00 95.00 351 HIS A CA 1
ATOM 2807 C C . HIS A 1 351 ? -5.430 14.768 12.463 1.00 95.00 351 HIS A C 1
ATOM 2809 O O . HIS A 1 351 ? -5.143 13.713 13.018 1.00 95.00 351 HIS A O 1
ATOM 2815 N N . HIS A 1 352 ? -6.648 15.015 11.998 1.00 95.75 352 HIS A N 1
ATOM 2816 C CA . HIS A 1 352 ? -7.774 14.095 12.145 1.00 95.75 352 HIS A CA 1
ATOM 2817 C C . HIS A 1 352 ? -8.296 13.686 10.771 1.00 95.75 352 HIS A C 1
ATOM 2819 O O . HIS A 1 352 ? -8.393 14.516 9.866 1.00 95.75 352 HIS A O 1
ATOM 2825 N N . ALA A 1 353 ? -8.609 12.401 10.621 1.00 95.56 353 ALA A N 1
ATOM 2826 C CA . ALA A 1 353 ? -9.293 11.875 9.454 1.00 95.56 353 ALA A CA 1
ATOM 2827 C C . ALA A 1 353 ? -10.395 10.888 9.863 1.00 95.56 353 ALA A C 1
ATOM 2829 O O . ALA A 1 353 ? -10.151 9.860 10.499 1.00 95.56 353 ALA A O 1
ATOM 2830 N N . ASP A 1 354 ? -11.615 11.214 9.450 1.00 94.50 354 ASP A N 1
ATOM 2831 C CA . ASP A 1 354 ? -12.853 10.455 9.651 1.00 94.50 354 ASP A CA 1
ATOM 2832 C C . ASP A 1 354 ? -13.566 10.104 8.333 1.00 94.50 354 ASP A C 1
ATOM 2834 O O . ASP A 1 354 ? -14.505 9.308 8.317 1.00 94.50 354 ASP A O 1
ATOM 2838 N N . THR A 1 355 ? -13.108 10.679 7.221 1.00 93.62 355 THR A N 1
ATOM 2839 C CA . THR A 1 355 ? -13.655 10.497 5.875 1.00 93.62 355 THR A CA 1
ATOM 2840 C C . THR A 1 355 ? -12.557 10.084 4.892 1.00 93.62 355 THR A C 1
ATOM 2842 O O . THR A 1 355 ? -11.385 10.414 5.106 1.00 93.62 355 THR A O 1
ATOM 2845 N N . PRO A 1 356 ? -12.902 9.421 3.770 1.00 91.94 356 PRO A N 1
ATOM 2846 C CA . PRO A 1 356 ? -11.926 9.067 2.739 1.00 91.94 356 PRO A CA 1
ATOM 2847 C C . PRO A 1 356 ? -11.144 10.273 2.201 1.00 91.94 356 PRO A C 1
ATOM 2849 O O . PRO A 1 356 ? -9.930 10.200 2.037 1.00 91.94 356 PRO A O 1
ATOM 2852 N N . ALA A 1 357 ? -11.814 11.412 1.994 1.00 90.94 357 ALA A N 1
ATOM 2853 C CA . ALA A 1 357 ? -11.169 12.641 1.529 1.00 90.94 357 ALA A CA 1
ATOM 2854 C C . ALA A 1 357 ? -10.166 13.195 2.558 1.00 90.94 357 ALA A C 1
ATOM 2856 O O . ALA A 1 357 ? -9.046 13.562 2.197 1.00 90.94 357 ALA A O 1
ATOM 2857 N N . ALA A 1 358 ? -10.526 13.199 3.848 1.00 93.19 358 ALA A N 1
ATOM 2858 C CA . ALA A 1 358 ? -9.604 13.592 4.912 1.00 93.19 358 ALA A CA 1
ATOM 2859 C C . ALA A 1 358 ? -8.406 12.633 5.008 1.00 93.19 358 ALA A C 1
ATOM 2861 O O . ALA A 1 358 ? -7.276 13.083 5.194 1.00 93.19 358 ALA A O 1
ATOM 2862 N N . ALA A 1 359 ? -8.628 11.329 4.809 1.00 92.75 359 ALA A N 1
ATOM 2863 C CA . ALA A 1 359 ? -7.571 10.324 4.817 1.00 92.75 359 ALA A CA 1
ATOM 2864 C C . ALA A 1 359 ? -6.544 10.548 3.691 1.00 92.75 359 ALA A C 1
ATOM 2866 O O . ALA A 1 359 ? -5.339 10.560 3.953 1.00 92.75 359 ALA A O 1
ATOM 2867 N N . LYS A 1 360 ? -7.007 10.817 2.462 1.00 89.75 360 LYS A N 1
ATOM 2868 C CA . LYS A 1 360 ? -6.133 11.199 1.339 1.00 89.75 360 LYS A CA 1
ATOM 2869 C C . LYS A 1 360 ? -5.349 12.475 1.636 1.00 89.75 360 LYS A C 1
ATOM 2871 O O . LYS A 1 360 ? -4.131 12.514 1.467 1.00 89.75 360 LYS A O 1
ATOM 2876 N N . GLY A 1 361 ? -6.036 13.512 2.122 1.00 89.75 361 GLY A N 1
ATOM 2877 C CA . GLY A 1 361 ? -5.410 14.789 2.463 1.00 89.75 361 GLY A CA 1
ATOM 2878 C C . GLY A 1 361 ? -4.323 14.640 3.530 1.00 89.75 361 GLY A C 1
ATOM 2879 O O . GLY A 1 361 ? -3.278 15.283 3.442 1.00 89.75 361 GLY A O 1
ATOM 2880 N N . LEU A 1 362 ? -4.530 13.756 4.508 1.00 91.44 362 LEU A N 1
ATOM 2881 C CA . LEU A 1 362 ? -3.545 13.454 5.544 1.00 91.44 362 LEU A CA 1
ATOM 2882 C C . LEU A 1 362 ? -2.315 12.731 4.970 1.00 91.44 362 LEU A C 1
ATOM 2884 O O . LEU A 1 362 ? -1.189 13.092 5.307 1.00 91.44 362 LEU A O 1
ATOM 2888 N N . MET A 1 363 ? -2.506 11.785 4.046 1.00 90.00 363 MET A N 1
ATOM 2889 C CA . MET A 1 363 ? -1.403 11.106 3.354 1.00 90.00 363 MET A CA 1
ATOM 2890 C C . MET A 1 363 ? -0.575 12.067 2.483 1.00 90.00 363 MET A C 1
ATOM 2892 O O . MET A 1 363 ? 0.654 12.038 2.509 1.00 90.00 363 MET A O 1
ATOM 2896 N N . GLN A 1 364 ? -1.226 12.978 1.756 1.00 86.62 364 GLN A N 1
ATOM 2897 C CA . GLN A 1 364 ? -0.529 14.004 0.969 1.00 86.62 364 GLN A CA 1
ATOM 2898 C C . GLN A 1 364 ? 0.262 14.981 1.849 1.00 86.62 364 GLN A C 1
ATOM 2900 O O . GLN A 1 364 ? 1.339 15.432 1.460 1.00 86.62 364 GLN A O 1
ATOM 2905 N N . ARG A 1 365 ? -0.252 15.323 3.038 1.00 86.62 365 ARG A N 1
ATOM 2906 C CA . ARG A 1 365 ? 0.489 16.143 4.011 1.00 86.62 365 ARG A CA 1
ATOM 2907 C C . ARG A 1 365 ? 1.713 15.409 4.537 1.00 86.62 365 ARG A C 1
ATOM 2909 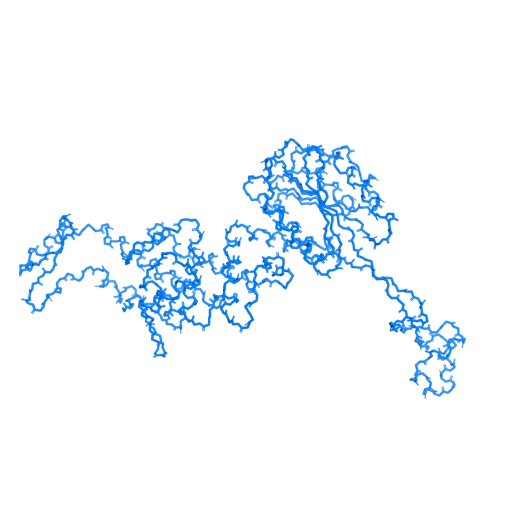O O . ARG A 1 365 ? 2.781 16.006 4.568 1.00 86.62 365 ARG A O 1
ATOM 2916 N N . PHE A 1 366 ? 1.573 14.124 4.865 1.00 87.25 366 PHE A N 1
ATOM 2917 C CA . PHE A 1 366 ? 2.687 13.287 5.309 1.00 87.25 366 PHE A CA 1
ATOM 2918 C C . PHE A 1 366 ? 3.852 13.299 4.305 1.00 87.25 366 PHE A C 1
ATOM 2920 O O . PHE A 1 366 ? 4.998 13.455 4.710 1.00 87.25 366 PHE A O 1
ATOM 2927 N N . GLN A 1 367 ? 3.563 13.234 3.000 1.00 80.56 367 GLN A N 1
ATOM 2928 C CA . GLN A 1 367 ? 4.582 13.303 1.938 1.00 80.56 367 GLN A CA 1
ATOM 2929 C C . GLN A 1 367 ? 5.298 14.657 1.847 1.00 80.56 367 GLN A C 1
ATOM 2931 O O . GLN A 1 367 ? 6.445 14.716 1.419 1.00 80.56 367 GLN A O 1
ATOM 2936 N N . LYS A 1 368 ? 4.613 15.752 2.192 1.00 79.81 368 LYS A N 1
ATOM 2937 C CA . LYS A 1 368 ? 5.144 17.123 2.095 1.00 79.81 368 LYS A CA 1
ATOM 2938 C C . LYS A 1 368 ? 5.844 17.583 3.376 1.00 79.81 368 LYS A C 1
ATOM 2940 O O . LYS A 1 368 ? 6.409 18.675 3.395 1.00 79.81 368 LYS A O 1
ATOM 2945 N N . GLN A 1 369 ? 5.745 16.811 4.455 1.00 72.31 369 GLN A N 1
ATOM 2946 C CA . GLN A 1 369 ? 6.292 17.169 5.756 1.00 72.31 369 GLN A CA 1
ATOM 2947 C C . GLN A 1 369 ? 7.820 17.031 5.733 1.00 72.31 369 GLN A C 1
ATOM 2949 O O . GLN A 1 369 ? 8.343 15.992 5.343 1.00 72.31 369 GLN A O 1
ATOM 2954 N N . ASN A 1 370 ? 8.537 18.056 6.198 1.00 65.25 370 ASN A N 1
ATOM 2955 C CA . ASN A 1 370 ? 9.986 17.976 6.379 1.00 65.25 370 ASN A CA 1
ATOM 2956 C C . ASN A 1 370 ? 10.308 17.416 7.772 1.00 65.25 370 ASN A C 1
ATOM 2958 O O . ASN A 1 370 ? 9.883 17.974 8.787 1.00 65.25 370 ASN A O 1
ATOM 2962 N N . PHE A 1 371 ? 11.078 16.330 7.813 1.00 70.19 371 PHE A N 1
ATOM 2963 C CA . PHE A 1 371 ? 11.497 15.637 9.030 1.00 70.19 371 PHE A CA 1
ATOM 2964 C C . PHE A 1 371 ? 12.796 16.271 9.542 1.00 70.19 371 PHE A C 1
ATOM 2966 O O . PHE A 1 371 ? 13.894 15.852 9.197 1.00 70.19 371 PHE A O 1
ATOM 2973 N N . SER A 1 372 ? 12.678 17.351 10.317 1.00 64.75 372 SER A N 1
ATOM 2974 C CA . SER A 1 372 ? 13.832 18.123 10.812 1.00 64.75 372 SER A CA 1
ATOM 2975 C C . SER A 1 372 ? 13.887 18.227 12.341 1.00 64.75 372 SER A C 1
ATOM 2977 O O . SER A 1 372 ? 14.418 19.204 12.876 1.00 64.75 372 SER A O 1
ATOM 2979 N N . GLY A 1 373 ? 13.269 17.279 13.050 1.00 65.81 373 GLY A N 1
ATOM 2980 C CA . GLY A 1 373 ? 13.212 17.257 14.512 1.00 65.81 373 GLY A CA 1
ATOM 2981 C C . GLY A 1 373 ? 14.563 16.953 15.170 1.00 65.81 373 GLY A C 1
ATOM 2982 O O . GLY A 1 373 ? 15.468 16.393 14.549 1.00 65.81 373 GLY A O 1
ATOM 2983 N N . GLY A 1 374 ? 14.687 17.338 16.443 1.00 70.12 374 GLY A N 1
ATOM 2984 C CA . GLY A 1 374 ? 15.849 17.040 17.288 1.00 70.12 374 GLY A CA 1
ATOM 2985 C C . GLY A 1 374 ? 15.775 15.647 17.926 1.00 70.12 374 GLY A C 1
ATOM 2986 O O . GLY A 1 374 ? 15.374 14.686 17.281 1.00 70.12 374 GLY A O 1
ATOM 2987 N N . GLY A 1 375 ? 16.167 15.541 19.201 1.00 77.88 375 GLY A N 1
ATOM 2988 C CA . GLY A 1 375 ? 16.073 14.287 19.959 1.00 77.88 375 GLY A CA 1
ATOM 2989 C C . GLY A 1 375 ? 14.631 13.842 20.231 1.00 77.88 375 GLY A C 1
ATOM 2990 O O . GLY A 1 375 ? 13.692 14.637 20.131 1.00 77.88 375 GLY A O 1
ATOM 2991 N N . THR A 1 376 ? 14.476 12.587 20.644 1.00 83.31 376 THR A N 1
ATOM 2992 C CA . THR A 1 376 ? 13.175 11.919 20.788 1.00 83.31 376 THR A CA 1
ATOM 2993 C C . THR A 1 376 ? 12.824 11.706 22.265 1.00 83.31 376 THR A C 1
ATOM 2995 O O . THR A 1 376 ? 13.686 11.341 23.059 1.00 83.31 376 THR A O 1
ATOM 2998 N N . ASN A 1 377 ? 11.568 11.961 22.653 1.00 88.50 377 ASN A N 1
ATOM 2999 C CA . ASN A 1 377 ? 11.034 11.628 23.980 1.00 88.50 377 ASN A CA 1
ATOM 3000 C C . ASN A 1 377 ? 9.661 10.947 23.858 1.00 88.50 377 ASN A C 1
ATOM 3002 O O . ASN A 1 377 ? 8.605 11.573 24.013 1.00 88.50 377 ASN A O 1
ATOM 3006 N N . ILE A 1 378 ? 9.688 9.644 23.583 1.00 90.62 378 ILE A N 1
ATOM 3007 C CA . ILE A 1 378 ? 8.519 8.784 23.393 1.00 90.62 378 ILE A CA 1
ATOM 3008 C C . ILE A 1 378 ? 7.684 8.762 24.671 1.00 90.62 378 ILE A C 1
ATOM 3010 O O . ILE A 1 378 ? 6.466 8.916 24.614 1.00 90.62 378 ILE A O 1
ATOM 3014 N N . ALA A 1 379 ? 8.318 8.606 25.837 1.00 91.50 379 ALA A N 1
ATOM 3015 C CA . ALA A 1 379 ? 7.601 8.419 27.095 1.00 91.50 379 ALA A CA 1
ATOM 3016 C C . ALA A 1 379 ? 6.745 9.632 27.485 1.00 91.50 379 ALA A C 1
ATOM 3018 O O . ALA A 1 379 ? 5.601 9.480 27.919 1.00 91.50 379 ALA A O 1
ATOM 3019 N N . LYS A 1 380 ? 7.282 10.846 27.330 1.00 91.88 380 LYS A N 1
ATOM 3020 C CA . LYS A 1 380 ? 6.535 12.079 27.596 1.00 91.88 380 LYS A CA 1
ATOM 3021 C C . LYS A 1 380 ? 5.376 12.239 26.611 1.00 91.88 380 LYS A C 1
ATOM 3023 O O . LYS A 1 380 ? 4.238 12.426 27.040 1.00 91.88 380 LYS A O 1
ATOM 3028 N N . CYS A 1 381 ? 5.656 12.103 25.317 1.00 93.12 381 CYS A N 1
ATOM 3029 C CA . CYS A 1 381 ? 4.660 12.279 24.264 1.00 93.12 381 CYS A CA 1
ATOM 3030 C C . CYS A 1 381 ? 3.544 11.222 24.336 1.00 93.12 381 CYS A C 1
ATOM 3032 O O . CYS A 1 381 ? 2.380 11.538 24.096 1.00 93.12 381 CYS A O 1
ATOM 3034 N N . ALA A 1 382 ? 3.864 9.987 24.736 1.00 93.69 382 ALA A N 1
ATOM 3035 C CA . ALA A 1 382 ? 2.880 8.930 24.943 1.00 93.69 382 ALA A CA 1
ATOM 3036 C C . ALA A 1 382 ? 1.916 9.262 26.090 1.00 93.69 382 ALA A C 1
ATOM 3038 O O . ALA A 1 382 ? 0.714 9.094 25.924 1.00 93.69 382 ALA A O 1
ATOM 3039 N N . ARG A 1 383 ? 2.397 9.795 27.226 1.00 94.62 383 ARG A N 1
ATOM 3040 C CA . ARG A 1 383 ? 1.508 10.207 28.333 1.00 94.62 383 ARG A CA 1
ATOM 3041 C C . ARG A 1 383 ? 0.582 11.353 27.938 1.00 94.62 383 ARG A C 1
ATOM 3043 O O . ARG A 1 383 ? -0.606 11.305 28.244 1.00 94.62 383 ARG A O 1
ATOM 3050 N N . GLU A 1 384 ? 1.109 12.361 27.243 1.00 94.81 384 GLU A N 1
ATOM 3051 C CA . GLU A 1 384 ? 0.298 13.470 26.716 1.00 94.81 384 GLU A CA 1
ATOM 3052 C C . GLU A 1 384 ? -0.763 12.963 25.725 1.00 94.81 384 GLU A C 1
ATOM 3054 O O . GLU A 1 384 ? -1.914 13.396 25.755 1.00 94.81 384 GLU A O 1
ATOM 3059 N N . THR A 1 385 ? -0.400 11.982 24.898 1.00 95.50 385 THR A N 1
ATOM 3060 C CA . THR A 1 385 ? -1.315 11.346 23.946 1.00 95.50 385 THR A CA 1
ATOM 3061 C C . THR A 1 385 ? -2.384 10.504 24.638 1.00 95.50 385 THR A C 1
ATOM 3063 O O . THR A 1 385 ? -3.552 10.590 24.276 1.00 95.50 385 THR A O 1
ATOM 3066 N N . LEU A 1 386 ? -2.027 9.724 25.660 1.00 95.44 386 LEU A N 1
ATOM 3067 C CA . LEU A 1 386 ? -2.981 8.942 26.450 1.00 95.44 386 LEU A CA 1
ATOM 3068 C C . LEU A 1 386 ? -4.009 9.846 27.144 1.00 95.44 386 LEU A C 1
ATOM 3070 O O . LEU A 1 386 ? -5.203 9.565 27.080 1.00 95.44 386 LEU A O 1
ATOM 3074 N N . ALA A 1 387 ? -3.575 10.981 27.703 1.00 95.12 387 ALA A N 1
ATOM 3075 C CA . ALA A 1 387 ? -4.489 11.975 28.264 1.00 95.12 387 ALA A CA 1
ATOM 3076 C C . ALA A 1 387 ? -5.462 12.525 27.205 1.00 95.12 387 ALA A C 1
ATOM 3078 O O . ALA A 1 387 ? -6.660 12.652 27.463 1.00 95.12 387 ALA A O 1
ATOM 3079 N N . ARG A 1 388 ? -4.969 12.789 25.989 1.00 95.31 388 ARG A N 1
ATOM 3080 C CA . ARG A 1 388 ? -5.804 13.222 24.862 1.00 95.31 388 ARG A CA 1
ATOM 3081 C C . ARG A 1 388 ? -6.781 12.133 24.401 1.00 95.31 388 ARG A C 1
ATOM 3083 O O . ARG A 1 388 ? -7.929 12.441 24.092 1.00 95.31 388 ARG A O 1
ATOM 3090 N N . ILE A 1 389 ? -6.365 10.867 24.382 1.00 94.88 389 ILE A N 1
ATOM 3091 C CA . ILE A 1 389 ? -7.244 9.726 24.090 1.00 94.88 389 ILE A CA 1
ATOM 3092 C C . ILE A 1 389 ? -8.378 9.667 25.116 1.00 94.88 389 ILE A C 1
ATOM 3094 O O . ILE A 1 389 ? -9.538 9.566 24.721 1.00 94.88 389 ILE A O 1
ATOM 3098 N N . ASP A 1 390 ? -8.073 9.800 26.407 1.00 93.62 390 ASP A N 1
ATOM 3099 C CA . ASP A 1 390 ? -9.078 9.787 27.474 1.00 93.62 390 ASP A CA 1
ATOM 3100 C C . ASP A 1 390 ? -10.102 10.928 27.339 1.00 93.62 390 ASP A C 1
ATOM 3102 O O . ASP A 1 390 ? -11.277 10.750 27.668 1.00 93.62 390 ASP A O 1
ATOM 3106 N N . GLU A 1 391 ? -9.691 12.102 26.847 1.00 93.25 391 GLU A N 1
ATOM 3107 C CA . GLU A 1 391 ? -10.606 13.203 26.517 1.00 93.25 391 GLU A CA 1
ATOM 3108 C C . GLU A 1 391 ? -11.570 12.823 25.391 1.00 93.25 391 GLU A C 1
ATOM 3110 O O . GLU A 1 391 ? -12.783 12.934 25.567 1.00 93.25 391 GLU A O 1
ATOM 3115 N N . ILE A 1 392 ? -11.047 12.307 24.275 1.00 92.19 392 ILE A N 1
ATOM 3116 C CA . ILE A 1 392 ? -11.855 11.890 23.118 1.00 92.19 392 ILE A CA 1
ATOM 3117 C C . ILE A 1 392 ? -12.810 10.755 23.517 1.00 92.19 392 ILE A C 1
ATOM 3119 O O . ILE A 1 392 ? -13.972 10.715 23.113 1.00 92.19 392 ILE A O 1
ATOM 3123 N N . GLN A 1 393 ? -12.362 9.828 24.367 1.00 89.62 393 GLN A N 1
ATOM 3124 C CA . GLN A 1 393 ? -13.207 8.738 24.847 1.00 89.62 393 GLN A CA 1
ATOM 3125 C C . GLN A 1 393 ? -14.396 9.211 25.689 1.00 89.62 393 GLN A C 1
ATOM 3127 O O . GLN A 1 393 ? -15.457 8.581 25.635 1.00 89.62 393 GLN A O 1
ATOM 3132 N N . LYS A 1 394 ? -14.252 10.305 26.449 1.00 89.94 394 LYS A N 1
ATOM 3133 C CA . LYS A 1 394 ? -15.347 10.871 27.257 1.00 89.94 394 LYS A CA 1
ATOM 3134 C C . LYS A 1 394 ? -16.495 11.403 26.398 1.00 89.94 394 LYS A C 1
ATOM 3136 O O . LYS A 1 394 ? -17.629 11.406 26.869 1.00 89.94 394 LYS A O 1
ATOM 3141 N N . GLU A 1 395 ? -16.236 11.780 25.146 1.00 87.88 395 GLU A N 1
ATOM 3142 C CA . GLU A 1 395 ? -17.273 12.181 24.182 1.00 87.88 395 GLU A CA 1
ATOM 3143 C C . GLU A 1 395 ? -18.171 10.996 23.769 1.00 87.88 395 GLU A C 1
ATOM 3145 O O . GLU A 1 395 ? -19.331 11.174 23.401 1.00 87.88 395 GLU A O 1
ATOM 3150 N N . GLY A 1 396 ? -17.667 9.760 23.877 1.00 81.19 396 GLY A N 1
ATOM 3151 C CA . GLY A 1 396 ? -18.455 8.528 23.769 1.00 81.19 396 GLY A CA 1
ATOM 3152 C C . GLY A 1 396 ? -18.854 8.096 22.351 1.00 81.19 396 GLY A C 1
ATOM 3153 O O . GLY A 1 396 ? -19.567 7.092 22.208 1.00 81.19 396 GLY A O 1
ATOM 3154 N N . SER A 1 397 ? -18.407 8.802 21.311 1.00 83.62 397 SER A N 1
ATOM 3155 C CA . SER A 1 397 ? -18.651 8.478 19.895 1.00 83.62 397 SER A CA 1
ATOM 3156 C C . SER A 1 397 ? -17.810 7.290 19.408 1.00 83.62 397 SER A C 1
ATOM 3158 O O . SER A 1 397 ? -18.293 6.459 18.635 1.00 83.62 397 SER A O 1
ATOM 3160 N N . LEU A 1 398 ? -16.586 7.152 19.925 1.00 89.62 398 LEU A N 1
ATOM 3161 C CA . LEU A 1 398 ? -15.614 6.148 19.496 1.00 89.62 398 LEU A CA 1
ATOM 3162 C C . LEU A 1 398 ? -15.431 5.023 20.520 1.00 89.62 398 LEU A C 1
ATOM 3164 O O . LEU A 1 398 ? -15.723 5.156 21.710 1.00 89.62 398 LEU A O 1
ATOM 3168 N N . THR A 1 399 ? -14.950 3.871 20.053 1.00 90.38 399 THR A N 1
ATOM 3169 C CA . THR A 1 399 ? -14.713 2.689 20.896 1.00 90.38 399 THR A CA 1
ATOM 3170 C C . THR A 1 399 ? -13.323 2.100 20.680 1.00 90.38 399 THR A C 1
ATOM 3172 O O . THR A 1 399 ? -12.708 2.346 19.652 1.00 90.38 399 THR A O 1
ATOM 3175 N N . ARG A 1 400 ? -12.847 1.293 21.643 1.00 90.62 400 ARG A N 1
ATOM 3176 C CA . ARG A 1 400 ? -11.592 0.515 21.554 1.00 90.62 400 ARG A CA 1
ATOM 3177 C C . ARG A 1 400 ? -10.387 1.367 21.103 1.00 90.62 400 ARG A C 1
ATOM 3179 O O . ARG A 1 400 ? -9.953 1.224 19.964 1.00 90.62 400 ARG A O 1
ATOM 3186 N N . PRO A 1 401 ? -9.869 2.236 21.981 1.00 94.50 401 PRO A N 1
ATOM 3187 C CA . PRO A 1 401 ? -8.764 3.118 21.642 1.00 94.50 401 PRO A CA 1
ATOM 3188 C C . PRO A 1 401 ? -7.499 2.296 21.386 1.00 94.50 401 PRO A C 1
ATOM 3190 O O . PRO A 1 401 ? -7.159 1.393 22.157 1.00 94.50 401 PRO A O 1
ATOM 3193 N N . GLU A 1 402 ? -6.804 2.609 20.301 1.00 96.38 402 GLU A N 1
ATOM 3194 C CA . GLU A 1 402 ? -5.496 2.042 19.987 1.00 96.38 402 GLU A CA 1
ATOM 3195 C C . GLU A 1 402 ? -4.502 3.177 19.745 1.00 96.38 402 GLU A C 1
ATOM 3197 O O . GLU A 1 402 ? -4.777 4.092 18.971 1.00 96.38 402 GLU A O 1
ATOM 3202 N N . LEU A 1 403 ? -3.352 3.113 20.414 1.00 97.06 403 LEU A N 1
ATOM 3203 C CA . LEU A 1 403 ? -2.218 4.001 20.206 1.00 97.06 403 LEU A CA 1
ATOM 3204 C C . LEU A 1 403 ? -1.186 3.293 19.330 1.00 97.06 403 LEU A C 1
ATOM 3206 O O . LEU A 1 403 ? -0.710 2.218 19.678 1.00 97.06 403 LEU A O 1
ATOM 3210 N N . VAL A 1 404 ? -0.812 3.895 18.211 1.00 97.50 404 VAL A N 1
ATOM 3211 C CA . VAL A 1 404 ? 0.215 3.409 17.293 1.00 97.50 404 VAL A CA 1
ATOM 3212 C C . VAL A 1 404 ? 1.419 4.334 17.383 1.00 97.50 404 VAL A C 1
ATOM 3214 O O . VAL A 1 404 ? 1.295 5.522 17.116 1.00 97.50 404 VAL A O 1
ATOM 3217 N N . ILE A 1 405 ? 2.583 3.801 17.733 1.00 96.12 405 ILE A N 1
ATOM 3218 C CA . ILE A 1 405 ? 3.842 4.545 17.791 1.00 96.12 405 ILE A CA 1
ATOM 3219 C C . ILE A 1 405 ? 4.760 4.029 16.688 1.00 96.12 405 ILE A C 1
ATOM 3221 O O . ILE A 1 405 ? 5.034 2.830 16.617 1.00 96.12 405 ILE A O 1
ATOM 3225 N N . VAL A 1 406 ? 5.242 4.936 15.843 1.00 95.19 406 VAL A N 1
ATOM 3226 C CA . VAL A 1 406 ? 6.246 4.659 14.813 1.00 95.19 406 VAL A CA 1
ATOM 3227 C C . VAL A 1 406 ? 7.485 5.489 15.107 1.00 95.19 406 VAL A C 1
ATOM 3229 O O . VAL A 1 406 ? 7.377 6.706 15.223 1.00 95.19 406 VAL A O 1
ATOM 3232 N N . THR A 1 407 ? 8.639 4.839 15.243 1.00 93.06 407 THR A N 1
ATOM 3233 C CA . THR A 1 407 ? 9.912 5.480 15.619 1.00 93.06 407 THR A CA 1
ATOM 3234 C C . THR A 1 407 ? 11.103 4.747 15.015 1.00 93.06 407 THR A C 1
ATOM 3236 O O . THR A 1 407 ? 10.988 3.579 14.643 1.00 93.06 407 THR A O 1
ATOM 3239 N N . ASP A 1 408 ? 12.256 5.404 14.939 1.00 89.12 408 ASP A N 1
ATOM 3240 C CA . ASP A 1 408 ? 13.527 4.762 14.596 1.00 89.12 408 ASP A CA 1
ATOM 3241 C C . ASP A 1 408 ? 14.156 3.991 15.775 1.00 89.12 408 ASP A C 1
ATOM 3243 O O . ASP A 1 408 ? 15.107 3.237 15.581 1.00 89.12 408 ASP A O 1
ATOM 3247 N N . GLY A 1 409 ? 13.613 4.140 16.991 1.00 81.38 409 GLY A N 1
ATOM 3248 C CA . GLY A 1 409 ? 13.977 3.365 18.175 1.00 81.38 409 GLY A CA 1
ATOM 3249 C C . GLY A 1 409 ? 15.113 3.927 19.031 1.00 81.38 409 GLY A C 1
ATOM 3250 O O . GLY A 1 409 ? 15.596 3.187 19.887 1.00 81.38 409 GLY A O 1
ATOM 3251 N N . GLU A 1 410 ? 15.536 5.181 18.843 1.00 79.38 410 GLU A N 1
ATOM 3252 C CA . GLU A 1 410 ? 16.664 5.779 19.586 1.00 79.38 410 GLU A CA 1
ATOM 3253 C C . GLU A 1 410 ? 16.390 6.140 21.061 1.00 79.38 410 GLU A C 1
ATOM 3255 O O . GLU A 1 410 ? 17.332 6.451 21.790 1.00 79.38 410 GLU A O 1
ATOM 3260 N N . ASP A 1 411 ? 15.141 6.059 21.531 1.00 82.06 411 ASP A N 1
ATOM 3261 C CA . ASP A 1 411 ? 14.744 6.506 22.874 1.00 82.06 411 ASP A CA 1
ATOM 3262 C C . ASP A 1 411 ? 14.337 5.364 23.828 1.00 82.06 411 ASP A C 1
ATOM 3264 O O . ASP A 1 411 ? 13.932 4.272 23.423 1.00 82.06 411 ASP A O 1
ATOM 3268 N N . ASN A 1 412 ? 14.439 5.623 25.131 1.00 81.81 412 ASN A N 1
ATOM 3269 C CA . ASN A 1 412 ? 14.127 4.681 26.199 1.00 81.81 412 ASN A CA 1
ATOM 3270 C C . ASN A 1 412 ? 12.698 4.905 26.736 1.00 81.81 412 ASN A C 1
ATOM 3272 O O . ASN A 1 412 ? 12.293 6.024 27.050 1.00 81.81 412 ASN A O 1
ATOM 3276 N N . VAL A 1 413 ? 11.938 3.818 26.911 1.00 86.06 413 VAL A N 1
ATOM 3277 C CA . VAL A 1 413 ? 10.552 3.855 27.415 1.00 86.06 413 VAL A CA 1
ATOM 3278 C C . VAL A 1 413 ? 10.354 3.235 28.796 1.00 86.06 413 VAL A C 1
ATOM 3280 O O . VAL A 1 413 ? 9.220 3.098 29.240 1.00 86.06 413 VAL A O 1
ATOM 3283 N N . SER A 1 414 ? 11.427 2.937 29.526 1.00 82.56 414 SER A N 1
ATOM 3284 C CA . SER A 1 414 ? 11.423 2.348 30.877 1.00 82.56 414 SER A CA 1
ATOM 3285 C C . SER A 1 414 ? 10.524 3.052 31.900 1.00 82.56 414 SER A C 1
ATOM 3287 O O . SER A 1 414 ? 10.107 2.441 32.884 1.00 82.56 414 SER A O 1
ATOM 3289 N N . SER A 1 415 ? 10.207 4.333 31.693 1.00 87.88 415 SER A N 1
ATOM 3290 C CA . SER A 1 415 ? 9.303 5.077 32.577 1.00 87.88 415 SER A CA 1
ATOM 3291 C C . SER A 1 415 ? 7.811 4.804 32.333 1.00 87.88 415 SER A C 1
ATOM 3293 O O . SER A 1 415 ? 6.994 5.208 33.162 1.00 87.88 415 SER A O 1
ATOM 3295 N N . LEU A 1 416 ? 7.446 4.165 31.219 1.00 89.75 416 LEU A N 1
ATOM 3296 C CA . LEU A 1 416 ? 6.080 3.751 30.904 1.00 89.75 416 LEU A CA 1
ATOM 3297 C C . LEU A 1 416 ? 5.841 2.317 31.365 1.00 89.75 416 LEU A C 1
ATOM 3299 O O . LEU A 1 416 ? 6.677 1.434 31.162 1.00 89.75 416 LEU A O 1
ATOM 3303 N N . LYS A 1 417 ? 4.666 2.069 31.932 1.00 91.62 417 LYS A N 1
ATOM 3304 C CA . LYS A 1 417 ? 4.229 0.731 32.325 1.00 91.62 417 LYS A CA 1
ATOM 3305 C C . LYS A 1 417 ? 2.899 0.383 31.681 1.00 91.62 417 LYS A C 1
ATOM 3307 O O . LYS A 1 417 ? 2.186 1.251 31.192 1.00 91.62 417 LYS A O 1
ATOM 3312 N N . GLN A 1 418 ? 2.550 -0.900 31.695 1.00 90.88 418 GLN A N 1
ATOM 3313 C CA . GLN A 1 418 ? 1.291 -1.380 31.126 1.00 90.88 418 GLN A CA 1
ATOM 3314 C C . GLN A 1 418 ? 0.071 -0.712 31.780 1.00 90.88 418 GLN A C 1
ATOM 3316 O O . GLN A 1 418 ? -0.923 -0.461 31.103 1.00 90.88 418 GLN A O 1
ATOM 3321 N N . GLU A 1 419 ? 0.147 -0.407 33.078 1.00 91.19 419 GLU A N 1
ATOM 3322 C CA . GLU A 1 419 ? -0.951 0.209 33.823 1.00 91.19 419 GLU A CA 1
ATOM 3323 C C . GLU A 1 419 ? -1.284 1.619 33.321 1.00 91.19 419 GLU A C 1
ATOM 3325 O O . GLU A 1 419 ? -2.448 2.014 33.377 1.00 91.19 419 GLU A O 1
ATOM 3330 N N . ASP A 1 420 ? -0.300 2.338 32.768 1.00 90.12 420 ASP A N 1
ATOM 3331 C CA . ASP A 1 420 ? -0.488 3.694 32.239 1.00 90.12 420 ASP A CA 1
ATOM 3332 C C . ASP A 1 420 ? -1.445 3.713 31.033 1.00 90.12 420 ASP A C 1
ATOM 3334 O O . ASP A 1 420 ? -2.068 4.733 30.755 1.00 90.12 420 ASP A O 1
ATOM 3338 N N . PHE A 1 421 ? -1.595 2.588 30.325 1.00 91.00 421 PHE A N 1
ATOM 3339 C CA . PHE A 1 421 ? -2.407 2.491 29.109 1.00 91.00 421 PHE A CA 1
ATOM 3340 C C . PHE A 1 421 ? -3.872 2.126 29.378 1.00 91.00 421 PHE A C 1
ATOM 3342 O O . PHE A 1 421 ? -4.714 2.295 28.497 1.00 91.00 421 PHE A O 1
ATOM 3349 N N . GLY A 1 422 ? -4.209 1.629 30.573 1.00 89.81 422 GLY A N 1
ATOM 3350 C CA . GLY A 1 422 ? -5.583 1.277 30.938 1.00 89.81 422 GLY A CA 1
ATOM 3351 C C . GLY A 1 422 ? -6.260 0.329 29.934 1.00 89.81 422 GLY A C 1
ATOM 3352 O O . GLY A 1 422 ? -5.917 -0.848 29.841 1.00 89.81 422 GLY A O 1
ATOM 3353 N N . GLN A 1 423 ? -7.264 0.832 29.203 1.00 89.94 423 GLN A N 1
ATOM 3354 C CA . GLN A 1 423 ? -7.989 0.076 28.165 1.00 89.94 423 GLN A CA 1
ATOM 3355 C C . GLN A 1 423 ? -7.421 0.265 26.747 1.00 89.94 423 GLN A C 1
ATOM 3357 O O . GLN A 1 423 ? -7.875 -0.405 25.813 1.00 89.94 423 GLN A O 1
ATOM 3362 N N . THR A 1 424 ? -6.463 1.175 26.581 1.00 94.44 424 THR A N 1
ATOM 3363 C CA . THR A 1 424 ? -5.824 1.495 25.306 1.00 94.44 424 THR A CA 1
ATOM 3364 C C . THR A 1 424 ? -4.790 0.444 24.960 1.00 94.44 424 THR A C 1
ATOM 3366 O O . THR A 1 424 ? -3.917 0.114 25.758 1.00 94.44 424 THR A O 1
ATOM 3369 N N . ARG A 1 425 ? -4.873 -0.096 23.744 1.00 94.88 425 ARG A N 1
ATOM 3370 C CA . ARG A 1 425 ? -3.839 -1.008 23.243 1.00 94.88 425 ARG A CA 1
ATOM 3371 C C . ARG A 1 425 ? -2.751 -0.207 22.569 1.00 94.88 425 ARG A C 1
ATOM 3373 O O . ARG A 1 425 ? -3.056 0.719 21.825 1.00 94.88 425 ARG A O 1
ATOM 3380 N N . MET A 1 426 ? -1.505 -0.596 22.779 1.00 95.62 426 MET A N 1
ATOM 3381 C CA . MET A 1 426 ? -0.366 0.043 22.143 1.00 95.62 426 MET A CA 1
ATOM 3382 C C . MET A 1 426 ? 0.215 -0.852 21.053 1.00 95.62 426 MET A C 1
ATOM 3384 O O . MET A 1 426 ? 0.521 -2.022 21.276 1.00 95.62 426 MET A O 1
ATOM 3388 N N . HIS A 1 427 ? 0.430 -0.274 19.881 1.00 96.88 427 HIS A N 1
ATOM 3389 C CA . HIS A 1 427 ? 1.196 -0.854 18.794 1.00 96.88 427 HIS A CA 1
ATOM 3390 C C . HIS A 1 427 ? 2.491 -0.062 18.635 1.00 96.88 427 HIS A C 1
ATOM 3392 O O . HIS A 1 427 ? 2.467 1.166 18.664 1.00 96.88 427 HIS A O 1
ATOM 3398 N N . ALA A 1 428 ? 3.612 -0.753 18.475 1.00 95.88 428 ALA A N 1
ATOM 3399 C CA . ALA A 1 428 ? 4.919 -0.145 18.288 1.00 95.88 428 ALA A CA 1
ATOM 3400 C C . ALA A 1 428 ? 5.598 -0.710 17.043 1.00 95.88 428 ALA A C 1
ATOM 3402 O O . ALA A 1 428 ? 5.743 -1.927 16.895 1.00 95.88 428 ALA A O 1
ATOM 3403 N N . PHE A 1 429 ? 6.042 0.190 16.176 1.00 95.75 429 PHE A N 1
ATOM 3404 C CA . PHE A 1 429 ? 6.773 -0.127 14.960 1.00 95.75 429 PHE A CA 1
ATOM 3405 C C . PHE A 1 429 ? 8.110 0.598 15.000 1.00 95.75 429 PHE A C 1
ATOM 3407 O O . PHE A 1 429 ? 8.164 1.823 14.885 1.00 95.75 429 PHE A O 1
ATOM 3414 N N . VAL A 1 430 ? 9.176 -0.174 15.206 1.00 93.94 430 VAL A N 1
ATOM 3415 C CA . VAL A 1 430 ? 10.546 0.337 15.212 1.00 93.94 430 VAL A CA 1
ATOM 3416 C C . VAL A 1 430 ? 11.140 0.116 13.832 1.00 93.94 430 VAL A C 1
ATOM 3418 O O . VAL A 1 430 ? 11.236 -1.022 13.365 1.00 93.94 430 VAL A O 1
ATOM 3421 N N . VAL A 1 431 ? 11.514 1.208 13.180 1.00 90.50 431 VAL A N 1
ATOM 3422 C CA . VAL A 1 431 ? 11.988 1.209 11.802 1.00 90.50 431 VAL A CA 1
ATOM 3423 C C . VAL A 1 431 ? 13.503 1.021 11.781 1.00 90.50 431 VAL A C 1
ATOM 3425 O O . VAL A 1 431 ? 14.225 1.760 12.444 1.00 90.50 431 VAL A O 1
ATOM 3428 N N . GLU A 1 432 ? 13.986 0.027 11.029 1.00 85.12 432 GLU A N 1
ATOM 3429 C CA . GLU A 1 432 ? 15.406 -0.365 10.870 1.00 85.12 432 GLU A CA 1
ATOM 3430 C C . GLU A 1 432 ? 16.180 -0.807 12.132 1.00 85.12 432 GLU A C 1
ATOM 3432 O O . GLU A 1 432 ? 17.018 -1.710 12.037 1.00 85.12 432 GLU A O 1
ATOM 3437 N N . ARG A 1 433 ? 15.934 -0.225 13.310 1.00 87.19 433 ARG A N 1
ATOM 3438 C CA . ARG A 1 433 ? 16.611 -0.586 14.567 1.00 87.19 433 ARG A CA 1
ATOM 3439 C C . ARG A 1 433 ? 15.766 -1.523 15.432 1.00 87.19 433 ARG A C 1
ATOM 3441 O O . ARG A 1 433 ? 14.657 -1.927 15.083 1.00 87.19 433 ARG A O 1
ATOM 3448 N N . SER A 1 434 ? 16.333 -1.908 16.571 1.00 87.38 434 SER A N 1
ATOM 3449 C CA . SER A 1 434 ? 15.680 -2.717 17.602 1.00 87.38 434 SER A CA 1
ATOM 3450 C C . SER A 1 434 ? 15.472 -1.895 18.867 1.00 87.38 434 SER A C 1
ATOM 3452 O O . SER A 1 434 ? 16.412 -1.257 19.339 1.00 87.38 434 SER A O 1
ATOM 3454 N N . ASN A 1 435 ? 14.274 -1.973 19.437 1.00 91.00 435 ASN A N 1
ATOM 3455 C CA . ASN A 1 435 ? 13.948 -1.404 20.737 1.00 91.00 435 ASN A CA 1
ATOM 3456 C C . ASN A 1 435 ? 13.045 -2.397 21.478 1.00 91.00 435 ASN A C 1
ATOM 3458 O O . ASN A 1 435 ? 11.812 -2.364 21.380 1.00 91.00 435 ASN A O 1
ATOM 3462 N N . ALA A 1 436 ? 13.697 -3.315 22.194 1.00 91.88 436 ALA A N 1
ATOM 3463 C CA . ALA A 1 436 ? 13.034 -4.456 22.810 1.00 91.88 436 ALA A CA 1
ATOM 3464 C C . ALA A 1 436 ? 12.064 -4.026 23.914 1.00 91.88 436 ALA A C 1
ATOM 3466 O O . ALA A 1 436 ? 11.007 -4.636 24.067 1.00 91.88 436 ALA A O 1
ATOM 3467 N N . GLU A 1 437 ? 12.389 -2.958 24.647 1.00 92.38 437 GLU A N 1
ATOM 3468 C CA . GLU A 1 437 ? 11.542 -2.415 25.712 1.00 92.38 437 GLU A CA 1
ATOM 3469 C C . GLU A 1 437 ? 10.210 -1.909 25.148 1.00 92.38 437 GLU A C 1
ATOM 3471 O O . GLU A 1 437 ? 9.143 -2.299 25.627 1.00 92.38 437 GLU A O 1
ATOM 3476 N N . LEU A 1 438 ? 10.258 -1.114 24.073 1.00 92.56 438 LEU A N 1
ATOM 3477 C CA . LEU A 1 438 ? 9.068 -0.589 23.405 1.00 92.56 438 LEU A CA 1
ATOM 3478 C C . LEU A 1 438 ? 8.202 -1.705 22.815 1.00 92.56 438 LEU A C 1
ATOM 3480 O O . LEU A 1 438 ? 6.977 -1.705 22.962 1.00 92.56 438 LEU A O 1
ATOM 3484 N N . VAL A 1 439 ? 8.832 -2.692 22.179 1.00 93.94 439 VAL A N 1
ATOM 3485 C CA . VAL A 1 439 ? 8.127 -3.835 21.593 1.00 93.94 439 VAL A CA 1
ATOM 3486 C C . VAL A 1 439 ? 7.519 -4.742 22.661 1.00 93.94 439 VAL A C 1
ATOM 3488 O O . VAL A 1 439 ? 6.398 -5.230 22.486 1.00 93.94 439 VAL A O 1
ATOM 3491 N N . GLN A 1 440 ? 8.209 -4.955 23.781 1.00 94.06 440 GLN A N 1
ATOM 3492 C CA . GLN A 1 440 ? 7.679 -5.722 24.904 1.00 94.06 440 GLN A CA 1
ATOM 3493 C C . GLN A 1 440 ? 6.496 -5.005 25.563 1.00 94.06 440 GLN A C 1
ATOM 3495 O O . GLN A 1 440 ? 5.497 -5.659 25.867 1.00 94.06 440 GLN A O 1
ATOM 3500 N N . LEU A 1 441 ? 6.562 -3.679 25.708 1.00 94.38 441 LEU A N 1
ATOM 3501 C CA . LEU A 1 441 ? 5.461 -2.857 26.212 1.00 94.38 441 LEU A CA 1
ATOM 3502 C C . LEU A 1 441 ? 4.233 -2.909 25.284 1.00 94.38 441 LEU A C 1
ATOM 3504 O O . LEU A 1 441 ? 3.112 -3.146 25.733 1.00 94.38 441 LEU A O 1
ATOM 3508 N N . ALA A 1 442 ? 4.424 -2.798 23.968 1.00 94.62 442 ALA A N 1
ATOM 3509 C CA . ALA A 1 442 ? 3.327 -2.951 23.010 1.00 94.62 442 ALA A CA 1
ATOM 3510 C C . ALA A 1 442 ? 2.669 -4.343 23.102 1.00 94.62 442 ALA A C 1
ATOM 3512 O O . ALA A 1 442 ? 1.446 -4.484 23.058 1.00 94.62 442 ALA A O 1
ATOM 3513 N N . ARG A 1 443 ? 3.466 -5.399 23.302 1.00 94.62 443 ARG A N 1
ATOM 3514 C CA . ARG A 1 443 ? 2.943 -6.761 23.486 1.00 94.62 443 ARG A CA 1
ATOM 3515 C C . ARG A 1 443 ? 2.204 -6.936 24.814 1.00 94.62 443 ARG A C 1
ATOM 3517 O O . ARG A 1 443 ? 1.200 -7.650 24.823 1.00 94.62 443 ARG A O 1
ATOM 3524 N N . SER A 1 444 ? 2.659 -6.306 25.900 1.00 94.00 444 SER A N 1
ATOM 3525 C CA . SER A 1 444 ? 2.017 -6.416 27.218 1.00 94.00 444 SER A CA 1
ATOM 3526 C C . SER A 1 444 ? 0.646 -5.738 27.255 1.00 94.00 444 SER A C 1
ATOM 3528 O O . SER A 1 444 ? -0.287 -6.292 27.827 1.00 94.00 444 SER A O 1
ATOM 3530 N N . THR A 1 445 ? 0.464 -4.624 26.536 1.00 93.75 445 THR A N 1
ATOM 3531 C CA . THR A 1 445 ? -0.852 -3.968 26.360 1.00 93.75 445 THR A CA 1
ATOM 3532 C C . THR A 1 445 ? -1.813 -4.736 25.431 1.00 93.75 445 THR A C 1
ATOM 3534 O O . THR A 1 445 ? -2.947 -4.314 25.205 1.00 93.75 445 THR A O 1
ATOM 3537 N N . GLY A 1 446 ? -1.387 -5.879 24.880 1.00 92.12 446 GLY A N 1
ATOM 3538 C CA . GLY A 1 446 ? -2.184 -6.711 23.976 1.00 92.12 446 GLY A CA 1
ATOM 3539 C C . GLY A 1 446 ? -2.140 -6.284 22.505 1.00 92.12 446 GLY A C 1
ATOM 3540 O O . GLY A 1 446 ? -2.823 -6.899 21.682 1.00 92.12 446 GLY A O 1
ATOM 3541 N N . GLY A 1 447 ? -1.334 -5.279 22.155 1.00 93.38 447 GLY A N 1
ATOM 3542 C CA . GLY A 1 447 ? -1.123 -4.847 20.778 1.00 93.38 447 GLY A CA 1
ATOM 3543 C C . GLY A 1 447 ? -0.021 -5.629 20.057 1.00 93.38 447 GLY A C 1
ATOM 3544 O O . GLY A 1 447 ? 0.162 -6.839 20.261 1.00 93.38 447 GLY A O 1
ATOM 3545 N N . VAL A 1 448 ? 0.673 -4.941 19.149 1.00 95.56 448 VAL A N 1
ATOM 3546 C CA . VAL A 1 448 ? 1.693 -5.500 18.248 1.00 95.56 448 VAL A CA 1
ATOM 3547 C C . VAL A 1 448 ? 2.979 -4.702 18.390 1.00 95.56 448 VAL A C 1
ATOM 3549 O O . VAL A 1 448 ? 2.952 -3.487 18.268 1.00 95.56 448 VAL A O 1
ATOM 3552 N N . GLY A 1 449 ? 4.098 -5.389 18.602 1.00 94.00 449 GLY A N 1
ATOM 3553 C CA . GLY A 1 449 ? 5.426 -4.782 18.576 1.00 94.00 449 GLY A CA 1
ATOM 3554 C C . GLY A 1 449 ? 6.304 -5.459 17.525 1.00 94.00 449 GLY A C 1
ATOM 3555 O O . GLY A 1 449 ? 6.526 -6.676 17.622 1.00 94.00 449 GLY A O 1
ATOM 3556 N N . ILE A 1 450 ? 6.772 -4.680 16.546 1.00 93.56 450 ILE A N 1
ATOM 3557 C CA . ILE A 1 450 ? 7.681 -5.108 15.473 1.00 93.56 450 ILE A CA 1
ATOM 3558 C C . ILE A 1 450 ? 8.977 -4.308 15.573 1.00 93.56 450 ILE A C 1
ATOM 3560 O O . ILE A 1 450 ? 8.954 -3.082 15.671 1.00 93.56 450 ILE A O 1
ATOM 3564 N N . GLU A 1 451 ? 10.094 -5.026 15.534 1.00 91.50 451 GLU A N 1
ATOM 3565 C CA . GLU A 1 451 ? 11.431 -4.453 15.406 1.00 91.50 451 GLU A CA 1
ATOM 3566 C C . GLU A 1 451 ? 11.921 -4.607 13.976 1.00 91.50 451 GLU A C 1
ATOM 3568 O O . GLU A 1 451 ? 11.565 -5.589 13.320 1.00 91.50 451 GLU A O 1
ATOM 3573 N N . LYS A 1 452 ? 12.792 -3.694 13.538 1.00 86.69 452 LYS A N 1
ATOM 3574 C CA . LYS A 1 452 ? 13.402 -3.732 12.205 1.00 86.69 452 LYS A CA 1
ATOM 3575 C C . LYS A 1 452 ? 12.363 -3.912 11.099 1.00 86.69 452 LYS A C 1
ATOM 3577 O O . LYS A 1 452 ? 12.586 -4.684 10.164 1.00 86.69 452 LYS A O 1
ATOM 3582 N N . LEU A 1 453 ? 11.233 -3.210 11.237 1.00 84.31 453 LEU A N 1
ATOM 3583 C CA . LEU A 1 453 ? 10.322 -3.000 10.118 1.00 84.31 453 LEU A CA 1
ATOM 3584 C C . LEU A 1 453 ? 11.129 -2.377 8.982 1.00 84.31 453 LEU A C 1
ATOM 3586 O O . LEU A 1 453 ? 10.941 -2.791 7.821 1.00 84.31 453 LEU A O 1
#

Secondary structure (DSSP, 8-state):
--SSEE--TT-PPPPHHHHHHHHHHTT-----HHHHHHHHHHHTT-EEPPHHHHHHHHS--TT-B-TTSPEEEE-TT--EEEES-HHHHHHHHHHH--HHHHHHHHHHHHHHHHHHHH---SSS--SSHHHHHHHHHHHHHTSTT--PPSTTPPPTHHHHS-HHHHHHHHHHHHHHHHT--HHHHHHHS-TT--S--S-HHHHHHHHHHHHHHIIIIIHHHHHHHHHHHT-GGG----EEEEEE-TT-SEEEEEE--SGGGGGG--HHHHTS-HHHHHHHHHTT-SEEEEEEEEEEEPEEEEEEEE-BGGGGSTTHHHHHHHHHHHHHHHHHTTSEEEEEEEESSSEEEEEEE-SHHHHHHHHHHHHH----B-S--HHHHHHHHHHHHHHHHHH-S-EEEEEEEEE-S-S--TT--GGGGTT-EEEEEE-SS--HHHHHHHHHTTS-EES--

pLDDT: mean 84.04, std 12.65, range [38.19, 97.56]

Mean predicted aligned error: 11.36 Å

Nearest PDB structures (foldseek):
  6pyx-assembly2_B  TM=7.625E-01  e=9.294E-07  Homo sapiens
  3n2n-assembly1_B  TM=7.807E-01  e=4.491E-05  Homo sapiens
  8zmn-assembly1_A  TM=7.722E-01  e=4.994E-05  Rattus norvegicus
  8ft8-assembly1_A  TM=7.411E-01  e=1.168E-04  Homo sapiens
  6bxf-assembly1_A  TM=6.459E-01  e=3.690E-03  Homo sapiens

Radius of gyration: 33.04 Å; Cα contacts (8 Å, |Δi|>4): 750; chains: 1; bounding box: 96×46×93 Å

Sequence (453 aa):
MTFRTKPPIHYISPTPTEIRGAAEAVKLKKWSPDFVADLANVAAGGEVLPSHQWRHLVEPTAGKRDRDGDYFYRDETRDGHYTRDAEKALAMRQKYSNPKILNMAVQTHENVCRFLRTVDFTGVPGDSPLQKAVSLLKIMSERDGWRGGAEGDPLPIFAEGDAQDEAETLNDLLDDIESLDDLETQLLEEDDAEKGAGSGHGRMQKTVRLAQEMLSGKEIWLQVSRHLDKLARMRTAKRVKVFPDIEGEDVRHRPIESFSEMHRLPQTEWALPRSLRNYRIATRAAHVRERVKREEKQQLLYMMIDCSGSMDSGQRIYKAGGVLFNRLKAVVAGDAQIFVRFFDSRLFEEHHADTPAAAKGLMQRFQKQNFSGGGTNIAKCARETLARIDEIQKEGSLTRPELVIVTDGEDNVSSLKQEDFGQTRMHAFVVERSNAELVQLARSTGGVGIEKL

Foldseek 3Di:
DAQFWDAPPPDDQDDPVRLVVLLVLLVNPFDESNLLSLQLRVLNVIDGDDLVRRLCVLVPVFPPQDPVQWTWAAAPVRDIDTHNDSVVRVVRCVVPVPVVVSVLSSQLSVQSSLLSVLADQPLQQDPHSSNSSSLLVLLVCLQPPFPHDDHNDRTVCSRPHRSNVVRVVSVVLSVVLVPDDPLRLLLLDDPPLPDPPDDSSSVNSRSSVSSSVVSVQLVLLVVLLVVLVVPPQSDFAKDKDKAFDPPAPDKDKAFAPDPVQVVQFDVVLVPDDPVVSVVCNVVSVGIGITGIHIDIFAAEEEEEEELAPVCVDDNNLSSSLSVLSNVLSCLQVQRHKYWYWYFFCETDDIQIGNYSVSSSVVSVVSVVDHSHHHHHDCQVHVLVVLVVVVVVVVVVRHDQYEYEYEELQPDDNVVDALVSNPRYQYEYHHAQADHPRNQVSNVSVVHGYDHHD